Protein 1HYL (pdb70)

Structure (mmCIF, N/CA/C/O backbone):
data_1HYL
#
_entry.id   1HYL
#
_cell.length_a   111.700
_cell.length_b   111.700
_cell.length_c   165.800
_cell.angle_alpha   90.00
_cell.angle_beta   90.00
_cell.angle_gamma   90.00
#
_symmetry.space_group_name_H-M   'I 4 2 2'
#
loop_
_entity.id
_entity.type
_entity.pdbx_description
1 polymer 'HYPODERMA LINEATUM COLLAGENASE'
2 water water
#
loop_
_atom_site.group_PDB
_atom_site.id
_atom_site.type_symbol
_atom_site.label_atom_id
_atom_site.label_alt_id
_atom_site.label_comp_id
_atom_site.label_asym_id
_atom_site.label_entity_id
_atom_site.label_seq_id
_atom_site.pdbx_PDB_ins_code
_atom_site.Cartn_x
_atom_site.Cartn_y
_atom_site.Cartn_z
_atom_site.occupancy
_atom_site.B_iso_or_equiv
_atom_site.auth_seq_id
_atom_site.auth_comp_id
_atom_site.auth_asym_id
_atom_site.auth_atom_id
_atom_site.pdbx_PDB_model_num
ATOM 1 N N . ILE A 1 1 ? 30.619 32.120 11.917 1.00 19.07 16 ILE A N 1
ATOM 2 C CA . ILE A 1 1 ? 31.206 31.126 11.033 1.00 18.97 16 ILE A CA 1
ATOM 3 C C . ILE A 1 1 ? 32.392 31.845 10.377 1.00 21.92 16 ILE A C 1
ATOM 4 O O . ILE A 1 1 ? 32.193 32.968 9.918 1.00 21.07 16 ILE A O 1
ATOM 9 N N . ILE A 1 2 ? 33.621 31.330 10.308 1.00 20.91 17 ILE A N 1
ATOM 10 C CA . ILE A 1 2 ? 34.717 31.946 9.581 1.00 21.71 17 ILE A CA 1
ATOM 11 C C . ILE A 1 2 ? 34.821 31.305 8.209 1.00 21.58 17 ILE A C 1
ATOM 12 O O . ILE A 1 2 ? 34.765 30.080 8.114 1.00 22.25 17 ILE A O 1
ATOM 17 N N . ASN A 1 3 ? 34.952 32.085 7.143 1.00 20.48 18 ASN A N 1
ATOM 18 C CA . ASN A 1 3 ? 35.106 31.589 5.781 1.00 21.29 18 ASN A CA 1
ATOM 19 C C . ASN A 1 3 ? 33.907 30.793 5.350 1.00 20.79 18 ASN A C 1
ATOM 20 O O . ASN A 1 3 ? 34.011 29.785 4.645 1.00 22.74 18 ASN A O 1
ATOM 25 N N . GLY A 1 4 ? 32.750 31.326 5.733 1.00 21.95 19 GLY A N 1
ATOM 26 C CA . GLY A 1 4 ? 31.471 30.709 5.435 1.00 19.28 19 GLY A CA 1
ATOM 27 C C . GLY A 1 4 ? 30.799 31.293 4.232 1.00 17.38 19 GLY A C 1
ATOM 28 O O . GLY A 1 4 ? 31.396 32.139 3.578 1.00 20.19 19 GLY A O 1
ATOM 29 N N . TYR A 1 5 ? 29.587 30.867 3.889 1.00 18.52 20 TYR A N 1
ATOM 30 C CA . TYR A 1 5 ? 28.869 31.445 2.780 1.00 16.51 20 TYR A CA 1
ATOM 31 C C . TYR A 1 5 ? 27.515 31.977 3.256 1.00 17.18 20 TYR A C 1
ATOM 32 O O . TYR A 1 5 ? 27.008 31.562 4.290 1.00 17.22 20 TYR A O 1
ATOM 41 N N . GLU A 1 6 ? 26.901 32.904 2.557 1.00 17.61 21 GLU A N 1
ATOM 42 C CA . GLU A 1 6 ? 25.627 33.424 2.972 1.00 22.01 21 GLU A CA 1
ATOM 43 C C . GLU A 1 6 ? 24.475 32.539 2.582 1.00 23.24 21 GLU A C 1
ATOM 44 O O . GLU A 1 6 ? 24.410 32.068 1.440 1.00 24.77 21 GLU A O 1
ATOM 50 N N . ALA A 1 7 ? 23.574 32.319 3.549 1.00 24.43 22 ALA A N 1
ATOM 51 C CA . ALA A 1 7 ? 22.320 31.627 3.294 1.00 24.34 22 ALA A CA 1
ATOM 52 C C . ALA A 1 7 ? 21.258 32.631 2.807 1.00 26.09 22 ALA A C 1
ATOM 53 O O . ALA A 1 7 ? 21.417 33.861 2.962 1.00 28.02 22 ALA A O 1
ATOM 55 N N . TYR A 1 8 ? 20.185 32.198 2.137 1.00 26.40 23 TYR A N 1
ATOM 56 C CA . TYR A 1 8 ? 19.072 33.105 1.899 1.00 23.65 23 TYR A CA 1
ATOM 57 C C . TYR A 1 8 ? 17.938 32.643 2.828 1.00 23.48 23 TYR A C 1
ATOM 58 O O . TYR A 1 8 ? 18.031 31.566 3.442 1.00 23.33 23 TYR A O 1
ATOM 67 N N . THR A 1 9 ? 16.866 33.406 2.999 1.00 23.20 24 THR A N 1
ATOM 68 C CA . THR A 1 9 ? 15.768 33.015 3.871 1.00 24.98 24 THR A CA 1
ATOM 69 C C . THR A 1 9 ? 15.094 31.810 3.262 1.00 23.58 24 THR A C 1
ATOM 70 O O . THR A 1 9 ? 14.785 31.786 2.068 1.00 24.23 24 THR A O 1
ATOM 74 N N . GLY A 1 10 ? 14.965 30.765 4.059 1.00 24.02 25 GLY A N 1
ATOM 75 C CA . GLY A 1 10 ? 14.375 29.568 3.506 1.00 24.56 25 GLY A CA 1
ATOM 76 C C . GLY A 1 10 ? 15.430 28.506 3.267 1.00 24.33 25 GLY A C 1
ATOM 77 O O . GLY A 1 10 ? 15.057 27.355 3.142 1.00 21.51 25 GLY A O 1
ATOM 78 N N . LEU A 1 11 ? 16.740 28.777 3.258 1.00 24.91 26 LEU A N 1
ATOM 79 C CA . LEU A 1 11 ? 17.749 27.754 3.028 1.00 24.51 26 LEU A CA 1
ATOM 80 C C . LEU A 1 11 ? 17.778 26.822 4.231 1.00 21.53 26 LEU A C 1
ATOM 81 O O . LEU A 1 11 ? 17.856 25.605 4.104 1.00 23.32 26 LEU A O 1
ATOM 86 N N . PHE A 1 12 ? 17.793 27.377 5.433 1.00 22.72 27 PHE A N 1
ATOM 87 C CA . PHE A 1 12 ? 17.863 26.582 6.638 1.00 21.77 27 PHE A CA 1
ATOM 88 C C . PHE A 1 12 ? 16.646 26.927 7.474 1.00 21.38 27 PHE A C 1
ATOM 89 O O . PHE A 1 12 ? 16.720 27.683 8.449 1.00 18.82 27 PHE A O 1
ATOM 97 N N . PRO A 1 13 ? 15.460 26.380 7.173 1.00 23.93 28 PRO A N 1
ATOM 98 C CA . PRO A 1 13 ? 14.210 26.728 7.864 1.00 23.96 28 PRO A CA 1
ATOM 99 C C . PRO A 1 13 ? 14.162 26.289 9.319 1.00 22.89 28 PRO A C 1
ATOM 100 O O . PRO A 1 13 ? 13.313 26.726 10.090 1.00 25.02 28 PRO A O 1
ATOM 104 N N . TYR A 1 14 ? 15.092 25.462 9.750 1.00 20.44 29 TYR A N 1
ATOM 105 C CA . TYR A 1 14 ? 15.138 25.003 11.111 1.00 18.37 29 TYR A CA 1
ATOM 106 C C . TYR A 1 14 ? 16.024 25.873 11.985 1.00 19.92 29 TYR A C 1
ATOM 107 O O . TYR A 1 14 ? 16.077 25.665 13.191 1.00 19.57 29 TYR A O 1
ATOM 116 N N . GLN A 1 15 ? 16.743 26.851 11.423 1.00 19.18 30 GLN A N 1
ATOM 117 C CA . GLN A 1 15 ? 17.674 27.631 12.222 1.00 22.13 30 GLN A CA 1
ATOM 118 C C . GLN A 1 15 ? 16.957 28.576 13.190 1.00 21.00 30 GLN A C 1
ATOM 119 O O . GLN A 1 15 ? 16.018 29.246 12.751 1.00 21.72 30 GLN A O 1
ATOM 125 N N . ALA A 1 16 ? 17.332 28.623 14.471 1.00 18.01 31 ALA A N 1
ATOM 126 C CA . ALA A 1 16 ? 16.754 29.576 15.386 1.00 17.45 31 ALA A CA 1
ATOM 127 C C . ALA A 1 16 ? 17.875 30.518 15.786 1.00 18.32 31 ALA A C 1
ATOM 128 O O . ALA A 1 16 ? 19.050 30.158 15.843 1.00 17.18 31 ALA A O 1
ATOM 130 N N . GLY A 1 17 ? 17.563 31.778 16.036 1.00 21.12 32 GLY A N 1
ATOM 131 C CA . GLY A 1 17 ? 18.528 32.735 16.521 1.00 18.58 32 GLY A CA 1
ATOM 132 C C . GLY A 1 17 ? 18.097 33.077 17.924 1.00 18.70 32 GLY A C 1
ATOM 133 O O . GLY A 1 17 ? 16.895 33.260 18.118 1.00 20.51 32 GLY A O 1
ATOM 134 N N . LEU A 1 18 ? 18.944 33.157 18.925 1.00 17.08 33 LEU A N 1
ATOM 135 C CA . LEU A 1 18 ? 18.503 33.345 20.289 1.00 16.67 33 LEU A CA 1
ATOM 136 C C . LEU A 1 18 ? 19.145 34.580 20.844 1.00 18.12 33 LEU A C 1
ATOM 137 O O . LEU A 1 18 ? 20.373 34.663 20.900 1.00 18.51 33 LEU A O 1
ATOM 142 N N . ASP A 1 19 ? 18.332 35.558 21.211 1.00 18.02 34 ASP A N 1
ATOM 143 C CA . ASP A 1 19 ? 18.823 36.734 21.891 1.00 19.06 34 ASP A CA 1
ATOM 144 C C . ASP A 1 19 ? 18.558 36.477 23.393 1.00 20.06 34 ASP A C 1
ATOM 145 O O . ASP A 1 19 ? 17.409 36.512 23.853 1.00 18.94 34 ASP A O 1
ATOM 150 N N . ILE A 1 20 ? 19.634 36.213 24.123 1.00 18.27 35 ILE A N 1
ATOM 151 C CA . ILE A 1 20 ? 19.562 35.771 25.539 1.00 21.12 35 ILE A CA 1
ATOM 152 C C . ILE A 1 20 ? 19.910 36.858 26.542 1.00 22.27 35 ILE A C 1
ATOM 153 O O . ILE A 1 20 ? 20.925 37.511 26.313 1.00 21.10 35 ILE A O 1
ATOM 158 N N . THR A 1 21 ? 19.140 37.099 27.619 1.00 23.12 36 THR A N 1
ATOM 159 C CA . THR A 1 21 ? 19.486 38.060 28.654 1.00 19.67 36 THR A CA 1
ATOM 160 C C . THR A 1 21 ? 19.870 37.177 29.839 1.00 21.61 36 THR A C 1
ATOM 161 O O . THR A 1 21 ? 19.159 36.217 30.184 1.00 22.20 36 THR A O 1
ATOM 165 N N . LEU A 1 22 ? 21.015 37.431 30.464 1.00 20.41 37 LEU A N 1
ATOM 166 C CA . LEU A 1 22 ? 21.455 36.583 31.529 1.00 22.21 37 LEU A CA 1
ATOM 167 C C . LEU A 1 22 ? 21.056 37.139 32.855 1.00 25.24 37 LEU A C 1
ATOM 168 O O . LEU A 1 22 ? 20.613 38.290 32.923 1.00 29.19 37 LEU A O 1
ATOM 173 N N . GLN A 1 23 A 21.257 36.337 33.898 1.00 26.06 37 GLN A N 1
ATOM 174 C CA . GLN A 1 23 A 21.090 36.748 35.280 1.00 28.47 37 GLN A CA 1
ATOM 175 C C . GLN A 1 23 A 21.923 37.996 35.618 1.00 27.20 37 GLN A C 1
ATOM 176 O O . GLN A 1 23 A 21.470 38.855 36.388 1.00 27.05 37 GLN A O 1
ATOM 182 N N . ASP A 1 24 B 23.100 38.197 35.041 1.00 24.73 37 ASP A N 1
ATOM 183 C CA . ASP A 1 24 B 23.919 39.373 35.331 1.00 24.01 37 ASP A CA 1
ATOM 184 C C . ASP A 1 24 B 23.679 40.578 34.431 1.00 23.35 37 ASP A C 1
ATOM 185 O O . ASP A 1 24 B 24.502 41.503 34.345 1.00 26.77 37 ASP A O 1
ATOM 190 N N . GLN A 1 25 C 22.555 40.540 33.722 1.00 21.36 37 GLN A N 1
ATOM 191 C CA . GLN A 1 25 C 22.073 41.552 32.795 1.00 21.39 37 GLN A CA 1
ATOM 192 C C . GLN A 1 25 C 22.785 41.627 31.452 1.00 20.38 37 GLN A C 1
ATOM 193 O O . GLN A 1 25 C 22.449 42.490 30.647 1.00 20.21 37 GLN A O 1
ATOM 199 N N . ARG A 1 26 ? 23.733 40.775 31.071 1.00 20.14 38 ARG A N 1
ATOM 200 C CA . ARG A 1 26 ? 24.329 40.842 29.727 1.00 21.53 38 ARG A CA 1
ATOM 201 C C . ARG A 1 26 ? 23.476 40.159 28.677 1.00 22.33 38 ARG A C 1
ATOM 202 O O . ARG A 1 26 ? 22.647 39.297 28.998 1.00 21.41 38 ARG A O 1
ATOM 210 N N . ARG A 1 27 ? 23.699 40.594 27.434 1.00 24.40 39 ARG A N 1
ATOM 211 C CA . ARG A 1 27 ? 22.984 40.149 26.237 1.00 23.40 39 ARG A CA 1
ATOM 212 C C . ARG A 1 27 ? 23.947 39.273 25.474 1.00 22.39 39 ARG A C 1
ATOM 213 O O . ARG A 1 27 ? 25.017 39.755 25.069 1.00 20.89 39 ARG A O 1
ATOM 221 N N . VAL A 1 28 ? 23.536 38.014 25.284 1.00 21.69 40 VAL A N 1
ATOM 222 C CA . VAL A 1 28 ? 24.312 36.975 24.633 1.00 21.42 40 VAL A CA 1
ATOM 223 C C . VAL A 1 28 ? 23.571 36.550 23.371 1.00 20.45 40 VAL A C 1
ATOM 224 O O . VAL A 1 28 ? 22.339 36.615 23.347 1.00 20.47 40 VAL A O 1
ATOM 228 N N . TRP A 1 29 ? 24.264 36.222 22.278 1.00 20.92 41 TRP A N 1
ATOM 229 C CA . TRP A 1 29 ? 23.614 35.680 21.103 1.00 1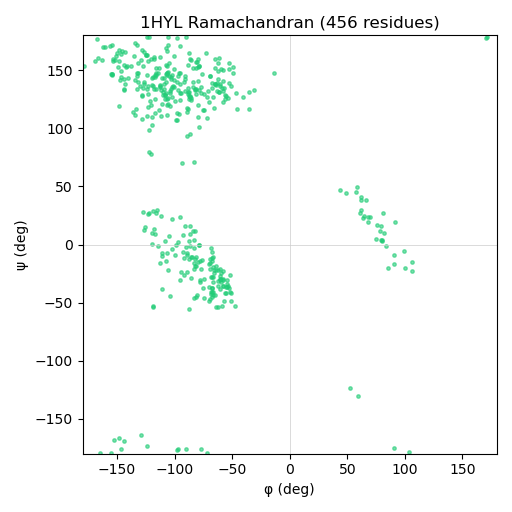9.80 41 TRP A CA 1
ATOM 230 C C . TRP A 1 29 ? 24.018 34.199 21.010 1.00 20.35 41 TRP A C 1
ATOM 231 O O . TRP A 1 29 ? 25.193 33.876 21.238 1.00 20.56 41 TRP A O 1
ATOM 242 N N . CYS A 1 30 ? 23.098 33.274 20.686 1.00 18.67 42 CYS A N 1
ATOM 243 C CA . CYS A 1 30 ? 23.461 31.888 20.354 1.00 17.54 42 CYS A CA 1
ATOM 244 C C . CYS A 1 30 ? 22.540 31.428 19.252 1.00 16.24 42 CYS A C 1
ATOM 245 O O . CYS A 1 30 ? 21.587 32.132 18.907 1.00 19.21 42 CYS A O 1
ATOM 248 N N . GLY A 1 31 ? 22.863 30.323 18.605 1.00 18.29 43 GLY A N 1
ATOM 249 C CA . GLY A 1 31 ? 21.959 29.717 17.636 1.00 19.34 43 GLY A CA 1
ATOM 250 C C . GLY A 1 31 ? 21.200 28.568 18.337 1.00 20.03 43 GLY A C 1
ATOM 251 O O . GLY A 1 31 ? 21.439 28.258 19.519 1.00 2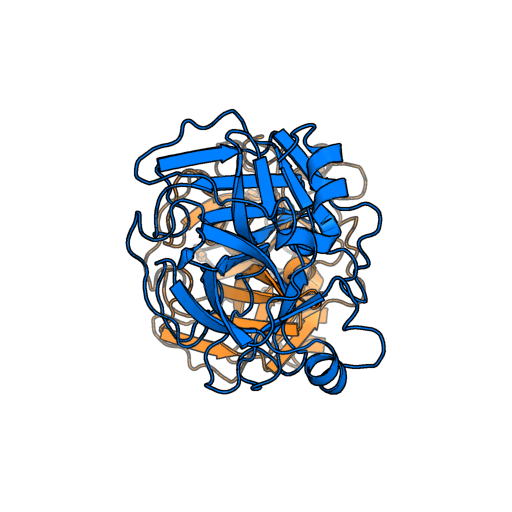1.86 43 GLY A O 1
ATOM 252 N N . GLY A 1 32 ? 20.282 27.907 17.625 1.00 20.32 44 GLY A N 1
ATOM 253 C CA . GLY A 1 32 ? 19.530 26.752 18.109 1.00 19.68 44 GLY A CA 1
ATOM 254 C C . GLY A 1 32 ? 18.816 26.094 16.928 1.00 19.24 44 GLY A C 1
ATOM 255 O O . GLY A 1 32 ? 18.902 26.614 15.801 1.00 17.29 44 GLY A O 1
ATOM 256 N N . SER A 1 33 ? 18.119 24.978 17.159 1.00 20.53 45 SER A N 1
ATOM 257 C CA . SER A 1 33 ? 17.385 24.295 16.108 1.00 19.14 45 SER A CA 1
ATOM 258 C C . SER A 1 33 ? 15.947 24.076 16.555 1.00 19.60 45 SER A C 1
ATOM 259 O O . SER A 1 33 ? 15.675 23.709 17.703 1.00 19.55 45 SER A O 1
ATOM 262 N N . LEU A 1 34 ? 15.030 24.366 15.645 1.00 18.59 46 LEU A N 1
ATOM 263 C CA . LEU A 1 34 ? 13.609 24.088 15.789 1.00 19.74 46 LEU A CA 1
ATOM 264 C C . LEU A 1 34 ? 13.426 22.570 15.654 1.00 21.31 46 LEU A C 1
ATOM 265 O O . LEU A 1 34 ? 13.629 21.991 14.578 1.00 22.11 46 LEU A O 1
ATOM 270 N N . ILE A 1 35 ? 13.106 21.869 16.746 1.00 24.21 47 ILE A N 1
ATOM 271 C CA . ILE A 1 35 ? 12.903 20.426 16.670 1.00 24.32 47 ILE A CA 1
ATOM 272 C C . ILE A 1 35 ? 11.422 20.046 16.787 1.00 28.35 47 ILE A C 1
ATOM 273 O O . ILE A 1 35 ? 11.065 18.870 16.596 1.00 25.76 47 ILE A O 1
ATOM 278 N N . ASP A 1 36 ? 10.560 21.026 17.091 1.00 27.03 48 ASP A N 1
ATOM 279 C CA . ASP A 1 36 ? 9.140 20.803 17.265 1.00 29.67 48 ASP A CA 1
ATOM 280 C C . ASP A 1 36 ? 8.465 22.164 17.267 1.00 30.52 48 ASP A C 1
ATOM 281 O O . ASP A 1 36 ? 9.113 23.185 17.501 1.00 30.99 48 ASP A O 1
ATOM 286 N N . ASN A 1 37 ? 7.159 22.233 17.012 1.00 28.90 49 ASN A N 1
ATOM 287 C CA . ASN A 1 37 ? 6.425 23.488 17.067 1.00 27.74 49 ASN A CA 1
ATOM 288 C C . ASN A 1 37 ? 6.622 24.263 18.358 1.00 27.75 49 ASN A C 1
ATOM 289 O O . ASN A 1 37 ? 6.377 25.470 18.408 1.00 28.51 49 ASN A O 1
ATOM 294 N N . LYS A 1 38 ? 6.933 23.563 19.440 1.00 25.88 50 LYS A N 1
ATOM 295 C CA . LYS A 1 38 ? 7.059 24.206 20.720 1.00 27.34 50 LYS A CA 1
ATOM 296 C C . LYS A 1 38 ? 8.455 24.123 21.310 1.00 27.23 50 LYS A C 1
ATOM 297 O O . LYS A 1 38 ? 8.638 24.495 22.483 1.00 25.86 50 LYS A O 1
ATOM 303 N N . TRP A 1 39 ? 9.458 23.651 20.564 1.00 26.12 51 TRP A N 1
ATOM 304 C CA . TRP A 1 39 ? 10.749 23.371 21.178 1.00 24.36 51 TRP A CA 1
ATOM 305 C C . TRP A 1 39 ? 11.930 23.705 20.286 1.00 23.44 51 TRP A C 1
ATOM 306 O O . TRP A 1 39 ? 11.927 23.394 19.083 1.00 18.96 51 TRP A O 1
ATOM 317 N N . ILE A 1 40 ? 12.936 24.298 20.937 1.00 21.55 52 ILE A N 1
ATOM 318 C CA . ILE A 1 40 ? 14.230 24.630 20.349 1.00 20.86 52 ILE A CA 1
ATOM 319 C C . ILE A 1 40 ? 15.296 23.844 21.125 1.00 20.34 52 ILE A C 1
ATOM 320 O O . ILE A 1 40 ? 15.255 23.747 22.361 1.00 20.48 52 ILE A O 1
ATOM 325 N N . LEU A 1 41 ? 16.261 23.236 20.434 1.00 19.46 53 LEU A N 1
ATOM 326 C CA . LEU A 1 41 ? 17.406 22.584 21.065 1.00 18.35 53 LEU A CA 1
ATOM 327 C C . LEU A 1 41 ? 18.603 23.541 20.885 1.00 16.85 53 LEU A C 1
ATOM 328 O O . LEU A 1 41 ? 18.830 24.092 19.805 1.00 18.79 53 LEU A O 1
ATOM 333 N N . THR A 1 42 ? 19.352 23.758 21.940 1.00 16.49 54 THR A N 1
ATOM 334 C CA . THR A 1 42 ? 20.540 24.640 21.897 1.00 17.57 54 THR A CA 1
ATOM 335 C C . THR A 1 42 ? 21.540 24.069 22.906 1.00 17.69 54 THR A C 1
ATOM 336 O O . THR A 1 42 ? 21.385 22.929 23.380 1.00 15.90 54 THR A O 1
ATOM 340 N N . ALA A 1 43 ? 22.584 24.833 23.251 1.00 17.74 55 ALA A N 1
ATOM 341 C CA . ALA A 1 43 ? 23.646 24.406 24.137 1.00 15.17 55 ALA A CA 1
ATOM 342 C C . ALA A 1 43 ? 23.334 24.925 25.541 1.00 15.70 55 ALA A C 1
ATOM 343 O O . ALA A 1 43 ? 22.817 26.039 25.716 1.00 16.49 55 ALA A O 1
ATOM 345 N N . ALA A 1 44 ? 23.660 24.182 26.601 1.00 17.37 56 ALA A N 1
ATOM 346 C CA . ALA A 1 44 ? 23.428 24.595 27.978 1.00 16.76 56 ALA A CA 1
ATOM 347 C C . ALA A 1 44 ? 24.312 25.787 28.331 1.00 20.24 56 ALA A C 1
ATOM 348 O O . ALA A 1 44 ? 23.857 26.730 29.009 1.00 22.18 56 ALA A O 1
ATOM 350 N N . HIS A 1 45 ? 25.580 25.865 27.847 1.00 21.43 57 HIS A N 1
ATOM 351 C CA . HIS A 1 45 ? 26.458 27.006 28.147 1.00 19.86 57 HIS A CA 1
ATOM 352 C C . HIS A 1 45 ? 25.878 28.331 27.647 1.00 18.77 57 HIS A C 1
ATOM 353 O O . HIS A 1 45 ? 26.246 29.379 28.167 1.00 20.89 57 HIS A O 1
ATOM 360 N N . CYS A 1 46 ? 24.949 28.316 26.688 1.00 16.27 58 CYS A N 1
ATOM 361 C CA . CYS A 1 46 ? 24.301 29.506 26.192 1.00 18.01 58 CYS A CA 1
ATOM 362 C C . CYS A 1 46 ? 23.301 29.982 27.211 1.00 20.35 58 CYS A C 1
ATOM 363 O O . CYS A 1 46 ? 23.266 31.161 27.569 1.00 24.42 58 CYS A O 1
ATOM 366 N N . VAL A 1 47 ? 22.511 29.057 27.745 1.00 22.14 59 VAL A N 1
ATOM 367 C CA . VAL A 1 47 ? 21.355 29.443 28.505 1.00 20.84 59 VAL A CA 1
ATOM 368 C C . VAL A 1 47 ? 21.318 28.995 29.919 1.00 23.96 59 VAL A C 1
ATOM 369 O O . VAL A 1 47 ? 20.283 29.219 30.547 1.00 26.89 59 VAL A O 1
ATOM 373 N N . HIS A 1 48 A 22.377 28.445 30.494 1.00 25.79 59 HIS A N 1
ATOM 374 C CA . HIS A 1 48 A 22.216 27.945 31.842 1.00 27.67 59 HIS A CA 1
ATOM 375 C C . HIS A 1 48 A 21.956 29.010 32.926 1.00 30.55 59 HIS A C 1
ATOM 376 O O . HIS A 1 48 A 21.476 28.663 34.010 1.00 31.96 59 HIS A O 1
ATOM 383 N N . ASP A 1 49 ? 22.257 30.294 32.719 1.00 28.11 60 ASP A N 1
ATOM 384 C CA . ASP A 1 49 ? 22.032 31.362 33.691 1.00 26.46 60 ASP A CA 1
ATOM 385 C C . ASP A 1 49 ? 21.241 32.449 32.989 1.00 25.31 60 ASP A C 1
ATOM 386 O O . ASP A 1 49 ? 21.375 33.636 33.263 1.00 28.35 60 ASP A O 1
ATOM 391 N N . ALA A 1 50 ? 20.452 32.071 31.996 1.00 25.01 61 ALA A N 1
ATOM 392 C CA . ALA A 1 50 ? 19.597 32.993 31.284 1.00 24.62 61 ALA A CA 1
ATOM 393 C C . ALA A 1 50 ? 18.353 33.277 32.094 1.00 27.38 61 ALA A C 1
ATOM 394 O O . ALA A 1 50 ? 17.874 32.459 32.880 1.00 27.33 61 ALA A O 1
ATOM 396 N N . VAL A 1 51 ? 17.790 34.439 31.855 1.00 28.43 62 VAL A N 1
ATOM 397 C CA . VAL A 1 51 ? 16.519 34.829 32.423 1.00 30.11 62 VAL A CA 1
ATOM 398 C C . VAL A 1 51 ? 15.407 34.736 31.364 1.00 31.49 62 VAL A C 1
ATOM 399 O O . VAL A 1 51 ? 14.294 34.256 31.622 1.00 34.02 62 VAL A O 1
ATOM 403 N N . SER A 1 52 ? 15.658 35.217 30.149 1.00 29.58 63 SER A N 1
ATOM 404 C CA . SER A 1 52 ? 14.702 35.121 29.079 1.00 26.16 63 SER A CA 1
ATOM 405 C C . SER A 1 52 ? 15.486 35.076 27.773 1.00 26.94 63 SER A C 1
ATOM 406 O O . SER A 1 52 ? 16.652 35.496 27.713 1.00 25.05 63 SER A O 1
ATOM 409 N N . VAL A 1 53 ? 14.821 34.560 26.785 1.00 24.75 64 VAL A N 1
ATOM 410 C CA . VAL A 1 53 ? 15.362 34.394 25.440 1.00 23.73 64 VAL A CA 1
ATOM 411 C C . VAL A 1 53 ? 14.316 34.912 24.482 1.00 22.19 64 VAL A C 1
ATOM 412 O O . VAL A 1 53 ? 13.136 34.583 24.663 1.00 24.07 64 VAL A O 1
ATOM 416 N N . VAL A 1 54 ? 14.687 35.707 23.501 1.00 20.77 65 VAL A N 1
ATOM 417 C CA . VAL A 1 54 ? 13.767 36.008 22.431 1.00 22.23 65 VAL A CA 1
ATOM 418 C C . VAL A 1 54 ? 14.220 35.064 21.318 1.00 25.16 65 VAL A C 1
ATOM 419 O O . VAL A 1 54 ? 15.412 35.064 20.973 1.00 25.87 65 VAL A O 1
ATOM 423 N N . VAL A 1 55 ? 13.334 34.210 20.794 1.00 26.23 66 VAL A N 1
ATOM 424 C CA . VAL A 1 55 ? 13.617 33.293 19.684 1.00 23.97 66 VAL A CA 1
ATOM 425 C C . VAL A 1 55 ? 13.186 33.875 18.316 1.00 23.85 66 VAL A C 1
ATOM 426 O O . VAL A 1 55 ? 12.030 34.256 18.117 1.00 26.18 66 VAL A O 1
ATOM 430 N N . TYR A 1 56 ? 14.090 33.969 17.347 1.00 22.84 67 TYR A N 1
ATOM 431 C CA . TYR A 1 56 ? 13.831 34.451 16.002 1.00 21.75 67 TYR A CA 1
ATOM 432 C C . TYR A 1 56 ? 13.788 33.256 15.061 1.00 23.62 67 TYR A C 1
ATOM 433 O O . TYR A 1 56 ? 14.704 32.426 15.105 1.00 26.76 67 TYR A O 1
ATOM 442 N N . LEU A 1 57 ? 12.772 33.119 14.214 1.00 20.95 68 LEU A N 1
ATOM 443 C CA . LEU A 1 57 ? 12.603 31.983 13.343 1.00 21.36 68 LEU A CA 1
ATOM 444 C C . LEU A 1 57 ? 12.254 32.483 11.958 1.00 23.63 68 LEU A C 1
ATOM 445 O O . LEU A 1 57 ? 11.510 33.467 11.847 1.00 26.73 68 LEU A O 1
ATOM 450 N N . GLY A 1 58 ? 12.735 31.911 10.861 1.00 22.77 69 GLY A N 1
ATOM 451 C CA . GLY A 1 58 ? 12.204 32.197 9.537 1.00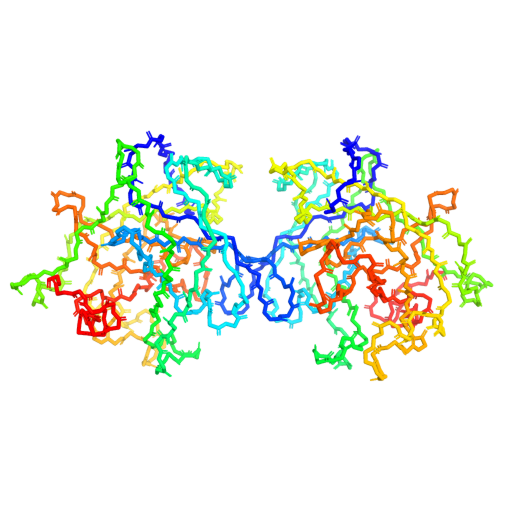 22.70 69 GLY A CA 1
ATOM 452 C C . GLY A 1 58 ? 12.852 33.319 8.765 1.00 26.10 69 GLY A C 1
ATOM 453 O O . GLY A 1 58 ? 12.250 33.804 7.811 1.00 27.68 69 GLY A O 1
ATOM 454 N N . SER A 1 59 ? 14.067 33.744 9.087 1.00 24.89 70 SER A N 1
ATOM 455 C CA . SER A 1 59 ? 14.766 34.743 8.314 1.00 26.59 70 SER A CA 1
ATOM 456 C C . SER A 1 59 ? 16.272 34.475 8.337 1.00 26.05 70 SER A C 1
ATOM 457 O O . SER A 1 59 ? 16.818 34.063 9.359 1.00 26.86 70 SER A O 1
ATOM 460 N N . ALA A 1 60 ? 16.988 34.722 7.249 1.00 24.05 71 ALA A N 1
ATOM 461 C CA . ALA A 1 60 ? 18.443 34.690 7.325 1.00 23.31 71 ALA A CA 1
ATOM 462 C C . ALA A 1 60 ? 18.998 35.949 8.010 1.00 24.03 71 ALA A C 1
ATOM 463 O O . ALA A 1 60 ? 20.168 35.966 8.415 1.00 22.66 71 ALA A O 1
ATOM 465 N N . VAL A 1 61 ? 18.200 37.016 8.210 1.00 24.67 72 VAL A N 1
ATOM 466 C CA . VAL A 1 61 ? 18.700 38.280 8.741 1.00 24.62 72 VAL A CA 1
ATOM 467 C C . VAL A 1 61 ? 18.662 38.195 10.242 1.00 24.37 72 VAL A C 1
ATOM 468 O O . VAL A 1 61 ? 17.619 37.866 10.800 1.00 24.88 72 VAL A O 1
ATOM 472 N N . GLN A 1 62 ? 19.795 38.493 10.866 1.00 22.65 73 GLN A N 1
ATOM 473 C CA . GLN A 1 62 ? 19.881 38.474 12.306 1.00 24.30 73 GLN A CA 1
ATOM 474 C C . GLN A 1 62 ? 18.875 39.423 12.955 1.00 25.84 73 GLN A C 1
ATOM 475 O O . GLN A 1 62 ? 18.655 40.538 12.488 1.00 27.44 73 GLN A O 1
ATOM 481 N N . TYR A 1 63 ? 18.263 39.009 14.064 1.00 28.99 74 TYR A N 1
ATOM 482 C CA . TYR A 1 63 ? 17.303 39.809 14.807 1.00 28.77 74 TYR A CA 1
ATOM 483 C C . TYR A 1 63 ? 16.053 40.109 13.983 1.00 31.97 74 TYR A C 1
ATOM 484 O O . TYR A 1 63 ? 15.338 41.071 14.266 1.00 32.37 74 TYR A O 1
ATOM 493 N N . GLU A 1 64 ? 15.753 39.309 12.968 1.00 31.82 75 GLU A N 1
ATOM 494 C CA . GLU A 1 64 ? 14.530 39.430 12.226 1.00 32.60 75 GLU A CA 1
ATOM 495 C C . GLU A 1 64 ? 14.011 38.024 12.177 1.00 32.33 75 GLU A C 1
ATOM 496 O O . GLU A 1 64 ? 14.746 37.057 12.382 1.00 32.66 75 GLU A O 1
ATOM 502 N N . GLY A 1 65 ? 12.718 37.864 11.994 1.00 33.67 76 GLY A N 1
ATOM 503 C CA . GLY A 1 65 ? 12.160 36.546 11.848 1.00 33.83 76 GLY A CA 1
ATOM 504 C C . GLY A 1 65 ? 10.737 36.697 11.394 1.00 35.09 76 GLY A C 1
ATOM 505 O O . GLY A 1 65 ? 10.154 37.779 11.541 1.00 33.29 76 GLY A O 1
ATOM 506 N N . GLU A 1 66 ? 10.177 35.664 10.767 1.00 34.62 80 GLU A N 1
ATOM 507 C CA . GLU A 1 66 ? 8.767 35.790 10.557 1.00 36.45 80 GLU A CA 1
ATOM 508 C C . GLU A 1 66 ? 7.940 35.274 11.727 1.00 34.32 80 GLU A C 1
ATOM 509 O O . GLU A 1 66 ? 6.696 35.272 11.684 1.00 37.99 80 GLU A O 1
ATOM 515 N N . ALA A 1 67 ? 8.667 34.874 12.712 1.00 29.62 81 ALA A N 1
ATOM 516 C CA . ALA A 1 67 ? 8.145 34.442 13.992 1.00 28.14 81 ALA A CA 1
ATOM 517 C C . ALA A 1 67 ? 9.202 34.837 15.001 1.00 28.39 81 ALA A C 1
ATOM 518 O O . ALA A 1 67 ? 10.356 34.420 14.903 1.00 28.64 81 ALA A O 1
ATOM 520 N N . VAL A 1 68 ? 8.810 35.679 15.905 1.00 25.28 82 VAL A N 1
ATOM 521 C CA . VAL A 1 68 ? 9.677 36.123 16.996 1.00 25.26 82 VAL A CA 1
ATOM 522 C C . VAL A 1 68 ? 8.899 35.778 18.250 1.00 25.65 82 VAL A C 1
ATOM 523 O O . VAL A 1 68 ? 7.841 36.344 18.470 1.00 27.46 82 VAL A O 1
ATOM 527 N N . VAL A 1 69 ? 9.281 34.822 19.077 1.00 27.47 83 VAL A N 1
ATOM 528 C CA . VAL A 1 69 ? 8.517 34.450 20.254 1.00 28.01 83 VAL A CA 1
ATOM 529 C C . VAL A 1 69 ? 9.430 34.502 21.463 1.00 30.06 83 VAL A C 1
ATOM 530 O O . VAL A 1 69 ? 10.653 34.591 21.378 1.00 31.49 83 VAL A O 1
ATOM 534 N N . ASN A 1 70 ? 8.866 34.487 22.640 1.00 30.97 84 ASN A N 1
ATOM 535 C CA . ASN A 1 70 ? 9.647 34.524 23.839 1.00 31.17 84 ASN A CA 1
ATOM 536 C C . ASN A 1 70 ? 9.584 33.139 24.431 1.00 32.34 84 ASN A C 1
ATOM 537 O O . ASN A 1 70 ? 8.618 32.390 24.266 1.00 30.90 84 ASN A O 1
ATOM 542 N N . SER A 1 71 ? 10.680 32.740 25.045 1.00 29.93 85 SER A N 1
ATOM 543 C CA . SER A 1 71 ? 10.728 31.445 25.676 1.00 31.32 85 SER A CA 1
ATOM 544 C C . SER A 1 71 ? 9.713 31.320 26.826 1.00 32.91 85 SER A C 1
ATOM 545 O O . SER A 1 71 ? 9.526 32.313 27.543 1.00 32.44 85 SER A O 1
ATOM 548 N N . GLU A 1 72 ? 9.071 30.171 27.020 1.00 31.68 86 GLU A N 1
ATOM 549 C CA . GLU A 1 72 ? 8.260 29.897 28.192 1.00 33.25 86 GLU A CA 1
ATOM 550 C C . GLU A 1 72 ? 9.016 29.167 29.269 1.00 30.94 86 GLU A C 1
ATOM 551 O O . GLU A 1 72 ? 8.723 29.288 30.451 1.00 32.96 86 GLU A O 1
ATOM 557 N N . ARG A 1 73 ? 9.979 28.349 28.908 1.00 30.41 87 ARG A N 1
ATOM 558 C CA . ARG A 1 73 ? 10.698 27.570 29.884 1.00 31.26 87 ARG A CA 1
ATOM 559 C C . ARG A 1 73 ? 12.072 27.244 29.313 1.00 28.56 87 ARG A C 1
ATOM 560 O O . ARG A 1 73 ? 12.181 27.098 28.096 1.00 30.37 87 ARG A O 1
ATOM 568 N N . ILE A 1 74 ? 13.124 27.144 30.119 1.00 30.18 88 ILE A N 1
ATOM 569 C CA . ILE A 1 74 ? 14.456 26.789 29.651 1.00 29.09 88 ILE A CA 1
ATOM 570 C C . ILE A 1 74 ? 14.790 25.568 30.479 1.00 29.86 88 ILE A C 1
ATOM 571 O O . ILE A 1 74 ? 14.571 25.545 31.691 1.00 31.40 88 ILE A O 1
ATOM 576 N N . ILE A 1 75 ? 15.229 24.498 29.839 1.00 30.10 89 ILE A N 1
ATOM 577 C CA . ILE A 1 75 ? 15.637 23.276 30.526 1.00 28.56 89 ILE A CA 1
ATOM 578 C C . ILE A 1 75 ? 17.083 22.952 30.151 1.00 28.33 89 ILE A C 1
ATOM 579 O O . ILE A 1 75 ? 17.295 22.444 29.045 1.00 25.97 89 ILE A O 1
ATOM 584 N N . SER A 1 76 ? 18.083 23.294 30.982 1.00 29.24 90 SER A N 1
ATOM 585 C CA . SER A 1 76 ? 19.498 22.963 30.722 1.00 31.02 90 SER A CA 1
ATOM 586 C C . SER A 1 76 ? 19.750 21.611 31.375 1.00 31.51 90 SER A C 1
ATOM 587 O O . SER A 1 76 ? 19.223 21.316 32.455 1.00 31.72 90 SER A O 1
ATOM 590 N N . HIS A 1 77 ? 20.534 20.805 30.722 1.00 30.21 91 HIS A N 1
ATOM 591 C CA . HIS A 1 77 ? 20.866 19.478 31.236 1.00 28.95 91 HIS A CA 1
ATOM 592 C C . HIS A 1 77 ? 21.404 19.594 32.639 1.00 32.44 91 HIS A C 1
ATOM 593 O O . HIS A 1 77 ? 22.379 20.314 32.837 1.00 35.69 91 HIS A O 1
ATOM 600 N N . SER A 1 78 ? 20.855 18.892 33.626 1.00 33.89 92 SER A N 1
ATOM 601 C CA .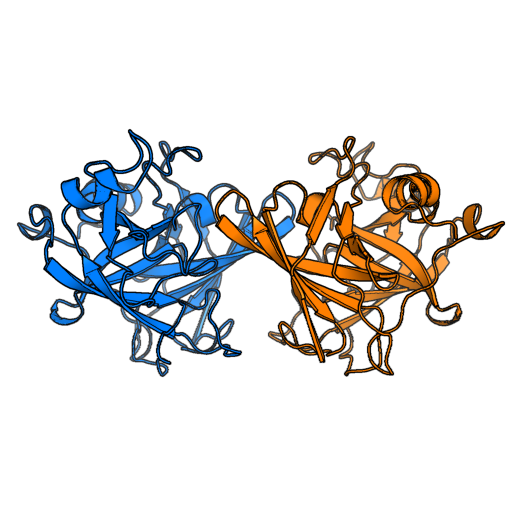 SER A 1 78 ? 21.241 19.029 35.039 1.00 33.74 92 SER A CA 1
ATOM 602 C C . SER A 1 78 ? 22.694 18.698 35.317 1.00 34.15 92 SER A C 1
ATOM 603 O O . SER A 1 78 ? 23.308 19.224 36.244 1.00 34.46 92 SER A O 1
ATOM 606 N N . MET A 1 79 ? 23.222 17.773 34.498 1.00 33.37 93 MET A N 1
ATOM 607 C CA . MET A 1 79 ? 24.629 17.373 34.603 1.00 35.50 93 MET A CA 1
ATOM 608 C C . MET A 1 79 ? 25.595 18.106 33.668 1.00 33.54 93 MET A C 1
ATOM 609 O O . MET A 1 79 ? 26.641 17.549 33.316 1.00 31.55 93 MET A O 1
ATOM 614 N N . PHE A 1 80 ? 25.275 19.310 33.193 1.00 30.87 94 PHE A N 1
ATOM 615 C CA . PHE A 1 80 ? 26.141 20.034 32.285 1.00 27.40 94 PHE A CA 1
ATOM 616 C C . PHE A 1 80 ? 27.341 20.362 33.139 1.00 27.53 94 PHE A C 1
ATOM 617 O O . PHE A 1 80 ? 27.167 20.761 34.282 1.00 27.19 94 PHE A O 1
ATOM 625 N N . ASN A 1 81 ? 28.551 20.169 32.648 1.00 28.77 95 ASN A N 1
ATOM 626 C CA . ASN A 1 81 ? 29.727 20.556 33.400 1.00 31.40 95 ASN A CA 1
ATOM 627 C C . ASN A 1 81 ? 30.404 21.715 32.689 1.00 32.76 95 ASN A C 1
ATOM 628 O O . ASN A 1 81 ? 30.990 21.486 31.621 1.00 31.90 95 ASN A O 1
ATOM 633 N N . PRO A 1 82 ? 30.389 22.946 33.250 1.00 36.16 96 PRO A N 1
ATOM 634 C CA . PRO A 1 82 ? 31.000 24.151 32.687 1.00 38.92 96 PRO A CA 1
ATOM 635 C C . PRO A 1 82 ? 32.453 23.951 32.336 1.00 40.68 96 PRO A C 1
ATOM 636 O O . PRO A 1 82 ? 32.876 24.430 31.280 1.00 43.55 96 PRO A O 1
ATOM 640 N N . ASP A 1 83 ? 33.177 23.189 33.148 1.00 39.98 97 ASP A N 1
ATOM 641 C CA . ASP A 1 83 ? 34.592 23.049 32.906 1.00 40.83 97 ASP A CA 1
ATOM 642 C C . ASP A 1 83 ? 34.967 22.112 31.789 1.00 37.85 97 ASP A C 1
ATOM 643 O O . ASP A 1 83 ? 36.007 22.298 31.154 1.00 39.53 97 ASP A O 1
ATOM 648 N N . THR A 1 84 ? 34.210 21.064 31.503 1.00 33.06 98 THR A N 1
ATOM 649 C CA . THR A 1 84 ? 34.616 20.187 30.424 1.00 29.78 98 THR A CA 1
ATOM 650 C C . THR A 1 84 ? 33.724 20.254 29.208 1.00 29.44 98 THR A C 1
ATOM 651 O O . THR A 1 84 ? 34.027 19.658 28.161 1.00 25.75 98 THR A O 1
ATOM 655 N N . TYR A 1 85 ? 32.619 20.994 29.399 1.00 26.10 99 TYR A N 1
ATOM 656 C CA . TYR A 1 85 ? 31.544 21.089 28.440 1.00 27.99 99 TYR A CA 1
ATOM 657 C C . TYR A 1 85 ? 30.813 19.759 28.328 1.00 25.83 99 TYR A C 1
ATOM 658 O O . TYR A 1 85 ? 30.107 19.494 27.349 1.00 24.32 99 TYR A O 1
ATOM 667 N N . LEU A 1 86 ? 30.947 18.883 29.315 1.00 22.48 100 LEU A N 1
ATOM 668 C CA . LEU A 1 86 ? 30.208 17.634 29.298 1.00 23.74 100 LEU A CA 1
ATOM 669 C C . LEU A 1 86 ? 28.724 17.956 29.369 1.00 23.08 100 LEU A C 1
ATOM 670 O O . LEU A 1 86 ? 28.326 18.844 30.137 1.00 23.91 100 LEU A O 1
ATOM 675 N N . ASN A 1 87 ? 27.899 17.253 28.598 1.00 22.79 101 ASN A N 1
ATOM 676 C CA . ASN A 1 87 ? 26.420 17.403 28.591 1.00 23.23 101 ASN A CA 1
ATOM 677 C C . ASN A 1 87 ? 25.893 18.798 28.246 1.00 22.18 101 ASN A C 1
ATOM 678 O O . ASN A 1 87 ? 24.990 19.366 28.885 1.00 19.40 101 ASN A O 1
ATOM 683 N N . ASP A 1 88 ? 26.421 19.332 27.149 1.00 19.32 102 ASP A N 1
ATOM 684 C CA . ASP A 1 88 ? 26.140 20.710 26.827 1.00 17.87 102 ASP A CA 1
ATOM 685 C C . ASP A 1 88 ? 24.950 20.785 25.893 1.00 19.55 102 ASP A C 1
ATOM 686 O O . ASP A 1 88 ? 25.052 21.059 24.696 1.00 24.00 102 ASP A O 1
ATOM 691 N N . VAL A 1 89 ? 23.765 20.477 26.445 1.00 22.40 103 VAL A N 1
ATOM 692 C CA . VAL A 1 89 ? 22.482 20.547 25.728 1.00 21.72 103 VAL A CA 1
ATOM 693 C C . VAL A 1 89 ? 21.420 21.265 26.562 1.00 19.89 103 VAL A C 1
ATOM 694 O O . VAL A 1 89 ? 21.459 21.207 27.806 1.00 21.57 103 VAL A O 1
ATOM 698 N N . ALA A 1 90 ? 20.492 21.984 25.928 1.00 19.62 104 ALA A N 1
ATOM 699 C CA . ALA A 1 90 ? 19.397 22.619 26.640 1.00 19.00 104 ALA A CA 1
ATOM 700 C C . ALA A 1 90 ? 18.183 22.694 25.749 1.00 18.89 104 ALA A C 1
ATOM 701 O O . ALA A 1 90 ? 18.343 22.688 24.540 1.00 20.16 104 ALA A O 1
ATOM 703 N N . LEU A 1 91 ? 16.971 22.717 26.300 1.00 21.64 105 LEU A N 1
ATOM 704 C CA . LEU A 1 91 ? 15.728 22.799 25.555 1.00 21.27 105 LEU A CA 1
ATOM 705 C C . LEU A 1 91 ? 15.041 24.129 25.914 1.00 22.55 105 LEU A C 1
ATOM 706 O O . LEU A 1 91 ? 14.969 24.511 27.087 1.00 22.45 105 LEU A O 1
ATOM 711 N N . ILE A 1 92 ? 14.570 24.845 24.903 1.00 24.69 106 ILE A N 1
ATOM 712 C CA . ILE A 1 92 ? 13.767 26.073 25.127 1.00 25.19 106 ILE A CA 1
ATOM 713 C C . ILE A 1 92 ? 12.325 25.756 24.680 1.00 23.30 106 ILE A C 1
ATOM 714 O O . ILE A 1 92 ? 12.077 25.364 23.521 1.00 21.43 106 ILE A O 1
ATOM 719 N N . LYS A 1 93 ? 11.366 25.881 25.594 1.00 24.37 107 LYS A N 1
ATOM 720 C CA . LYS A 1 93 ? 9.971 25.709 25.255 1.00 23.35 107 LYS A CA 1
ATOM 721 C C . LYS A 1 93 ? 9.440 27.051 24.786 1.00 24.00 107 LYS A C 1
ATOM 722 O O . LYS A 1 93 ? 9.616 28.097 25.427 1.00 24.08 107 LYS A O 1
ATOM 728 N N . ILE A 1 94 ? 8.827 27.052 23.623 1.00 25.21 108 ILE A N 1
ATOM 729 C CA . ILE A 1 94 ? 8.281 28.258 23.049 1.00 25.71 108 ILE A CA 1
ATOM 730 C C . ILE A 1 94 ? 6.764 28.071 22.841 1.00 28.17 108 ILE A C 1
ATOM 731 O O . ILE A 1 94 ? 6.264 26.928 22.791 1.00 27.75 108 ILE A O 1
ATOM 736 N N . PRO A 1 95 ? 5.995 29.168 22.721 1.00 29.05 109 PRO A N 1
ATOM 737 C CA . PRO A 1 95 ? 4.614 29.166 22.276 1.00 28.95 109 PRO A CA 1
ATOM 738 C C . PRO A 1 95 ? 4.490 28.425 20.944 1.00 32.44 109 PRO A C 1
ATOM 739 O O . PRO A 1 95 ? 5.355 28.711 20.116 1.00 36.12 109 PRO A O 1
ATOM 743 N N . HIS A 1 96 ? 3.478 27.576 20.642 1.00 29.94 111 HIS A N 1
ATOM 744 C CA . HIS A 1 96 ? 3.326 26.853 19.376 1.00 28.96 111 HIS A CA 1
ATOM 745 C C . HIS A 1 96 ? 3.550 27.712 18.145 1.00 31.07 111 HIS A C 1
ATOM 746 O O . HIS A 1 96 ? 2.767 28.645 17.945 1.00 34.28 111 HIS A O 1
ATOM 753 N N . VAL A 1 97 ? 4.552 27.465 17.297 1.00 31.12 112 VAL A N 1
ATOM 754 C CA . VAL A 1 97 ? 4.758 28.247 16.078 1.00 31.09 112 VAL A CA 1
ATOM 755 C C . VAL A 1 97 ? 4.332 27.262 15.002 1.00 34.32 112 VAL A C 1
ATOM 756 O O . VAL A 1 97 ? 4.527 26.051 15.157 1.00 36.95 112 VAL A O 1
ATOM 760 N N . GLU A 1 98 ? 3.638 27.761 13.987 1.00 34.87 113 GLU A N 1
ATOM 761 C CA . GLU A 1 98 ? 3.091 26.978 12.896 1.00 36.42 113 GLU A CA 1
ATOM 762 C C . GLU A 1 98 ? 4.158 26.876 11.837 1.00 34.20 113 GLU A C 1
ATOM 763 O O . GLU A 1 98 ? 4.746 27.897 11.468 1.00 33.05 113 GLU A O 1
ATOM 769 N N . TYR A 1 99 ? 4.441 25.697 11.318 1.00 32.60 114 TYR A N 1
ATOM 770 C CA . TYR A 1 99 ? 5.465 25.578 10.310 1.00 33.61 114 TYR A CA 1
ATOM 771 C C . TYR A 1 99 ? 5.067 26.307 9.053 1.00 36.28 114 TYR A C 1
ATOM 772 O O . TYR A 1 99 ? 3.886 26.538 8.783 1.00 38.96 114 TYR A O 1
ATOM 781 N N . THR A 1 100 ? 6.039 26.629 8.218 1.00 37.50 115 THR A N 1
ATOM 782 C CA . THR A 1 100 ? 5.882 27.545 7.104 1.00 36.38 115 THR A CA 1
ATOM 783 C C . THR A 1 100 ? 6.930 27.174 6.070 1.00 33.95 115 THR A C 1
ATOM 784 O O . THR A 1 100 ? 7.816 26.376 6.342 1.00 32.54 115 THR A O 1
ATOM 788 N N . ASP A 1 101 ? 6.898 27.746 4.895 1.00 32.49 116 ASP A N 1
ATOM 789 C CA . ASP A 1 101 ? 7.978 27.595 3.952 1.00 37.19 116 ASP A CA 1
ATOM 790 C C . ASP A 1 101 ? 9.340 27.908 4.542 1.00 35.22 116 ASP A C 1
ATOM 791 O O . ASP A 1 101 ? 10.303 27.181 4.363 1.00 37.97 116 ASP A O 1
ATOM 796 N N . ASN A 1 102 ? 9.376 28.962 5.336 1.00 32.53 117 ASN A N 1
ATOM 797 C CA . ASN A 1 102 ? 10.565 29.420 6.028 1.00 30.86 117 ASN A CA 1
ATOM 798 C C . ASN A 1 102 ? 10.848 28.856 7.398 1.00 28.16 117 ASN A C 1
ATOM 799 O O . ASN A 1 102 ? 11.917 29.140 7.935 1.00 25.85 117 ASN A O 1
ATOM 804 N N . ILE A 1 103 ? 9.951 28.082 7.997 1.00 28.35 118 ILE A N 1
ATOM 805 C CA . ILE A 1 103 ? 10.114 27.635 9.364 1.00 26.13 118 ILE A CA 1
ATOM 806 C C . ILE A 1 103 ? 9.729 26.177 9.306 1.00 26.62 118 ILE A C 1
ATOM 807 O O . ILE A 1 103 ? 8.575 25.858 9.056 1.00 25.99 118 ILE A O 1
ATOM 812 N N . GLN A 1 104 ? 10.637 25.260 9.530 1.00 24.69 119 GLN A N 1
ATOM 813 C CA . GLN A 1 104 ? 10.353 23.850 9.402 1.00 25.80 119 GLN A CA 1
ATOM 814 C C . GLN A 1 104 ? 11.196 23.165 10.445 1.00 24.69 119 GLN A C 1
ATOM 815 O O . GLN A 1 104 ? 12.245 23.730 10.757 1.00 26.19 119 GLN A O 1
ATOM 821 N N . PRO A 1 105 ? 10.873 22.032 11.075 1.00 25.37 120 PRO A N 1
ATOM 822 C CA . PRO A 1 105 ? 11.721 21.411 12.085 1.00 24.05 120 PRO A CA 1
ATOM 823 C C . PRO A 1 105 ? 12.883 20.619 11.477 1.00 25.30 120 PRO A C 1
ATOM 824 O O . PRO A 1 105 ? 12.836 20.270 10.295 1.00 28.15 120 PRO A O 1
ATOM 828 N N . ILE A 1 106 ? 13.960 20.336 12.190 1.00 23.69 121 ILE A N 1
ATOM 829 C CA . ILE A 1 106 ? 14.994 19.449 11.673 1.00 21.86 121 ILE A CA 1
ATOM 830 C C . ILE A 1 106 ? 14.659 18.071 12.228 1.00 25.01 121 ILE A C 1
ATOM 831 O O . ILE A 1 106 ? 14.119 18.023 13.345 1.00 23.71 121 ILE A O 1
ATOM 836 N N . ARG A 1 107 ? 14.952 16.975 11.498 1.00 25.66 122 ARG A N 1
ATOM 837 C CA . ARG A 1 107 ? 14.708 15.639 12.009 1.00 26.82 122 ARG A CA 1
ATOM 838 C C . ARG A 1 107 ? 15.775 15.283 13.012 1.00 27.49 122 ARG A C 1
ATOM 839 O O . ARG A 1 107 ? 16.940 15.638 12.815 1.00 25.21 122 ARG A O 1
ATOM 847 N N . LEU A 1 108 ? 15.388 14.490 14.025 1.00 27.23 123 LEU A N 1
ATOM 848 C CA . LEU A 1 108 ? 16.287 13.947 15.039 1.00 27.64 123 LEU A CA 1
ATOM 849 C C . LEU A 1 108 ? 16.504 12.462 14.764 1.00 29.28 123 LEU A C 1
ATOM 850 O O . LEU A 1 108 ? 15.644 11.798 14.153 1.00 29.64 123 LEU A O 1
ATOM 855 N N . PRO A 1 109 ? 17.685 11.925 15.095 1.00 31.24 124 PRO A N 1
ATOM 856 C CA . PRO A 1 109 ? 18.031 10.550 14.816 1.00 33.32 124 PRO A CA 1
ATOM 857 C C . PRO A 1 109 ? 17.116 9.540 15.502 1.00 36.73 124 PRO A C 1
ATOM 858 O O . PRO A 1 109 ? 16.820 9.599 16.712 1.00 37.62 124 PRO A O 1
ATOM 862 N N . SER A 1 110 ? 16.647 8.599 14.711 1.00 39.30 125 SER A N 1
ATOM 863 C CA . SER A 1 110 ? 15.818 7.561 15.264 1.00 43.17 125 SER A CA 1
ATOM 864 C C . SER A 1 110 ? 16.341 6.246 14.733 1.00 43.95 125 SER A C 1
ATOM 865 O O . SER A 1 110 ? 17.264 6.164 13.910 1.00 43.79 125 SER A O 1
ATOM 868 N N . GLY A 1 111 A 15.796 5.177 15.293 1.00 45.89 125 GLY A N 1
ATOM 869 C CA . GLY A 1 111 A 16.107 3.831 14.840 1.00 47.64 125 GLY A CA 1
ATOM 870 C C . GLY A 1 111 A 17.584 3.516 14.957 1.00 47.48 125 GLY A C 1
ATOM 871 O O . GLY A 1 111 A 18.236 3.803 15.964 1.00 48.49 125 GLY A O 1
ATOM 872 N N . GLU A 1 112 B 18.128 3.008 13.873 1.00 47.68 125 GLU A N 1
ATOM 873 C CA . GLU A 1 112 B 19.529 2.684 13.946 1.00 52.19 125 GLU A CA 1
ATOM 874 C C . GLU A 1 112 B 20.439 3.871 13.611 1.00 48.73 125 GLU A C 1
ATOM 875 O O . GLU A 1 112 B 21.672 3.759 13.638 1.00 49.63 125 GLU A O 1
ATOM 881 N N . GLU A 1 113 ? 19.859 5.013 13.287 1.00 42.20 126 GLU A N 1
ATOM 882 C CA . GLU A 1 113 ? 20.682 6.226 13.157 1.00 36.52 126 GLU A CA 1
ATOM 883 C C . GLU A 1 113 ? 21.208 6.450 14.564 1.00 35.08 126 GLU A C 1
ATOM 884 O O . GLU A 1 113 ? 22.294 7.010 14.732 1.00 35.49 126 GLU A O 1
ATOM 890 N N . LEU A 1 114 ? 20.569 5.912 15.616 1.00 31.20 127 LEU A N 1
ATOM 891 C CA . LEU A 1 114 ? 21.076 6.096 16.957 1.00 31.12 127 LEU A CA 1
ATOM 892 C C . LEU A 1 114 ? 22.389 5.408 17.226 1.00 30.20 127 LEU A C 1
ATOM 893 O O . LEU A 1 114 ? 23.093 5.710 18.189 1.00 28.78 127 LEU A O 1
ATOM 898 N N . ASN A 1 115 ? 22.781 4.504 16.341 1.00 32.54 128 ASN A N 1
ATOM 899 C CA . ASN A 1 115 ? 24.026 3.779 16.493 1.00 33.21 128 ASN A CA 1
ATOM 900 C C . ASN A 1 115 ? 25.099 4.193 15.511 1.00 32.78 128 ASN A C 1
ATOM 901 O O . ASN A 1 115 ? 26.197 3.629 15.490 1.00 35.22 128 ASN A O 1
ATOM 906 N N . ASN A 1 116 ? 24.795 5.165 14.714 1.00 34.26 129 ASN A N 1
ATOM 907 C CA . ASN A 1 116 ? 25.758 5.645 13.734 1.00 33.80 129 ASN A CA 1
ATOM 908 C C . ASN A 1 116 ? 26.629 6.723 14.366 1.00 34.37 129 ASN A C 1
ATOM 909 O O . ASN A 1 116 ? 26.125 7.663 14.989 1.00 35.82 129 ASN A O 1
ATOM 914 N N . LYS A 1 117 ? 27.929 6.576 14.198 1.00 33.12 130 LYS A N 1
ATOM 915 C CA . LYS A 1 117 ? 28.888 7.547 14.744 1.00 32.01 130 LYS A CA 1
ATOM 916 C C . LYS A 1 117 ? 29.107 8.680 13.729 1.00 30.87 130 LYS A C 1
ATOM 917 O O . LYS A 1 117 ? 29.613 9.744 14.098 1.00 30.49 130 LYS A O 1
ATOM 923 N N . PHE A 1 118 ? 28.657 8.526 12.481 1.00 27.39 131 PHE A N 1
ATOM 924 C CA . PHE A 1 118 ? 28.721 9.492 11.373 1.00 27.54 131 PHE A CA 1
ATOM 925 C C . PHE A 1 118 ? 30.136 9.862 10.973 1.00 28.22 131 PHE A C 1
ATOM 926 O O . PHE A 1 118 ? 30.355 10.961 10.489 1.00 27.80 131 PHE A O 1
ATOM 934 N N . GLU A 1 119 ? 31.149 9.016 11.105 1.00 24.87 132 GLU A N 1
ATOM 935 C CA . GLU A 1 119 ? 32.511 9.424 10.798 1.00 27.65 132 GLU A CA 1
ATOM 936 C C . GLU A 1 119 ? 32.640 9.621 9.320 1.00 27.00 132 GLU A C 1
ATOM 937 O O . GLU A 1 119 ? 31.974 8.904 8.594 1.00 26.95 132 GLU A O 1
ATOM 943 N N . ASN A 1 120 ? 33.444 10.582 8.878 1.00 28.30 133 ASN A N 1
ATOM 944 C CA . ASN A 1 120 ? 33.754 10.878 7.476 1.00 31.33 133 ASN A CA 1
ATOM 945 C C . ASN A 1 120 ? 32.699 11.357 6.537 1.00 30.07 133 ASN A C 1
ATOM 946 O O . ASN A 1 120 ? 32.790 11.302 5.316 1.00 30.56 133 ASN A O 1
ATOM 951 N N . ILE A 1 121 ? 31.723 11.945 7.170 1.00 29.10 134 ILE A N 1
ATOM 952 C CA . ILE A 1 121 ? 30.561 12.477 6.511 1.00 28.72 134 ILE A CA 1
ATOM 953 C C . ILE A 1 121 ? 30.754 13.985 6.459 1.00 28.95 134 ILE A C 1
ATOM 954 O O . ILE A 1 121 ? 31.321 14.530 7.414 1.00 27.07 134 ILE A O 1
ATOM 959 N N . TRP A 1 122 ? 30.332 14.693 5.400 1.00 28.07 135 TRP A N 1
ATOM 960 C CA . TRP A 1 122 ? 30.368 16.160 5.411 1.00 27.62 135 TRP A CA 1
ATOM 961 C C . TRP A 1 122 ? 29.049 16.650 6.010 1.00 26.92 135 TRP A C 1
ATOM 962 O O . TRP A 1 122 ? 27.974 16.165 5.622 1.00 26.86 135 TRP A O 1
ATOM 973 N N . ALA A 1 123 ? 29.097 17.544 6.992 1.00 23.70 136 ALA A N 1
ATOM 974 C CA . ALA A 1 123 ? 27.873 18.076 7.577 1.00 24.47 136 ALA A CA 1
ATOM 975 C C . ALA A 1 123 ? 27.882 19.617 7.507 1.00 24.03 136 ALA A C 1
ATOM 976 O O . ALA A 1 123 ? 28.938 20.218 7.246 1.00 22.28 136 ALA A O 1
ATOM 978 N N . THR A 1 124 ? 26.732 20.273 7.665 1.00 24.58 137 THR A N 1
ATOM 979 C CA . THR A 1 124 ? 26.586 21.728 7.521 1.00 23.51 137 THR A CA 1
ATOM 980 C C . THR A 1 124 ? 26.362 22.378 8.864 1.00 22.46 137 THR A C 1
ATOM 981 O O . THR A 1 124 ? 25.509 21.918 9.634 1.00 22.81 137 THR A O 1
ATOM 985 N N . VAL A 1 125 ? 27.137 23.404 9.197 1.00 22.60 138 VAL A N 1
ATOM 986 C CA . VAL A 1 125 ? 26.915 24.108 10.449 1.00 19.97 138 VAL A CA 1
ATOM 987 C C . VAL A 1 125 ? 26.591 25.539 10.029 1.00 20.59 138 VAL A C 1
ATOM 988 O O . VAL A 1 125 ? 27.082 25.998 8.980 1.00 19.19 138 VAL A O 1
ATOM 992 N N . SER A 1 126 ? 25.680 26.197 10.766 1.00 18.92 139 SER A N 1
ATOM 993 C CA . SER A 1 126 ? 25.232 27.530 10.439 1.00 18.17 139 SER A CA 1
ATOM 994 C C . SER A 1 126 ? 24.997 28.401 11.663 1.00 17.61 139 SER A C 1
ATOM 995 O O . SER A 1 126 ? 24.834 27.902 12.793 1.00 18.97 139 SER A O 1
ATOM 998 N N . GLY A 1 127 ? 25.143 29.713 11.442 1.00 15.88 140 GLY A N 1
ATOM 999 C CA . GLY A 1 127 ? 24.981 30.647 12.521 1.00 16.28 140 GLY A CA 1
ATOM 1000 C C . GLY A 1 127 ? 25.387 32.064 12.150 1.00 16.96 140 GLY A C 1
ATOM 1001 O O . GLY A 1 127 ? 25.804 32.366 11.016 1.00 20.90 140 GLY A O 1
ATOM 1002 N N . TRP A 1 128 ? 25.207 32.949 13.138 1.00 17.92 141 TRP A N 1
ATOM 1003 C CA . TRP A 1 128 ? 25.497 34.372 12.991 1.00 17.34 141 TRP A CA 1
ATOM 1004 C C . TRP A 1 128 ? 26.650 34.733 13.932 1.00 18.31 141 TRP A C 1
ATOM 1005 O O . TRP A 1 128 ? 26.726 35.849 14.447 1.00 22.20 141 TRP A O 1
ATOM 1016 N N . GLY A 1 129 ? 27.565 33.820 14.237 1.00 17.23 142 GLY A N 1
ATOM 1017 C CA . GLY A 1 129 ? 28.726 34.104 15.061 1.00 17.82 142 GLY A CA 1
ATOM 1018 C C . GLY A 1 129 ? 29.812 34.851 14.317 1.00 20.76 142 GLY A C 1
ATOM 1019 O O . GLY A 1 129 ? 29.664 35.192 13.141 1.00 22.15 142 GLY A O 1
ATOM 1020 N N . GLN A 1 130 ? 30.955 35.086 14.964 1.00 21.38 143 GLN A N 1
ATOM 1021 C CA . GLN A 1 130 ? 32.030 35.864 14.375 1.00 20.79 143 GLN A CA 1
ATOM 1022 C C . GLN A 1 130 ? 32.483 35.279 13.075 1.00 21.88 143 GLN A C 1
ATOM 1023 O O . GLN A 1 130 ? 32.582 34.053 12.915 1.00 23.00 143 GLN A O 1
ATOM 1029 N N . SER A 1 131 ? 32.642 36.182 12.120 1.00 22.74 144 SER A N 1
ATOM 1030 C CA . SER A 1 131 ? 33.041 35.825 10.786 1.00 27.49 144 SER A CA 1
ATOM 1031 C C . SER A 1 131 ? 34.097 36.798 10.407 1.00 31.70 144 SER A C 1
ATOM 1032 O O . SER A 1 131 ? 34.400 37.761 11.103 1.00 34.23 144 SER A O 1
ATOM 1035 N N . ASN A 1 132 ? 34.701 36.583 9.281 1.00 40.03 145 ASN A N 1
ATOM 1036 C CA . ASN A 1 132 ? 35.714 37.522 8.838 1.00 50.28 145 ASN A CA 1
ATOM 1037 C C . ASN A 1 132 ? 35.026 38.738 8.218 1.00 54.67 145 ASN A C 1
ATOM 1038 O O . ASN A 1 132 ? 35.645 39.796 8.031 1.00 57.87 145 ASN A O 1
ATOM 1043 N N . THR A 1 133 ? 33.749 38.538 7.935 1.00 57.98 146 THR A N 1
ATOM 1044 C CA . THR A 1 133 ? 32.917 39.538 7.252 1.00 59.62 146 THR A CA 1
ATOM 1045 C C . THR A 1 133 ? 32.206 40.493 8.210 1.00 61.91 146 THR A C 1
ATOM 1046 O O . THR A 1 133 ? 32.404 40.439 9.431 1.00 59.88 146 THR A O 1
ATOM 1050 N N . ASP A 1 134 ? 31.410 41.302 7.545 1.00 67.19 147 ASP A N 1
ATOM 1051 C CA . ASP A 1 134 ? 30.597 42.386 8.109 1.00 70.19 147 ASP A CA 1
ATOM 1052 C C . ASP A 1 134 ? 29.225 41.856 8.567 1.00 66.83 147 ASP A C 1
ATOM 1053 O O . ASP A 1 134 ? 28.837 42.038 9.738 1.00 70.63 147 ASP A O 1
ATOM 1058 N N . THR A 1 135 ? 28.645 41.258 7.554 1.00 58.99 152 THR A N 1
ATOM 1059 C CA . THR A 1 135 ? 27.304 40.645 7.453 1.00 49.08 152 THR A CA 1
ATOM 1060 C C . THR A 1 135 ? 26.535 40.384 8.759 1.00 46.51 152 THR A C 1
ATOM 1061 O O . THR A 1 135 ? 27.124 40.073 9.809 1.00 49.06 152 THR A O 1
ATOM 1065 N N . VAL A 1 136 ? 25.231 40.525 8.521 1.00 40.66 153 VAL A N 1
ATOM 1066 C CA . VAL A 1 136 ? 24.127 40.310 9.464 1.00 36.17 153 VAL A CA 1
ATOM 1067 C C . VAL A 1 136 ? 23.336 39.105 8.918 1.00 29.73 153 VAL A C 1
ATOM 1068 O O . VAL A 1 136 ? 22.327 38.677 9.475 1.00 28.51 153 VAL A O 1
ATOM 1072 N N . ILE A 1 137 ? 23.782 38.573 7.785 1.00 26.50 154 ILE A N 1
ATOM 1073 C CA . ILE A 1 137 ? 23.127 37.462 7.134 1.00 26.95 154 ILE A CA 1
ATOM 1074 C C . ILE A 1 137 ? 23.678 36.150 7.678 1.00 25.33 154 ILE A C 1
ATOM 1075 O O . ILE A 1 137 ? 24.892 35.995 7.860 1.00 21.04 154 ILE A O 1
ATOM 1080 N N . LEU A 1 138 ? 22.770 35.225 7.968 1.00 20.93 155 LEU A N 1
ATOM 1081 C CA . LEU A 1 138 ? 23.115 33.878 8.377 1.00 20.69 155 LEU A CA 1
ATOM 1082 C C . LEU A 1 138 ? 24.192 33.304 7.465 1.00 21.34 155 LEU A C 1
ATOM 1083 O O . LEU A 1 138 ? 24.070 33.434 6.231 1.00 20.54 155 LEU A O 1
ATOM 1088 N N . GLN A 1 139 ? 25.247 32.745 8.073 1.00 20.66 156 GLN A N 1
ATOM 1089 C CA . GLN A 1 139 ? 26.321 32.099 7.327 1.00 22.01 156 GLN A CA 1
ATOM 1090 C C . GLN A 1 139 ? 26.300 30.613 7.598 1.00 19.65 156 GLN A C 1
ATOM 1091 O O . GLN A 1 139 ? 25.769 30.153 8.608 1.00 19.09 156 GLN A O 1
ATOM 1097 N N . TYR A 1 140 ? 26.944 29.865 6.737 1.00 18.66 157 TYR A N 1
ATOM 1098 C CA . TYR A 1 140 ? 27.125 28.440 6.962 1.00 17.18 157 TYR A CA 1
ATOM 1099 C C . TYR A 1 140 ? 28.433 27.961 6.350 1.00 14.97 157 TYR A C 1
ATOM 1100 O O . TYR A 1 140 ? 29.034 28.657 5.533 1.00 16.69 157 TYR A O 1
ATOM 1109 N N . THR A 1 141 ? 28.888 26.760 6.673 1.00 17.43 158 THR A N 1
ATOM 1110 C CA . THR A 1 141 ? 30.019 26.125 6.038 1.00 16.78 158 THR A CA 1
ATOM 1111 C C . THR A 1 141 ? 29.822 24.618 6.229 1.00 19.97 158 THR A C 1
ATOM 1112 O O . THR A 1 141 ? 28.812 24.139 6.768 1.00 19.86 158 THR A O 1
ATOM 1116 N N . TYR A 1 142 ? 30.776 23.832 5.721 1.00 21.81 159 TYR A N 1
ATOM 1117 C CA . TYR A 1 142 ? 30.749 22.37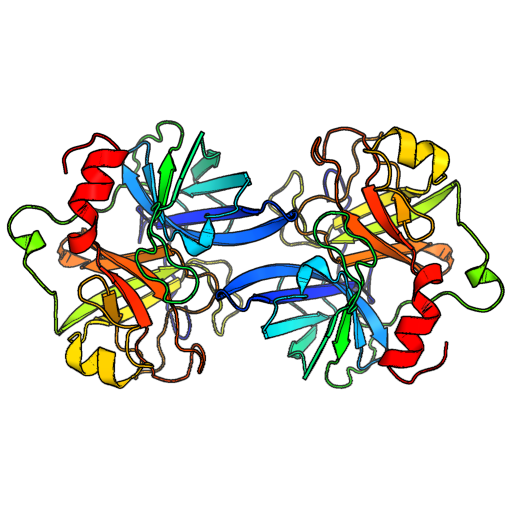8 5.802 1.00 22.02 159 TYR A CA 1
ATOM 1118 C C . TYR A 1 142 ? 31.983 21.954 6.577 1.00 19.43 159 TYR A C 1
ATOM 1119 O O . TYR A 1 142 ? 33.056 22.527 6.382 1.00 20.59 159 TYR A O 1
ATOM 1128 N N . ASN A 1 143 ? 31.876 21.001 7.490 1.00 21.90 160 ASN A N 1
ATOM 1129 C CA . ASN A 1 143 ? 33.026 20.450 8.187 1.00 21.02 160 ASN A CA 1
ATOM 1130 C C . ASN A 1 143 ? 32.856 18.932 8.094 1.00 22.54 160 ASN A C 1
ATOM 1131 O O . ASN A 1 143 ? 31.747 18.400 8.199 1.00 21.98 160 ASN A O 1
ATOM 1136 N N . LEU A 1 144 ? 33.930 18.239 7.875 1.00 22.13 161 LEU A N 1
ATOM 1137 C CA . LEU A 1 144 ? 33.895 16.775 7.767 1.00 21.00 161 LEU A CA 1
ATOM 1138 C C . LEU A 1 144 ? 33.910 16.235 9.207 1.00 22.83 161 LEU A C 1
ATOM 1139 O O . LEU A 1 144 ? 34.675 16.695 10.053 1.00 23.96 161 LEU A O 1
ATOM 1144 N N . VAL A 1 145 ? 33.062 15.274 9.572 1.00 23.09 162 VAL A N 1
ATOM 1145 C CA . VAL A 1 145 ? 33.175 14.753 10.956 1.00 24.85 162 VAL A CA 1
ATOM 1146 C C . VAL A 1 145 ? 34.267 13.682 10.954 1.00 26.20 162 VAL A C 1
ATOM 1147 O O . VAL A 1 145 ? 34.465 12.897 10.008 1.00 25.43 162 VAL A O 1
ATOM 1151 N N . ILE A 1 146 ? 35.102 13.779 11.992 1.00 28.02 163 ILE A N 1
ATOM 1152 C CA . ILE A 1 146 ? 36.267 12.907 12.174 1.00 27.67 163 ILE A CA 1
ATOM 1153 C C . ILE A 1 146 ? 35.949 11.930 13.289 1.00 26.99 163 ILE A C 1
ATOM 1154 O O . ILE A 1 146 ? 34.940 12.084 13.987 1.00 28.44 163 ILE A O 1
ATOM 1159 N N . ASP A 1 147 ? 36.709 10.875 13.477 1.00 26.00 164 ASP A N 1
ATOM 1160 C CA . ASP A 1 147 ? 36.371 9.985 14.548 1.00 27.54 164 ASP A CA 1
ATOM 1161 C C . ASP A 1 147 ? 36.871 10.531 15.862 1.00 25.11 164 ASP A C 1
ATOM 1162 O O . ASP A 1 147 ? 37.814 11.336 15.952 1.00 25.57 164 ASP A O 1
ATOM 1167 N N . ASN A 1 148 ? 36.221 10.071 16.918 1.00 24.08 165 ASN A N 1
ATOM 1168 C CA . ASN A 1 148 ? 36.525 10.574 18.225 1.00 25.44 165 ASN A CA 1
ATOM 1169 C C . ASN A 1 148 ? 37.944 10.356 18.665 1.00 28.71 165 ASN A C 1
ATOM 1170 O O . ASN A 1 148 ? 38.449 11.201 19.409 1.00 27.39 165 ASN A O 1
ATOM 1175 N N . ASP A 1 149 ? 38.632 9.327 18.162 1.00 31.47 166 ASP A N 1
ATOM 1176 C CA . ASP A 1 149 ? 39.980 9.045 18.629 1.00 34.36 166 ASP A CA 1
ATOM 1177 C C . ASP A 1 149 ? 40.974 10.008 18.061 1.00 32.02 166 ASP A C 1
ATOM 1178 O O . ASP A 1 149 ? 41.889 10.461 18.758 1.00 31.67 166 ASP A O 1
ATOM 1183 N N . ARG A 1 150 ? 40.748 10.361 16.804 1.00 30.67 167 ARG A N 1
ATOM 1184 C CA . ARG A 1 150 ? 41.535 11.367 16.158 1.00 32.43 167 ARG A CA 1
ATOM 1185 C C . ARG A 1 150 ? 41.241 12.684 16.852 1.00 31.49 167 ARG A C 1
ATOM 1186 O O . ARG A 1 150 ? 42.153 13.444 17.180 1.00 30.73 167 ARG A O 1
ATOM 1194 N N . CYS A 1 151 ? 39.974 12.917 17.180 1.00 29.84 168 CYS A N 1
ATOM 1195 C CA . CYS A 1 151 ? 39.592 14.163 17.812 1.00 28.19 168 CYS A CA 1
ATOM 1196 C C . CYS A 1 151 ? 40.151 14.289 19.203 1.00 28.81 168 CYS A C 1
ATOM 1197 O O . CYS A 1 151 ? 40.587 15.389 19.585 1.00 27.35 168 CYS A O 1
ATOM 1200 N N . ALA A 1 152 ? 40.209 13.192 19.964 1.00 27.36 169 ALA A N 1
ATOM 1201 C CA . ALA A 1 152 ? 40.680 13.261 21.344 1.00 27.39 169 ALA A CA 1
ATOM 1202 C C . ALA A 1 152 ? 42.164 13.647 21.490 1.00 28.82 169 ALA A C 1
ATOM 1203 O O . ALA A 1 152 ? 42.554 14.243 22.511 1.00 30.41 169 ALA A O 1
ATOM 1205 N N . GLN A 1 153 ? 42.988 13.391 20.459 1.00 28.85 170 GLN A N 1
ATOM 1206 C CA . GLN A 1 153 ? 44.411 13.758 20.415 1.00 31.11 170 GLN A CA 1
ATOM 1207 C C . GLN A 1 153 ? 44.602 15.271 20.387 1.00 30.06 170 GLN A C 1
ATOM 1208 O O . GLN A 1 153 ? 45.659 15.770 20.776 1.00 28.57 170 GLN A O 1
ATOM 1214 N N . GLU A 1 154 A 43.579 16.008 19.960 1.00 26.94 170 GLU A N 1
ATOM 1215 C CA . GLU A 1 154 A 43.699 17.422 19.776 1.00 25.63 170 GLU A CA 1
ATOM 1216 C C . GLU A 1 154 A 43.362 18.275 20.968 1.00 25.59 170 GLU A C 1
ATOM 1217 O O . GLU A 1 154 A 43.523 19.502 20.882 1.00 27.37 170 GLU A O 1
ATOM 1223 N N . TYR A 1 155 ? 42.949 17.691 22.084 1.00 23.77 171 TYR A N 1
ATOM 1224 C CA . TYR A 1 155 ? 42.429 18.450 23.211 1.00 22.71 171 TYR A CA 1
ATOM 1225 C C . TYR A 1 155 ? 43.070 17.878 24.452 1.00 24.09 171 TYR A C 1
ATOM 1226 O O . TYR A 1 155 ? 43.572 16.757 24.375 1.00 23.49 171 TYR A O 1
ATOM 1235 N N . PRO A 1 156 ? 43.101 18.536 25.628 1.00 26.61 172 PRO A N 1
ATOM 1236 C CA . PRO A 1 156 ? 43.477 17.942 26.905 1.00 26.48 172 PRO A CA 1
ATOM 1237 C C . PRO A 1 156 ? 42.749 16.642 27.162 1.00 28.49 172 PRO A C 1
ATOM 1238 O O . PRO A 1 156 ? 41.637 16.435 26.658 1.00 27.67 172 PRO A O 1
ATOM 1242 N N . PRO A 1 157 ? 43.339 15.749 27.932 1.00 30.18 173 PRO A N 1
ATOM 1243 C CA . PRO A 1 157 ? 42.693 14.523 28.363 1.00 32.87 173 PRO A CA 1
ATOM 1244 C C . PRO A 1 157 ? 41.357 14.741 29.083 1.00 33.54 173 PRO A C 1
ATOM 1245 O O . PRO A 1 157 ? 41.225 15.577 29.982 1.00 34.75 173 PRO A O 1
ATOM 1249 N N . GLY A 1 158 ? 40.316 14.042 28.611 1.00 34.16 174 GLY A N 1
ATOM 1250 C CA . GLY A 1 158 ? 39.019 14.118 29.254 1.00 32.33 174 GLY A CA 1
ATOM 1251 C C . GLY A 1 158 ? 38.001 15.038 28.621 1.00 30.75 174 GLY A C 1
ATOM 1252 O O . GLY A 1 158 ? 36.855 15.048 29.070 1.00 31.87 174 GLY A O 1
ATOM 1253 N N . ILE A 1 159 ? 38.359 15.806 27.604 1.00 30.06 175 ILE A N 1
ATOM 1254 C CA . ILE A 1 159 ? 37.407 16.715 26.974 1.00 29.24 175 ILE A CA 1
ATOM 1255 C C . ILE A 1 159 ? 36.567 15.977 25.946 1.00 26.75 175 ILE A C 1
ATOM 1256 O O . ILE A 1 159 ? 35.367 16.181 25.861 1.00 25.89 175 ILE A O 1
ATOM 1261 N N . ILE A 1 160 ? 37.179 15.164 25.103 1.00 25.04 176 ILE A N 1
ATOM 1262 C CA . ILE A 1 160 ? 36.449 14.498 24.053 1.00 26.12 176 ILE A CA 1
ATOM 1263 C C . ILE A 1 160 ? 35.939 13.186 24.641 1.00 28.75 176 ILE A C 1
ATOM 1264 O O . ILE A 1 160 ? 36.763 12.351 25.026 1.00 28.41 176 ILE A O 1
ATOM 1269 N N . VAL A 1 161 ? 34.618 13.005 24.741 1.00 26.03 177 VAL A N 1
ATOM 1270 C CA . VAL A 1 161 ? 34.017 11.806 25.257 1.00 24.33 177 VAL A CA 1
ATOM 1271 C C . VAL A 1 161 ? 33.056 11.239 24.220 1.00 25.28 177 VAL A C 1
ATOM 1272 O O . VAL A 1 161 ? 32.891 11.756 23.108 1.00 24.14 177 VAL A O 1
ATOM 1276 N N . GLU A 1 162 ? 32.432 10.105 24.544 1.00 26.65 178 GLU A N 1
ATOM 1277 C CA . GLU A 1 162 ? 31.508 9.383 23.661 1.00 27.93 178 GLU A CA 1
ATOM 1278 C C . GLU A 1 162 ? 30.380 10.283 23.159 1.00 24.77 178 GLU A C 1
ATOM 1279 O O . GLU A 1 162 ? 29.947 10.198 21.992 1.00 22.25 178 GLU A O 1
ATOM 1285 N N . SER A 1 163 ? 29.935 11.177 24.058 1.00 20.82 179 SER A N 1
ATOM 1286 C CA . SER A 1 163 ? 28.880 12.098 23.691 1.00 21.91 179 SER A CA 1
ATOM 1287 C C . SER A 1 163 ? 29.399 13.342 22.956 1.00 22.03 179 SER A C 1
ATOM 1288 O O . SER A 1 163 ? 28.615 14.270 22.735 1.00 20.55 179 SER A O 1
ATOM 1291 N N . THR A 1 164 ? 30.660 13.409 22.499 1.00 22.35 180 THR A N 1
ATOM 1292 C CA . THR A 1 164 ? 31.141 14.545 21.725 1.00 21.33 180 THR A CA 1
ATOM 1293 C C . THR A 1 164 ? 31.224 14.074 20.262 1.00 21.39 180 THR A C 1
ATOM 1294 O O . THR A 1 164 ? 31.520 12.903 19.982 1.00 23.50 180 THR A O 1
ATOM 1298 N N . ILE A 1 165 ? 30.933 14.964 19.351 1.00 20.15 181 ILE A N 1
ATOM 1299 C CA . ILE A 1 165 ? 31.135 14.708 17.913 1.00 19.74 181 ILE A CA 1
ATOM 1300 C C . ILE A 1 165 ? 31.941 15.898 17.416 1.00 19.91 181 ILE A C 1
ATOM 1301 O O . ILE A 1 165 ? 31.583 17.055 17.664 1.00 23.93 181 ILE A O 1
ATOM 1306 N N . CYS A 1 166 ? 33.037 15.611 16.748 1.00 20.16 182 CYS A N 1
ATOM 1307 C CA . CYS A 1 166 ? 33.959 16.670 16.306 1.00 18.47 182 CYS A CA 1
ATOM 1308 C C . CYS A 1 166 ? 33.902 16.914 14.843 1.00 18.93 182 CYS A C 1
ATOM 1309 O O . CYS A 1 166 ? 33.701 15.971 14.081 1.00 20.24 182 CYS A O 1
ATOM 1312 N N . GLY A 1 167 ? 34.115 18.136 14.395 1.00 17.11 183 GLY A N 1
ATOM 1313 C CA . GLY A 1 167 ? 34.173 18.428 12.981 1.00 18.83 183 GLY A CA 1
ATOM 1314 C C . GLY A 1 167 ? 35.562 19.000 12.712 1.00 21.83 183 GLY A C 1
ATOM 1315 O O . GLY A 1 167 ? 36.090 19.781 13.519 1.00 23.45 183 GLY A O 1
ATOM 1316 N N . ASP A 1 168 ? 36.130 18.669 11.569 1.00 23.35 184 ASP A N 1
ATOM 1317 C CA . ASP A 1 168 ? 37.459 19.071 11.192 1.00 23.77 184 ASP A CA 1
ATOM 1318 C C . ASP A 1 168 ? 37.439 20.474 10.627 1.00 24.56 184 ASP A C 1
ATOM 1319 O O . ASP A 1 168 ? 36.548 20.777 9.810 1.00 25.69 184 ASP A O 1
ATOM 1324 N N . THR A 1 169 ? 38.352 21.357 11.070 1.00 24.02 185 THR A N 1
ATOM 1325 C CA . THR A 1 169 ? 38.360 22.718 10.525 1.00 26.02 185 THR A CA 1
ATOM 1326 C C . THR A 1 169 ? 39.678 23.043 9.828 1.00 27.20 185 THR A C 1
ATOM 1327 O O . THR A 1 169 ? 40.067 24.216 9.669 1.00 27.27 185 THR A O 1
ATOM 1331 N N . SER A 1 170 ? 40.367 22.041 9.272 1.00 29.80 186 SER A N 1
ATOM 1332 C CA . SER A 1 170 ? 41.682 22.341 8.765 1.00 32.59 186 SER A CA 1
ATOM 1333 C C . SER A 1 170 ? 41.711 23.029 7.414 1.00 33.91 186 SER A C 1
ATOM 1334 O O . SER A 1 170 ? 42.808 23.396 6.989 1.00 37.07 186 SER A O 1
ATOM 1337 N N . ASP A 1 171 A 40.590 23.317 6.757 1.00 33.07 186 ASP A N 1
ATOM 1338 C CA . ASP A 1 171 A 40.592 24.161 5.558 1.00 34.90 186 ASP A CA 1
ATOM 1339 C C . ASP A 1 171 A 40.352 25.619 5.934 1.00 31.77 186 ASP A C 1
ATOM 1340 O O . ASP A 1 171 A 40.083 26.499 5.103 1.00 32.99 186 ASP A O 1
ATOM 1345 N N . GLY A 1 172 ? 40.361 25.915 7.225 1.00 29.08 187 GLY A N 1
ATOM 1346 C CA . GLY A 1 172 ? 40.146 27.258 7.689 1.00 25.64 187 GLY A CA 1
ATOM 1347 C C . GLY A 1 172 ? 38.684 27.605 7.757 1.00 25.46 187 GLY A C 1
ATOM 1348 O O . GLY A 1 172 ? 38.399 28.780 7.982 1.00 26.36 187 GLY A O 1
ATOM 1349 N N . LYS A 1 173 ? 37.730 26.675 7.604 1.00 24.32 188 LYS A N 1
ATOM 1350 C CA . LYS A 1 173 ? 36.315 27.029 7.637 1.00 24.52 188 LYS A CA 1
ATOM 1351 C C . LYS A 1 173 ? 35.843 26.529 8.982 1.00 24.15 188 LYS A C 1
ATOM 1352 O O . LYS A 1 173 ? 36.081 25.362 9.318 1.00 25.12 188 LYS A O 1
ATOM 1358 N N . SER A 1 174 ? 35.226 27.377 9.813 1.00 22.11 189 SER A N 1
ATOM 1359 C CA . SER A 1 174 ? 34.917 26.979 11.185 1.00 21.99 189 SER A CA 1
ATOM 1360 C C . SER A 1 174 ? 33.740 27.725 11.798 1.00 23.05 189 SER A C 1
ATOM 1361 O O . SER A 1 174 ? 33.554 28.905 11.479 1.00 24.35 189 SER A O 1
ATOM 1364 N N . PRO A 1 175 ? 32.896 27.141 12.675 1.00 23.24 190 PRO A N 1
ATOM 1365 C CA . PRO A 1 175 ? 32.087 27.885 13.641 1.00 20.64 190 PRO A CA 1
ATOM 1366 C C . PRO A 1 175 ? 33.007 28.797 14.436 1.00 22.25 190 PRO A C 1
ATOM 1367 O O . PRO A 1 175 ? 34.193 28.508 14.584 1.00 22.43 190 PRO A O 1
ATOM 1371 N N . CYS A 1 176 ? 32.513 29.866 14.999 1.00 21.59 191 CYS A N 1
ATOM 1372 C CA . CYS A 1 176 ? 33.327 30.716 15.829 1.00 22.70 191 CYS A CA 1
ATOM 1373 C C . CYS A 1 176 ? 32.381 31.260 16.905 1.00 22.10 191 CYS A C 1
ATOM 1374 O O . CYS A 1 176 ? 31.227 30.822 16.959 1.00 25.03 191 CYS A O 1
ATOM 1377 N N . PHE A 1 177 ? 32.760 32.151 17.821 1.00 21.15 192 PHE A N 1
ATOM 1378 C CA . PHE A 1 177 ? 31.928 32.628 18.935 1.00 19.49 192 PHE A CA 1
ATOM 1379 C C . PHE A 1 177 ? 30.636 33.279 18.451 1.00 17.68 192 PHE A C 1
ATOM 1380 O O . PHE A 1 177 ? 30.630 34.056 17.488 1.00 18.87 192 PHE A O 1
ATOM 1388 N N . GLY A 1 178 ? 29.526 32.924 19.088 1.00 16.73 193 GLY A N 1
ATOM 1389 C CA . GLY A 1 178 ? 28.197 33.329 18.662 1.00 17.35 193 GLY A CA 1
ATOM 1390 C C . GLY A 1 178 ? 27.479 32.206 17.876 1.00 17.63 193 GLY A C 1
ATOM 1391 O O . GLY A 1 178 ? 26.254 32.234 17.682 1.00 18.50 193 GLY A O 1
ATOM 1392 N N . ASP A 1 179 ? 28.232 31.243 17.345 1.00 15.07 194 ASP A N 1
ATOM 1393 C CA . ASP A 1 179 ? 27.664 30.124 16.640 1.00 16.22 194 ASP A CA 1
ATOM 1394 C C . ASP A 1 179 ? 27.188 29.053 17.597 1.00 17.79 194 ASP A C 1
ATOM 1395 O O . ASP A 1 179 ? 26.402 28.217 17.179 1.00 21.69 194 ASP A O 1
ATOM 1400 N N . SER A 1 180 ? 27.644 29.036 18.854 1.00 17.51 195 SER A N 1
ATOM 1401 C CA . SER A 1 180 ? 27.209 28.163 19.921 1.00 18.19 195 SER A CA 1
ATOM 1402 C C . SER A 1 180 ? 25.733 27.818 19.910 1.00 18.26 195 SER A C 1
ATOM 1403 O O . SER A 1 180 ? 24.885 28.697 19.777 1.00 18.43 195 SER A O 1
ATOM 1406 N N . GLY A 1 181 ? 25.442 26.530 20.042 1.00 19.16 196 GLY A N 1
ATOM 1407 C CA . GLY A 1 181 ? 24.070 26.078 20.136 1.00 20.40 196 GLY A CA 1
ATOM 1408 C C . GLY A 1 181 ? 23.450 25.755 18.795 1.00 18.65 196 GLY A C 1
ATOM 1409 O O . GLY A 1 181 ? 22.375 25.156 18.701 1.00 18.28 196 GLY A O 1
ATOM 1410 N N . GLY A 1 182 ? 24.181 26.120 17.749 1.00 18.25 197 GLY A N 1
ATOM 1411 C CA . GLY A 1 182 ? 23.736 26.004 16.384 1.00 17.06 197 GLY A CA 1
ATOM 1412 C C . GLY A 1 182 ? 23.714 24.585 15.865 1.00 17.12 197 GLY A C 1
ATOM 1413 O O . GLY A 1 182 ? 24.283 23.688 16.474 1.00 18.58 197 GLY A O 1
ATOM 1414 N N . PRO A 1 183 ? 23.045 24.364 14.758 1.00 16.29 198 PRO A N 1
ATOM 1415 C CA . PRO A 1 183 ? 22.888 23.051 14.180 1.00 16.46 198 PRO A CA 1
ATOM 1416 C C . PRO A 1 183 ? 24.041 22.596 13.307 1.00 15.54 198 PRO A C 1
ATOM 1417 O O . PRO A 1 183 ? 24.602 23.425 12.534 1.00 17.85 198 PRO A O 1
ATOM 1421 N N . PHE A 1 184 ? 24.326 21.309 13.482 1.00 17.42 199 PHE A N 1
ATOM 1422 C CA . PHE A 1 184 ? 25.296 20.516 12.687 1.00 20.26 199 PHE A CA 1
ATOM 1423 C C . PHE A 1 184 ? 24.428 19.407 12.075 1.00 19.19 199 PHE A C 1
ATOM 1424 O O . PHE A 1 184 ? 23.957 18.515 12.782 1.00 21.38 199 PHE A O 1
ATOM 1432 N N . VAL A 1 185 ? 24.214 19.473 10.770 1.00 19.53 200 VAL A N 1
ATOM 1433 C CA . VAL A 1 185 ? 23.177 18.755 10.035 1.00 21.81 200 VAL A CA 1
ATOM 1434 C C . VAL A 1 185 ? 23.728 17.959 8.864 1.00 24.26 200 VAL A C 1
ATOM 1435 O O . VAL A 1 185 ? 24.594 18.427 8.103 1.00 24.70 200 VAL A O 1
ATOM 1439 N N . LEU A 1 186 ? 23.192 16.748 8.719 1.00 26.31 201 LEU A N 1
ATOM 1440 C CA . LEU A 1 186 ? 23.409 15.895 7.554 1.00 27.86 201 LEU A CA 1
ATOM 1441 C C . LEU A 1 186 ? 22.336 16.351 6.575 1.00 28.80 201 LEU A C 1
ATOM 1442 O O . LEU A 1 186 ? 21.170 15.926 6.675 1.00 25.06 201 LEU A O 1
ATOM 1447 N N . SER A 1 187 ? 22.664 17.256 5.658 1.00 30.49 202 SER A N 1
ATOM 1448 C CA . SER A 1 187 ? 21.639 17.864 4.822 1.00 37.11 202 SER A CA 1
ATOM 1449 C C . SER A 1 187 ? 20.751 16.928 4.011 1.00 40.18 202 SER A C 1
ATOM 1450 O O . SER A 1 187 ? 19.516 17.076 3.964 1.00 43.90 202 SER A O 1
ATOM 1453 N N . ASP A 1 188 ? 21.408 15.927 3.460 1.00 42.71 203 ASP A N 1
ATOM 1454 C CA . ASP A 1 188 ? 20.775 14.941 2.619 1.00 46.38 203 ASP A CA 1
ATOM 1455 C C . ASP A 1 188 ? 19.704 14.225 3.434 1.00 44.75 203 ASP A C 1
ATOM 1456 O O . ASP A 1 188 ? 18.605 14.010 2.943 1.00 46.92 203 ASP A O 1
ATOM 1461 N N . LYS A 1 189 ? 19.948 13.943 4.712 1.00 39.94 206 LYS A N 1
ATOM 1462 C CA . LYS A 1 189 ? 18.980 13.238 5.508 1.00 35.36 206 LYS A CA 1
ATOM 1463 C C . LYS A 1 189 ? 18.144 14.207 6.327 1.00 32.84 206 LYS A C 1
ATOM 1464 O O . LYS A 1 189 ? 17.294 13.743 7.093 1.00 32.87 206 LYS A O 1
ATOM 1470 N N . ASN A 1 190 ? 18.344 15.526 6.195 1.00 29.90 207 ASN A N 1
ATOM 1471 C CA . ASN A 1 190 ? 17.738 16.536 7.057 1.00 29.43 207 ASN A CA 1
ATOM 1472 C C . ASN A 1 190 ? 17.789 16.127 8.541 1.00 28.67 207 ASN A C 1
ATOM 1473 O O . ASN A 1 190 ? 16.873 16.254 9.369 1.00 30.16 207 ASN A O 1
ATOM 1478 N N . LEU A 1 191 ? 18.981 15.682 8.926 1.00 25.74 208 LEU A N 1
ATOM 1479 C CA . LEU A 1 191 ? 19.179 15.067 10.225 1.00 25.74 208 LEU A CA 1
ATOM 1480 C C . LEU A 1 191 ? 20.039 15.927 11.148 1.00 23.86 208 LEU A C 1
ATOM 1481 O O . LEU A 1 191 ? 21.118 16.342 10.722 1.00 23.52 208 LEU A O 1
ATOM 1486 N N . LEU A 1 192 ? 19.680 16.164 12.395 1.00 20.54 209 LEU A N 1
ATOM 1487 C CA . LEU A 1 192 ? 20.519 16.909 13.299 1.00 21.88 209 LEU A CA 1
ATOM 1488 C C . LEU A 1 192 ? 21.416 15.882 13.962 1.00 22.26 209 LEU A C 1
ATOM 1489 O O . LEU A 1 192 ? 20.926 15.004 14.692 1.00 22.65 209 LEU A O 1
ATOM 1494 N N . ILE A 1 193 ? 22.734 16.023 13.726 1.00 22.47 210 ILE A N 1
ATOM 1495 C CA . ILE A 1 193 ? 23.720 15.164 14.367 1.00 20.73 210 ILE A CA 1
ATOM 1496 C C . ILE A 1 193 ? 24.496 15.881 15.470 1.00 20.54 210 ILE A C 1
ATOM 1497 O O . ILE A 1 193 ? 24.980 15.177 16.371 1.00 20.04 210 ILE A O 1
ATOM 1502 N N . GLY A 1 194 ? 24.592 17.227 15.506 1.00 17.22 211 GLY A N 1
ATOM 1503 C CA . GLY A 1 194 ? 25.370 17.858 16.557 1.00 18.09 211 GLY A CA 1
ATOM 1504 C C . GLY A 1 194 ? 24.864 19.249 16.812 1.00 18.22 211 GLY A C 1
ATOM 1505 O O . GLY A 1 194 ? 24.175 19.828 15.975 1.00 18.63 211 GLY A O 1
ATOM 1506 N N . VAL A 1 195 ? 25.184 19.715 18.017 1.00 19.83 212 VAL A N 1
ATOM 1507 C CA . VAL A 1 195 ? 24.851 21.054 18.534 1.00 19.51 212 VAL A CA 1
ATOM 1508 C C . VAL A 1 195 ? 26.208 21.714 18.764 1.00 19.12 212 VAL A C 1
ATOM 1509 O O . VAL A 1 195 ? 27.034 21.117 19.458 1.00 18.24 212 VAL A O 1
ATOM 1513 N N . VAL A 1 196 ? 26.522 22.895 18.221 1.00 20.18 213 VAL A N 1
ATOM 1514 C CA . VAL A 1 196 ? 27.830 23.558 18.391 1.00 17.14 213 VAL A CA 1
ATOM 1515 C C . VAL A 1 196 ? 28.112 23.772 19.870 1.00 16.52 213 VAL A C 1
ATOM 1516 O O . VAL A 1 196 ? 27.335 24.415 20.590 1.00 17.43 213 VAL A O 1
ATOM 1520 N N . SER A 1 197 ? 29.231 23.238 20.340 1.00 15.94 214 SER A N 1
ATOM 1521 C CA . SER A 1 197 ? 29.525 23.314 21.746 1.00 18.20 214 SER A CA 1
ATOM 1522 C C . SER A 1 197 ? 30.798 24.072 22.027 1.00 19.11 214 SER A C 1
ATOM 1523 O O . SER A 1 197 ? 30.774 25.021 22.817 1.00 21.62 214 SER A O 1
ATOM 1526 N N . PHE A 1 198 ? 31.926 23.725 21.420 1.00 19.02 215 PHE A N 1
ATOM 1527 C CA . PHE A 1 198 ? 33.151 24.402 21.784 1.00 19.96 215 PHE A CA 1
ATOM 1528 C C . PHE A 1 198 ? 34.168 24.391 20.698 1.00 19.18 215 PHE A C 1
ATOM 1529 O O . PHE A 1 198 ? 34.272 23.509 19.862 1.00 22.16 215 PHE A O 1
ATOM 1537 N N . VAL A 1 199 ? 34.869 25.486 20.737 1.00 20.10 216 VAL A N 1
ATOM 1538 C CA . VAL A 1 199 ? 35.957 25.774 19.831 1.00 21.06 216 VAL A CA 1
ATOM 1539 C C . VAL A 1 199 ? 37.234 25.566 20.651 1.00 21.26 216 VAL A C 1
ATOM 1540 O O . VAL A 1 199 ? 37.243 25.648 21.888 1.00 21.59 216 VAL A O 1
ATOM 1544 N N . SER A 1 200 ? 38.349 25.294 20.012 1.00 22.09 217 SER A N 1
ATOM 1545 C CA . SER A 1 200 ? 39.613 25.158 20.687 1.00 26.20 217 SER A CA 1
ATOM 1546 C C . SER A 1 200 ? 40.002 26.427 21.436 1.00 28.07 217 SER A C 1
ATOM 1547 O O . SER A 1 200 ? 39.700 27.561 21.039 1.00 28.40 217 SER A O 1
ATOM 1550 N N . GLY A 1 201 A 40.763 26.246 22.506 1.00 30.05 217 GLY A N 1
ATOM 1551 C CA . GLY A 1 201 A 41.330 27.366 23.227 1.00 32.48 217 GLY A CA 1
ATOM 1552 C C . GLY A 1 201 A 42.234 28.183 22.306 1.00 33.66 217 GLY A C 1
ATOM 1553 O O . GLY A 1 201 A 42.342 29.409 22.444 1.00 37.18 217 GLY A O 1
ATOM 1554 N N . ALA A 1 202 ? 42.861 27.533 21.314 1.00 33.91 218 ALA A N 1
ATOM 1555 C CA . ALA A 1 202 ? 43.665 28.220 20.313 1.00 32.30 218 ALA A CA 1
ATOM 1556 C C . ALA A 1 202 ? 42.806 29.127 19.408 1.00 33.19 218 ALA A C 1
ATOM 1557 O O . ALA A 1 202 ? 43.348 29.905 18.612 1.00 37.18 218 ALA A O 1
ATOM 1559 N N . GLY A 1 203 ? 41.463 29.071 19.418 1.00 32.05 219 GLY A N 1
ATOM 1560 C CA . GLY A 1 203 ? 40.637 30.005 18.675 1.00 27.58 219 GLY A CA 1
ATOM 1561 C C . GLY A 1 203 ? 40.066 29.411 17.406 1.00 26.75 219 GLY A C 1
ATOM 1562 O O . GLY A 1 203 ? 40.340 28.274 17.009 1.00 25.85 219 GLY A O 1
ATOM 1563 N N . CYS A 1 204 ? 39.328 30.249 16.700 1.00 25.81 220 CYS A N 1
ATOM 1564 C CA . CYS A 1 204 ? 38.592 29.809 15.552 1.00 24.98 220 CYS A CA 1
ATOM 1565 C C . CYS A 1 204 ? 39.390 29.607 14.301 1.00 25.74 220 CYS A C 1
ATOM 1566 O O . CYS A 1 204 ? 38.868 29.017 13.355 1.00 27.74 220 CYS A O 1
ATOM 1569 N N . GLU A 1 205 ? 40.623 30.093 14.203 1.00 26.86 221 GLU A N 1
ATOM 1570 C CA . GLU A 1 205 ? 41.366 29.904 12.966 1.00 30.09 221 GLU A CA 1
ATOM 1571 C C . GLU A 1 205 ? 42.600 29.038 13.211 1.00 30.20 221 GLU A C 1
ATOM 1572 O O . GLU A 1 205 ? 43.577 29.063 12.459 1.00 31.62 221 GLU A O 1
ATOM 1578 N N . SER A 1 206 ? 42.510 28.181 14.234 1.00 30.73 222 SER A N 1
ATOM 1579 C CA . SER A 1 206 ? 43.595 27.332 14.680 1.00 29.90 222 SER A CA 1
ATOM 1580 C C . SER A 1 206 ? 43.741 26.052 13.870 1.00 28.81 222 SER A C 1
ATOM 1581 O O . SER A 1 206 ? 44.759 25.395 13.975 1.00 27.90 222 SER A O 1
ATOM 1584 N N . GLY A 1 207 ? 42.727 25.618 13.132 1.00 25.77 223 GLY A N 1
ATOM 1585 C CA . GLY A 1 207 ? 42.780 24.340 12.454 1.00 23.77 223 GLY A CA 1
ATOM 1586 C C . GLY A 1 207 ? 42.474 23.216 13.424 1.00 21.42 223 GLY A C 1
ATOM 1587 O O . GLY A 1 207 ? 42.553 22.052 13.037 1.00 21.88 223 GLY A O 1
ATOM 1588 N N . LYS A 1 208 ? 42.145 23.466 14.691 1.00 22.21 224 LYS A N 1
ATOM 1589 C CA . LYS A 1 208 ? 41.808 22.406 15.625 1.00 21.93 224 LYS A CA 1
ATOM 1590 C C . LYS A 1 208 ? 40.359 21.975 15.392 1.00 21.68 224 LYS A C 1
ATOM 1591 O O . LYS A 1 208 ? 39.562 22.820 14.941 1.00 22.21 224 LYS A O 1
ATOM 1597 N N . PRO A 1 209 ? 39.950 20.729 15.692 1.00 20.52 225 PRO A N 1
ATOM 1598 C CA . PRO A 1 209 ? 38.577 20.232 15.578 1.00 19.72 225 PRO A CA 1
ATOM 1599 C C . PRO A 1 209 ? 37.582 21.029 16.404 1.00 19.79 225 PRO A C 1
ATOM 1600 O O . PRO A 1 209 ? 37.992 21.607 17.420 1.00 20.27 225 PRO A O 1
ATOM 1604 N N . VAL A 1 210 ? 36.310 21.135 16.007 1.00 17.38 226 VAL A N 1
ATOM 1605 C CA . VAL A 1 210 ? 35.314 21.832 16.825 1.00 19.50 226 VAL A CA 1
ATOM 1606 C C . VAL A 1 210 ? 34.505 20.764 17.526 1.00 19.98 226 VAL A C 1
ATOM 1607 O O . VAL A 1 210 ? 34.241 19.743 16.898 1.00 18.83 226 VAL A O 1
ATOM 1611 N N . GLY A 1 211 ? 34.215 20.931 18.810 1.00 18.62 227 GLY A N 1
ATOM 1612 C CA . GLY A 1 211 ? 33.421 19.967 19.518 1.00 18.85 227 GLY A CA 1
ATOM 1613 C C . GLY A 1 211 ? 31.958 20.384 19.437 1.00 22.67 227 GLY A C 1
ATOM 1614 O O . GLY A 1 211 ? 31.560 21.568 19.530 1.00 19.33 227 GLY A O 1
ATOM 1615 N N . PHE A 1 212 ? 31.156 19.338 19.243 1.00 20.89 228 PHE A N 1
ATOM 1616 C CA . PHE A 1 212 ? 29.724 19.462 19.213 1.00 20.78 228 PHE A CA 1
ATOM 1617 C C . PHE A 1 212 ? 29.100 18.468 20.203 1.00 19.46 228 PHE A C 1
ATOM 1618 O O . PHE A 1 212 ? 29.733 17.453 20.483 1.00 19.69 228 PHE A O 1
ATOM 1626 N N . SER A 1 213 ? 27.899 18.694 20.776 1.00 22.34 229 SER A N 1
ATOM 1627 C CA . SER A 1 213 ? 27.153 17.666 21.519 1.00 20.48 229 SER A CA 1
ATOM 1628 C C . SER A 1 213 ? 26.652 16.630 20.514 1.00 19.58 229 SER A C 1
ATOM 1629 O O . SER A 1 213 ? 25.952 16.974 19.560 1.00 19.96 229 SER A O 1
ATOM 1632 N N . ARG A 1 214 ? 26.970 15.359 20.646 1.00 19.44 230 ARG A N 1
ATOM 1633 C CA . ARG A 1 214 ? 26.477 14.347 19.725 1.00 20.43 230 ARG A CA 1
ATOM 1634 C C . ARG A 1 214 ? 25.032 14.109 20.069 1.00 19.93 230 ARG A C 1
ATOM 1635 O O . ARG A 1 214 ? 24.717 13.601 21.164 1.00 19.91 230 ARG A O 1
ATOM 1643 N N . VAL A 1 215 ? 24.142 14.442 19.128 1.00 21.85 231 VAL A N 1
ATOM 1644 C CA . VAL A 1 215 ? 22.701 14.322 19.382 1.00 23.67 231 VAL A CA 1
ATOM 1645 C C . VAL A 1 215 ? 22.204 12.893 19.668 1.00 25.28 231 VAL A C 1
ATOM 1646 O O . VAL A 1 215 ? 21.294 12.767 20.495 1.00 28.21 231 VAL A O 1
ATOM 1650 N N . THR A 1 216 ? 22.769 11.796 19.134 1.00 25.18 232 THR A N 1
ATOM 1651 C CA . THR A 1 216 ? 22.312 10.433 19.442 1.00 24.56 232 THR A CA 1
ATOM 1652 C C . THR A 1 216 ? 22.499 10.134 20.919 1.00 25.29 232 THR A C 1
ATOM 1653 O O . THR A 1 216 ? 21.627 9.499 21.517 1.00 29.60 232 THR A O 1
ATOM 1657 N N . SER A 1 217 ? 23.560 10.633 21.571 1.00 22.95 233 SER A N 1
ATOM 1658 C CA . SER A 1 217 ? 23.728 10.474 22.994 1.00 22.03 233 SER A CA 1
ATOM 1659 C C . SER A 1 217 ? 22.710 11.216 23.889 1.00 21.94 233 SER A C 1
ATOM 1660 O O . SER A 1 217 ? 22.688 11.035 25.116 1.00 26.79 233 SER A O 1
ATOM 1663 N N . TYR A 1 218 ? 21.845 12.043 23.333 1.00 23.25 234 TYR A N 1
ATOM 1664 C CA . TYR A 1 218 ? 20.913 12.818 24.192 1.00 22.72 234 TYR A CA 1
ATOM 1665 C C . TYR A 1 218 ? 19.457 12.652 23.795 1.00 22.10 234 TYR A C 1
ATOM 1666 O O . TYR A 1 218 ? 18.582 13.379 24.275 1.00 24.36 234 TYR A O 1
ATOM 1675 N N . MET A 1 219 ? 19.200 11.693 22.952 1.00 23.46 235 MET A N 1
ATOM 1676 C CA . MET A 1 219 ? 17.840 11.458 22.457 1.00 26.12 235 MET A CA 1
ATOM 1677 C C . MET A 1 219 ? 16.905 10.979 23.563 1.00 28.14 235 MET A C 1
ATOM 1678 O O . MET A 1 219 ? 15.718 11.282 23.528 1.00 26.45 235 MET A O 1
ATOM 1683 N N . ASP A 1 220 ? 17.385 10.227 24.561 1.00 31.67 236 ASP A N 1
ATOM 1684 C CA . ASP A 1 220 ? 16.600 9.862 25.727 1.00 33.85 236 ASP A CA 1
ATOM 1685 C C . ASP A 1 220 ? 16.236 11.092 26.506 1.00 31.63 236 ASP A C 1
ATOM 1686 O O . ASP A 1 220 ? 15.064 11.312 26.776 1.00 32.46 236 ASP A O 1
ATOM 1691 N N . TRP A 1 221 ? 17.216 11.920 26.887 1.00 30.45 237 TRP A N 1
ATOM 1692 C CA . TRP A 1 221 ? 17.011 13.193 27.585 1.00 30.37 237 TRP A CA 1
ATOM 1693 C C . TRP A 1 221 ? 15.986 14.067 26.852 1.00 28.74 237 TRP A C 1
ATOM 1694 O O . TRP A 1 221 ? 15.035 14.554 27.448 1.00 31.06 237 TRP A O 1
ATOM 1705 N N . ILE A 1 222 ? 16.107 14.247 25.542 1.00 28.56 238 ILE A N 1
ATOM 1706 C CA . ILE A 1 222 ? 15.197 15.059 24.754 1.00 30.24 238 ILE A CA 1
ATOM 1707 C C . ILE A 1 222 ? 13.787 14.485 24.814 1.00 32.98 238 ILE A C 1
ATOM 1708 O O . ILE A 1 222 ? 12.866 15.204 25.197 1.00 32.99 238 ILE A O 1
ATOM 1713 N N . GLN A 1 223 ? 13.639 13.208 24.479 1.00 34.77 239 GLN A N 1
ATOM 1714 C CA . GLN A 1 223 ? 12.397 12.443 24.515 1.00 38.41 239 GLN A CA 1
ATOM 1715 C C . GLN A 1 223 ? 11.731 12.696 25.867 1.00 37.67 239 GLN A C 1
ATOM 1716 O O . GLN A 1 223 ? 10.604 13.175 26.008 1.00 39.12 239 GLN A O 1
ATOM 1722 N N . GLN A 1 224 ? 12.519 12.474 26.905 1.00 35.84 240 GLN A N 1
ATOM 1723 C CA . GLN A 1 224 ? 12.043 12.545 28.245 1.00 38.07 240 GLN A CA 1
ATOM 1724 C C . GLN A 1 224 ? 11.676 13.948 28.656 1.00 37.54 240 GLN A C 1
ATOM 1725 O O . GLN A 1 224 ? 10.636 14.145 29.269 1.00 39.08 240 GLN A O 1
ATOM 1731 N N . ASN A 1 225 ? 12.441 14.967 28.342 1.00 35.28 241 ASN A N 1
ATOM 1732 C CA . ASN A 1 225 ? 12.109 16.297 28.807 1.00 34.32 241 ASN A CA 1
ATOM 1733 C C . ASN A 1 225 ? 11.104 17.013 27.950 1.00 34.38 241 ASN A C 1
ATOM 1734 O O . ASN A 1 225 ? 10.508 17.982 28.419 1.00 36.58 241 ASN A O 1
ATOM 1739 N N . THR A 1 226 ? 10.933 16.609 26.699 1.00 34.89 242 THR A N 1
ATOM 1740 C CA . THR A 1 226 ? 9.947 17.253 25.874 1.00 37.38 242 THR A CA 1
ATOM 1741 C C . THR A 1 226 ? 8.644 16.461 25.957 1.00 42.70 242 THR A C 1
ATOM 1742 O O . THR A 1 226 ? 7.561 16.985 25.676 1.00 44.22 242 THR A O 1
ATOM 1746 N N . GLY A 1 227 ? 8.759 15.171 26.300 1.00 45.71 243 GLY A N 1
ATOM 1747 C CA . GLY A 1 227 ? 7.652 14.252 26.338 1.00 47.70 243 GLY A CA 1
ATOM 1748 C C . GLY A 1 227 ? 7.269 13.842 24.931 1.00 50.04 243 GLY A C 1
ATOM 1749 O O . GLY A 1 227 ? 6.166 13.335 24.714 1.00 53.43 243 GLY A O 1
ATOM 1750 N N . ILE A 1 228 ? 8.129 14.055 23.944 1.00 51.01 244 ILE A N 1
ATOM 1751 C CA . ILE A 1 228 ? 7.824 13.715 22.570 1.00 52.14 244 ILE A CA 1
ATOM 1752 C C . ILE A 1 228 ? 8.694 12.548 22.215 1.00 53.89 244 ILE A C 1
ATOM 1753 O O . ILE A 1 228 ? 9.901 12.541 22.489 1.00 55.49 244 ILE A O 1
ATOM 1758 N N . LYS A 1 229 ? 8.106 11.548 21.647 1.00 57.56 245 LYS A N 1
ATOM 1759 C CA . LYS A 1 229 ? 8.918 10.460 21.175 1.00 60.91 245 LYS A CA 1
ATOM 1760 C C . LYS A 1 229 ? 9.168 10.707 19.705 1.00 60.01 245 LYS A C 1
ATOM 1761 O O . LYS A 1 229 ? 8.232 10.708 18.891 1.00 58.24 245 LYS A O 1
ATOM 1767 N N . PHE A 1 230 ? 10.413 10.971 19.450 1.00 61.12 246 PHE A N 1
ATOM 1768 C CA . PHE A 1 230 ? 10.934 11.075 18.104 1.00 61.40 246 PHE A CA 1
ATOM 1769 C C . PHE A 1 230 ? 11.472 9.651 17.840 1.00 65.53 246 PHE A C 1
ATOM 1770 O O . PHE A 1 230 ? 12.171 9.063 18.697 1.00 68.68 246 PHE A O 1
ATOM 1779 N N . ILE B 1 1 ? 18.677 51.155 24.426 1.00 21.81 16 ILE B N 1
ATOM 1780 C CA . ILE B 1 1 ? 17.959 52.320 24.900 1.00 24.37 16 ILE B CA 1
ATOM 1781 C C . ILE B 1 1 ? 16.489 52.205 24.469 1.00 23.64 16 ILE B C 1
ATOM 1782 O O . ILE B 1 1 ? 16.154 52.065 23.294 1.00 26.00 16 ILE B O 1
ATOM 1787 N N . ILE B 1 2 ? 15.562 52.233 25.403 1.00 25.54 17 ILE B N 1
ATOM 1788 C CA . ILE B 1 2 ? 14.137 52.174 25.110 1.00 26.79 17 ILE B CA 1
ATOM 1789 C C . ILE B 1 2 ? 13.699 53.628 24.876 1.00 26.54 17 ILE B C 1
ATOM 1790 O O . ILE B 1 2 ? 13.952 54.488 25.737 1.00 26.50 17 ILE B O 1
ATOM 1795 N N . ASN B 1 3 ? 13.088 53.927 23.734 1.00 25.27 18 ASN B N 1
ATOM 1796 C CA . ASN B 1 3 ? 12.492 55.241 23.458 1.00 27.62 18 ASN B CA 1
ATOM 1797 C C . ASN B 1 3 ? 13.485 56.384 23.350 1.00 28.27 18 ASN B C 1
ATOM 1798 O O . ASN B 1 3 ? 13.268 57.531 23.784 1.00 29.44 18 ASN B O 1
ATOM 1803 N N . GLY B 1 4 ? 14.610 56.070 22.746 1.00 28.23 19 GLY B N 1
ATOM 1804 C CA . GLY B 1 4 ? 15.669 57.021 22.530 1.00 28.61 19 GLY B CA 1
ATOM 1805 C C . GLY B 1 4 ? 15.582 57.595 21.127 1.00 29.42 19 GLY B C 1
ATOM 1806 O O . GLY B 1 4 ? 14.656 57.339 20.357 1.00 28.62 19 GLY B O 1
ATOM 1807 N N . TYR B 1 5 ? 16.573 58.418 20.815 1.00 29.92 20 TYR B N 1
ATOM 1808 C CA . TYR B 1 5 ? 16.685 59.081 19.526 1.00 27.77 20 TYR B CA 1
ATOM 1809 C C . TYR B 1 5 ? 17.831 58.384 18.816 1.00 27.45 20 TYR B C 1
ATOM 1810 O O . TYR B 1 5 ? 18.727 57.813 19.457 1.00 28.04 20 TYR B O 1
ATOM 1819 N N . GLU B 1 6 ? 17.780 58.447 17.535 1.00 26.38 21 GLU B N 1
ATOM 1820 C CA . GLU B 1 6 ? 18.773 57.826 16.680 1.00 30.09 21 GLU B CA 1
ATOM 1821 C C . GLU B 1 6 ? 19.956 58.774 16.484 1.00 29.42 21 GLU B C 1
ATOM 1822 O O . GLU B 1 6 ? 19.781 59.930 16.087 1.00 28.05 21 GLU B O 1
ATOM 1828 N N . ALA B 1 7 ? 21.150 58.276 16.769 1.00 28.24 22 ALA B N 1
ATOM 1829 C CA . ALA B 1 7 ? 22.393 59.054 16.569 1.00 26.90 22 ALA B CA 1
ATOM 1830 C C . ALA B 1 7 ? 22.895 58.781 15.150 1.00 27.58 22 ALA B C 1
ATOM 1831 O O . ALA B 1 7 ? 22.313 58.007 14.383 1.00 28.61 22 ALA B O 1
ATOM 1833 N N . TYR B 1 8 ? 23.996 59.411 14.769 1.00 25.56 23 TYR B N 1
ATOM 1834 C CA . TYR B 1 8 ? 24.618 59.239 13.468 1.00 25.97 23 TYR B CA 1
ATOM 1835 C C . TYR B 1 8 ? 26.105 59.382 13.724 1.00 26.27 23 TYR B C 1
ATOM 1836 O O . TYR B 1 8 ? 26.495 59.857 14.800 1.00 26.60 23 TYR B O 1
ATOM 1845 N N . THR B 1 9 ? 26.962 58.972 12.805 1.00 26.99 24 THR B N 1
ATOM 1846 C CA . THR B 1 9 ? 28.398 59.035 13.024 1.00 29.70 24 THR B CA 1
ATOM 1847 C C . THR B 1 9 ? 28.866 60.449 13.251 1.00 28.50 24 THR B C 1
ATOM 1848 O O . THR B 1 9 ? 28.347 61.391 12.668 1.00 31.70 24 THR B O 1
ATOM 1852 N N . GLY B 1 10 ? 29.762 60.580 14.209 1.00 28.26 25 GLY B N 1
ATOM 1853 C CA . GLY B 1 10 ? 30.316 61.857 14.590 1.00 26.63 25 GLY B CA 1
ATOM 1854 C C . GLY B 1 10 ? 29.522 62.535 15.693 1.00 25.71 25 GLY B C 1
ATOM 1855 O O . GLY B 1 10 ? 30.032 63.462 16.337 1.00 26.92 25 GLY B O 1
ATOM 1856 N N . LEU B 1 11 ? 28.284 62.126 15.962 1.00 23.04 26 LEU B N 1
ATOM 1857 C CA . LEU B 1 11 ? 27.501 62.779 17.006 1.00 24.65 26 LEU B CA 1
ATOM 1858 C C . LEU B 1 11 ? 28.160 62.456 18.357 1.00 24.14 26 LEU B C 1
ATOM 1859 O O . LEU B 1 11 ? 28.353 63.332 19.209 1.00 24.64 26 LEU B O 1
ATOM 1864 N N . PHE B 1 12 ? 28.530 61.177 18.587 1.00 24.21 27 PHE B N 1
ATOM 1865 C CA . PHE B 1 12 ? 29.133 60.737 19.827 1.00 23.10 27 PHE B CA 1
ATOM 1866 C C . PHE B 1 12 ? 30.500 60.138 19.564 1.00 22.03 27 PHE B C 1
ATOM 1867 O O . PHE B 1 12 ? 30.672 58.913 19.625 1.00 22.67 27 PHE B O 1
ATOM 1875 N N . PRO B 1 13 ? 31.538 60.941 19.338 1.00 21.37 28 PRO B N 1
ATOM 1876 C CA . PRO B 1 13 ? 32.843 60.459 18.912 1.00 21.18 28 PRO B CA 1
ATOM 1877 C C . PRO B 1 13 ? 33.624 59.668 19.959 1.00 24.14 28 PRO B C 1
ATOM 1878 O O . PRO B 1 13 ? 34.579 58.980 19.599 1.00 22.08 28 PRO B O 1
ATOM 1882 N N . TYR B 1 14 ? 33.211 59.757 21.241 1.00 21.02 29 TYR B N 1
ATOM 1883 C CA . TYR B 1 14 ? 33.782 59.034 22.363 1.00 20.52 29 TYR B CA 1
ATOM 1884 C C . TYR B 1 14 ? 33.147 57.651 22.629 1.00 21.92 29 TYR B C 1
ATOM 1885 O O . TYR B 1 14 ? 33.598 56.900 23.496 1.00 22.65 29 TYR B O 1
ATOM 1894 N N . GLN B 1 15 ? 32.045 57.316 21.961 1.00 21.38 30 GLN B N 1
ATOM 1895 C CA . GLN B 1 15 ? 31.379 56.048 22.189 1.00 22.61 30 GLN B CA 1
ATOM 1896 C C . GLN B 1 15 ? 32.190 54.863 21.607 1.00 23.43 30 GLN B C 1
ATOM 1897 O O . GLN B 1 15 ? 32.571 54.896 20.417 1.00 23.19 30 GLN B O 1
ATOM 1903 N N . ALA B 1 16 ? 32.475 53.832 22.417 1.00 21.32 31 ALA B N 1
ATOM 1904 C CA . ALA B 1 16 ? 33.047 52.591 21.915 1.00 18.51 31 ALA B CA 1
ATOM 1905 C C . ALA B 1 16 ? 31.981 51.514 21.954 1.00 18.42 31 ALA B C 1
ATOM 1906 O O . ALA B 1 16 ? 31.069 51.513 22.804 1.00 16.28 31 ALA B O 1
ATOM 1908 N N . GLY B 1 17 ? 32.064 50.623 20.975 1.00 19.76 32 GLY B N 1
ATOM 1909 C CA . GLY B 1 17 ? 31.225 49.450 20.853 1.00 17.75 32 GLY B CA 1
ATOM 1910 C C . GLY B 1 17 ? 32.091 48.249 21.177 1.00 20.65 32 GLY B C 1
ATOM 1911 O O . GLY B 1 17 ? 33.172 48.133 20.582 1.00 19.59 32 GLY B O 1
ATOM 1912 N N . LEU B 1 18 ? 31.694 47.354 22.084 1.00 18.91 33 LEU B N 1
ATOM 1913 C CA . LEU B 1 18 ? 32.594 46.279 22.485 1.00 19.06 33 LEU B CA 1
ATOM 1914 C C . LEU B 1 18 ? 32.007 44.928 22.195 1.00 18.64 33 LEU B C 1
ATOM 1915 O O . LEU B 1 18 ? 30.969 44.573 22.749 1.00 21.34 33 LEU B O 1
ATOM 1920 N N . ASP B 1 19 ? 32.668 44.143 21.375 1.00 19.39 34 ASP B N 1
ATOM 1921 C CA . ASP B 1 19 ? 32.257 42.784 21.077 1.00 19.01 34 ASP B CA 1
ATOM 1922 C C . ASP B 1 19 ? 33.137 41.907 21.975 1.00 20.15 34 ASP B C 1
ATOM 1923 O O . ASP B 1 19 ? 34.344 41.768 21.693 1.00 19.87 34 ASP B O 1
ATOM 1928 N N . ILE B 1 20 ? 32.607 41.303 23.050 1.00 17.46 35 ILE B N 1
ATOM 1929 C CA . ILE B 1 20 ? 33.395 40.620 24.061 1.00 14.92 35 ILE B CA 1
ATOM 1930 C C . ILE B 1 20 ? 33.341 39.110 23.882 1.00 17.14 35 ILE B C 1
ATOM 1931 O O . ILE B 1 20 ? 32.261 38.572 23.643 1.00 16.63 35 ILE B O 1
ATOM 1936 N N . THR B 1 21 ? 34.451 38.387 23.971 1.00 19.06 36 THR B N 1
ATOM 1937 C CA . THR B 1 21 ? 34.411 36.923 23.977 1.00 18.80 36 THR B CA 1
ATOM 1938 C C . THR B 1 21 ? 34.694 36.493 25.421 1.00 19.26 36 THR B C 1
ATOM 1939 O O . THR B 1 21 ? 35.757 36.837 25.978 1.00 18.87 36 THR B O 1
ATOM 1943 N N . LEU B 1 22 ? 33.788 35.757 26.069 1.00 18.08 37 LEU B N 1
ATOM 1944 C CA . LEU B 1 22 ? 34.000 35.346 27.440 1.00 19.65 37 LEU B CA 1
ATOM 1945 C C . LEU B 1 22 ? 34.768 34.052 27.495 1.00 20.84 37 LEU B C 1
ATOM 1946 O O . LEU B 1 22 ? 34.937 33.366 26.488 1.00 21.37 37 LEU B O 1
ATOM 1951 N N . GLN B 1 23 A 35.284 33.776 28.690 1.00 22.69 37 GLN B N 1
ATOM 1952 C CA . GLN B 1 23 A 36.013 32.561 28.998 1.00 25.73 37 GLN B CA 1
ATOM 1953 C C . GLN B 1 23 A 35.174 31.341 28.723 1.00 23.60 37 GLN B C 1
ATOM 1954 O O . GLN B 1 23 A 35.725 30.303 28.380 1.00 24.96 37 GLN B O 1
ATOM 1960 N N . ASP B 1 24 B 33.856 31.423 28.857 1.00 21.41 37 ASP B N 1
ATOM 1961 C CA . ASP B 1 24 B 32.985 30.311 28.537 1.00 20.11 37 ASP B CA 1
ATOM 1962 C C . ASP B 1 24 B 32.565 30.245 27.077 1.00 21.65 37 ASP B C 1
ATOM 1963 O O . ASP B 1 24 B 31.634 29.515 26.701 1.00 23.99 37 ASP B O 1
ATOM 1968 N N . GLN B 1 25 C 33.195 31.089 26.263 1.00 22.12 37 GLN B N 1
ATOM 1969 C CA . GLN B 1 25 C 33.063 31.202 24.815 1.00 22.54 37 GLN B CA 1
ATOM 1970 C C . GLN B 1 25 C 31.848 31.953 24.351 1.00 20.60 37 GLN B C 1
ATOM 1971 O O . GLN B 1 25 C 31.618 32.026 23.138 1.00 23.21 37 GLN B O 1
ATOM 1977 N N . ARG B 1 26 ? 31.031 32.530 25.227 1.00 22.37 38 ARG B N 1
ATOM 1978 C CA . ARG B 1 26 ? 29.888 33.281 24.699 1.00 22.84 38 ARG B CA 1
ATOM 1979 C C . ARG B 1 26 ? 30.267 34.673 24.192 1.00 23.50 38 ARG B C 1
ATOM 1980 O O . ARG B 1 26 ? 31.311 35.204 24.611 1.00 22.05 38 ARG B O 1
ATOM 1988 N N . ARG B 1 27 ? 29.484 35.202 23.239 1.00 20.15 39 ARG B N 1
ATOM 1989 C CA . ARG B 1 27 ? 29.698 36.502 22.657 1.00 18.83 39 ARG B CA 1
ATOM 1990 C C . ARG B 1 27 ? 28.680 37.518 23.227 1.00 19.15 39 ARG B C 1
ATOM 1991 O O . ARG B 1 27 ? 27.455 37.381 23.134 1.00 20.08 39 ARG B O 1
ATOM 1999 N N . VAL B 1 28 ? 29.228 38.551 23.878 1.00 17.98 40 VAL B N 1
ATOM 2000 C CA . VAL B 1 28 ? 28.517 39.572 24.646 1.00 20.13 40 VAL B CA 1
ATOM 2001 C C . VAL B 1 28 ? 28.709 40.956 24.001 1.00 18.78 40 VAL B C 1
ATOM 2002 O O . VAL B 1 28 ? 29.762 41.186 23.399 1.00 20.51 40 VAL B O 1
ATOM 2006 N N . TRP B 1 29 ? 27.720 41.869 24.033 1.00 20.72 41 TRP B N 1
ATOM 2007 C CA . TRP B 1 29 ? 27.901 43.261 23.583 1.00 18.45 41 TRP B CA 1
ATOM 2008 C C . TRP B 1 29 ? 27.807 44.224 24.780 1.00 19.53 41 TRP B C 1
ATOM 2009 O O . TRP B 1 29 ? 26.963 44.074 25.673 1.00 17.87 41 TRP B O 1
ATOM 2020 N N . CYS B 1 30 ? 28.698 45.209 24.824 1.00 19.16 42 CYS B N 1
ATOM 2021 C CA . CYS B 1 30 ? 28.641 46.258 25.816 1.00 17.67 42 CYS B CA 1
ATOM 2022 C C . CYS B 1 30 ? 29.143 47.513 25.120 1.00 16.76 42 CYS B C 1
ATOM 2023 O O . CYS B 1 30 ? 29.692 47.453 23.996 1.00 16.44 42 CYS B O 1
ATOM 2026 N N . GLY B 1 31 ? 28.917 48.657 25.761 1.00 13.23 43 GLY B N 1
ATOM 2027 C CA . GLY B 1 31 ? 29.461 49.889 25.243 1.00 13.26 43 GLY B CA 1
ATOM 2028 C C . GLY B 1 31 ? 30.632 50.288 26.116 1.00 15.41 43 GLY B C 1
ATOM 2029 O O . GLY B 1 31 ? 30.928 49.585 27.080 1.00 14.76 43 GLY B O 1
ATOM 2030 N N . GLY B 1 32 ? 31.331 51.391 25.831 1.00 17.41 44 GLY B N 1
ATOM 2031 C CA . GLY B 1 32 ? 32.411 51.916 26.645 1.00 14.56 44 GLY B CA 1
ATOM 2032 C C . GLY B 1 32 ? 32.676 53.345 26.203 1.00 18.48 44 GLY B C 1
ATOM 2033 O O . GLY B 1 32 ? 32.019 53.810 25.267 1.00 18.14 44 GLY B O 1
ATOM 2034 N N . SER B 1 33 ? 33.635 54.035 26.808 1.00 19.81 45 SER B N 1
ATOM 2035 C CA . SER B 1 33 ? 33.994 55.407 26.448 1.00 20.05 45 SER B CA 1
ATOM 2036 C C . SER B 1 33 ? 35.476 55.465 26.115 1.00 20.30 45 SER B C 1
ATOM 2037 O O . SER B 1 33 ? 36.284 54.913 26.863 1.00 17.81 45 SER B O 1
ATOM 2040 N N . LEU B 1 34 ? 35.891 56.111 25.031 1.00 22.58 46 LEU B N 1
ATOM 2041 C CA . LEU B 1 34 ? 37.304 56.326 24.711 1.00 21.84 46 LEU B CA 1
ATOM 2042 C C . LEU B 1 34 ? 37.813 57.408 25.660 1.00 23.24 46 LEU B C 1
ATOM 2043 O O . LEU B 1 34 ? 37.296 58.528 25.600 1.00 26.24 46 LEU B O 1
ATOM 2048 N N . ILE B 1 35 ? 38.756 57.176 26.579 1.00 25.55 47 ILE B N 1
ATOM 2049 C CA . ILE B 1 35 ? 39.195 58.191 27.546 1.00 25.67 47 ILE B CA 1
ATOM 2050 C C . ILE B 1 35 ? 40.620 58.686 27.307 1.00 27.79 47 ILE B C 1
ATOM 2051 O O . ILE B 1 35 ? 41.082 59.630 27.960 1.00 25.38 47 ILE B O 1
ATOM 2056 N N . ASP B 1 36 ? 41.306 57.991 26.403 1.00 29.55 48 ASP B N 1
ATOM 2057 C CA . ASP B 1 36 ? 42.683 58.243 26.033 1.00 29.00 48 ASP B CA 1
ATOM 2058 C C . ASP B 1 36 ? 42.872 57.532 24.704 1.00 30.23 48 ASP B C 1
ATOM 2059 O O . ASP B 1 36 ? 41.988 56.763 24.310 1.00 31.60 48 ASP B O 1
ATOM 2064 N N . ASN B 1 37 ? 43.979 57.711 23.966 1.00 30.60 49 ASN B N 1
ATOM 2065 C CA . ASN B 1 37 ? 44.223 57.048 22.679 1.00 26.96 49 ASN B CA 1
ATOM 2066 C C . ASN B 1 37 ? 44.445 55.556 22.873 1.00 23.88 49 ASN B C 1
ATOM 2067 O O . ASN B 1 37 ? 44.400 54.790 21.922 1.00 23.88 49 ASN B O 1
ATOM 2072 N N . LYS B 1 38 ? 44.812 55.102 24.065 1.00 24.68 50 LYS B N 1
ATOM 2073 C CA . LYS B 1 38 ? 45.064 53.691 24.323 1.00 27.95 50 LYS B CA 1
ATOM 2074 C C . LYS B 1 38 ? 44.125 53.091 25.364 1.00 28.30 50 LYS B C 1
ATOM 2075 O O . LYS B 1 38 ? 44.421 51.992 25.837 1.00 27.48 50 LYS B O 1
ATOM 2081 N N . TRP B 1 39 ? 43.015 53.722 25.770 1.00 24.80 51 TRP B N 1
ATOM 2082 C CA . TRP B 1 39 ? 42.202 53.200 26.836 1.00 22.97 51 TRP B CA 1
ATOM 2083 C C . TRP B 1 39 ? 40.717 53.404 26.675 1.00 25.19 51 TRP B C 1
ATOM 2084 O O . TRP B 1 39 ? 40.278 54.528 26.383 1.00 22.74 51 TRP B O 1
ATOM 2095 N N . ILE B 1 40 ? 39.954 52.328 26.920 1.00 23.15 52 ILE B N 1
ATOM 2096 C CA . ILE B 1 40 ? 38.487 52.350 26.980 1.00 22.18 52 ILE B CA 1
ATOM 2097 C C . ILE B 1 40 ? 38.083 52.146 28.433 1.00 22.14 52 ILE B C 1
ATOM 2098 O O . ILE B 1 40 ? 38.634 51.252 29.087 1.00 20.55 52 ILE B O 1
ATOM 2103 N N . LEU B 1 41 ? 37.152 52.941 28.965 1.00 21.10 53 LEU B N 1
ATOM 2104 C CA . LEU B 1 41 ? 36.555 52.690 30.278 1.00 22.01 53 LEU B CA 1
ATOM 2105 C C . LEU B 1 41 ? 35.155 52.033 30.053 1.00 23.19 53 LEU B C 1
ATOM 2106 O O . LEU B 1 41 ? 34.396 52.436 29.142 1.00 23.64 53 LEU B O 1
ATOM 2111 N N . THR B 1 42 ? 34.807 50.983 30.811 1.00 21.29 54 THR B N 1
ATOM 2112 C CA . THR B 1 42 ? 33.562 50.266 30.641 1.00 19.33 54 THR B CA 1
ATOM 2113 C C . THR B 1 42 ? 33.207 49.666 31.982 1.00 18.42 54 THR B C 1
ATOM 2114 O O . THR B 1 42 ? 33.770 50.091 32.991 1.00 19.46 54 THR B O 1
ATOM 2118 N N . ALA B 1 43 ? 32.237 48.766 32.075 1.00 17.46 55 ALA B N 1
ATOM 2119 C CA . ALA B 1 43 ? 31.785 48.158 33.319 1.00 17.38 55 ALA B CA 1
ATOM 2120 C C . ALA B 1 43 ? 32.555 46.871 33.626 1.00 17.91 55 ALA B C 1
ATOM 2121 O O . ALA B 1 43 ? 32.867 46.129 32.684 1.00 17.33 55 ALA B O 1
ATOM 2123 N N . ALA B 1 44 ? 32.872 46.497 34.876 1.00 20.33 56 ALA B N 1
ATOM 2124 C CA . ALA B 1 44 ? 33.573 45.252 35.193 1.00 19.66 56 ALA B CA 1
ATOM 2125 C C . ALA B 1 44 ? 32.671 44.033 34.905 1.00 21.94 56 ALA B C 1
ATOM 2126 O O . ALA B 1 44 ? 33.156 42.935 34.600 1.00 20.05 56 ALA B O 1
ATOM 2128 N N . HIS B 1 45 ? 31.357 44.243 34.994 1.00 21.79 57 HIS B N 1
ATOM 2129 C CA . HIS B 1 45 ? 30.374 43.146 34.807 1.00 23.82 57 HIS B CA 1
ATOM 2130 C C . HIS B 1 45 ? 30.324 42.686 33.333 1.00 24.23 57 HIS B C 1
ATOM 2131 O O . HIS B 1 45 ? 29.837 41.591 33.021 1.00 26.35 57 HIS B O 1
ATOM 2138 N N . CYS B 1 46 ? 30.847 43.516 32.443 1.00 21.35 58 CYS B N 1
ATOM 2139 C CA . CYS B 1 46 ? 30.894 43.197 30.993 1.00 16.88 58 CYS B CA 1
ATOM 2140 C C . CYS B 1 46 ? 32.058 42.316 30.708 1.00 19.31 58 CYS B C 1
ATOM 2141 O O . CYS B 1 46 ? 31.911 41.301 30.046 1.00 20.67 58 CYS B O 1
ATOM 2144 N N . VAL B 1 47 ? 33.208 42.669 31.285 1.00 21.71 59 VAL B N 1
ATOM 2145 C CA . VAL B 1 47 ? 34.467 42.043 30.907 1.00 22.69 59 VAL B CA 1
ATOM 2146 C C . VAL B 1 47 ? 35.225 41.313 31.988 1.00 22.90 59 VAL B C 1
ATOM 2147 O O . VAL B 1 47 ? 36.303 40.792 31.713 1.00 25.14 59 VAL B O 1
ATOM 2151 N N . HIS B 1 48 A 34.741 41.245 33.213 1.00 25.62 59 HIS B N 1
ATOM 2152 C CA . HIS B 1 48 A 35.493 40.616 34.276 1.00 26.83 59 HIS B CA 1
ATOM 2153 C C . HIS B 1 48 A 35.836 39.167 33.971 1.00 26.28 59 HIS B C 1
ATOM 2154 O O . HIS B 1 48 A 36.784 38.693 34.539 1.00 27.73 59 HIS B O 1
ATOM 2161 N N . ASP B 1 49 ? 35.161 38.428 33.107 1.00 23.99 60 ASP B N 1
ATOM 2162 C CA . ASP B 1 49 ? 35.453 37.037 32.788 1.00 23.00 60 ASP B CA 1
ATOM 2163 C C . ASP B 1 49 ? 35.698 36.959 31.285 1.00 21.28 60 ASP B C 1
ATOM 2164 O O . ASP B 1 49 ? 35.500 35.930 30.654 1.00 22.10 60 ASP B O 1
ATOM 2169 N N . ALA B 1 50 ? 36.155 38.047 30.680 1.00 20.15 61 ALA B N 1
ATOM 2170 C CA . ALA B 1 50 ? 36.388 38.132 29.265 1.00 19.84 61 ALA B CA 1
ATOM 2171 C C . ALA B 1 50 ? 37.786 37.671 28.925 1.00 23.42 61 ALA B C 1
ATOM 2172 O O . ALA B 1 50 ? 38.717 37.769 29.732 1.00 23.94 61 ALA B O 1
ATOM 2174 N N . VAL B 1 51 ? 37.971 37.197 27.695 1.00 23.40 62 VAL B N 1
ATOM 2175 C CA . VAL B 1 51 ? 39.279 36.819 27.242 1.00 24.70 62 VAL B CA 1
ATOM 2176 C C . VAL B 1 51 ? 39.769 37.780 26.168 1.00 25.27 62 VAL B C 1
ATOM 2177 O O . VAL B 1 51 ? 40.959 38.074 26.176 1.00 26.94 62 VAL B O 1
ATOM 2181 N N . SER B 1 52 ? 38.968 38.293 25.243 1.00 22.28 63 SER B N 1
ATOM 2182 C CA . SER B 1 52 ? 39.432 39.266 24.268 1.00 21.85 63 SER B CA 1
ATOM 2183 C C . SER B 1 52 ? 38.262 40.130 23.889 1.00 20.79 63 SER B C 1
ATOM 2184 O O . SER B 1 52 ? 37.119 39.785 24.187 1.00 22.32 63 SER B O 1
ATOM 2187 N N . VAL B 1 53 ? 38.472 41.285 23.298 1.00 23.12 64 VAL B N 1
ATOM 2188 C CA . VAL B 1 53 ? 37.408 42.224 22.970 1.00 21.91 64 VAL B CA 1
ATOM 2189 C C . VAL B 1 53 ? 37.789 42.858 21.646 1.00 21.93 64 VAL B C 1
ATOM 2190 O O . VAL B 1 53 ? 38.945 43.241 21.476 1.00 21.86 64 VAL B O 1
ATOM 2194 N N . VAL B 1 54 ? 36.869 42.944 20.692 1.00 21.70 65 VAL B N 1
ATOM 2195 C CA . VAL B 1 54 ? 37.092 43.753 19.516 1.00 21.77 65 VAL B CA 1
ATOM 2196 C C . VAL B 1 54 ? 36.443 45.121 19.854 1.00 24.12 65 VAL B C 1
ATOM 2197 O O . VAL B 1 54 ? 35.294 45.159 20.315 1.00 23.74 65 VAL B O 1
ATOM 2201 N N . VAL B 1 55 ? 37.137 46.254 19.663 1.00 24.86 66 VAL B N 1
ATOM 2202 C CA . VAL B 1 55 ? 36.677 47.601 20.011 1.00 22.61 66 VAL B CA 1
ATOM 2203 C C . VAL B 1 55 ? 36.322 48.341 18.712 1.00 21.78 66 VAL B C 1
ATOM 2204 O O . VAL B 1 55 ? 37.065 48.343 17.739 1.00 21.31 66 VAL B O 1
ATOM 2208 N N . TYR B 1 56 ? 35.112 48.857 18.608 1.00 21.41 67 TYR B N 1
ATOM 2209 C CA . TYR B 1 56 ? 34.654 49.570 17.434 1.00 23.98 67 TYR B CA 1
ATOM 2210 C C . TYR B 1 56 ? 34.573 51.029 17.834 1.00 23.55 67 TYR B C 1
ATOM 2211 O O . TYR B 1 56 ? 33.946 51.367 18.850 1.00 25.21 67 TYR B O 1
ATOM 2220 N N . LEU B 1 57 ? 35.257 51.875 17.069 1.00 24.58 68 LEU B N 1
ATOM 2221 C CA . LEU B 1 57 ? 35.355 53.295 17.335 1.00 25.04 68 LEU B CA 1
ATOM 2222 C C . LEU B 1 57 ? 34.948 54.046 16.098 1.00 25.25 68 LEU B C 1
ATOM 2223 O O . LEU B 1 57 ? 35.277 53.601 14.991 1.00 27.16 68 LEU B O 1
ATOM 2228 N N . GLY B 1 58 ? 34.195 55.149 16.223 1.00 26.43 69 GLY B N 1
ATOM 2229 C CA . GLY B 1 58 ? 33.905 56.051 15.116 1.00 21.39 69 GLY B CA 1
ATOM 2230 C C . GLY B 1 58 ? 32.812 55.710 14.138 1.00 22.47 69 GLY B C 1
ATOM 2231 O O . GLY B 1 58 ? 32.886 56.174 13.005 1.00 24.89 69 GLY B O 1
ATOM 2232 N N . SER B 1 59 ? 31.769 54.959 14.446 1.00 23.91 70 SER B N 1
ATOM 2233 C CA . SER B 1 59 ? 30.666 54.753 13.510 1.00 23.03 70 SER B CA 1
ATOM 2234 C C . SER B 1 59 ? 29.454 54.606 14.399 1.00 24.90 70 SER B C 1
ATOM 2235 O O . SER B 1 59 ? 29.557 54.048 15.491 1.00 27.29 70 SER B O 1
ATOM 2238 N N . ALA B 1 60 ? 28.283 55.126 14.058 1.00 25.48 71 ALA B N 1
ATOM 2239 C CA . ALA B 1 60 ? 27.077 54.810 14.835 1.00 26.11 71 ALA B CA 1
ATOM 2240 C C . ALA B 1 60 ? 26.479 53.425 14.498 1.00 24.96 71 ALA B C 1
ATOM 2241 O O . ALA B 1 60 ? 25.428 53.046 15.041 1.00 26.49 71 ALA B O 1
ATOM 2243 N N . VAL B 1 61 ? 27.056 52.654 13.576 1.00 27.06 72 VAL B N 1
ATOM 2244 C CA . VAL B 1 61 ? 26.469 51.386 13.186 1.00 26.25 72 VAL B CA 1
ATOM 2245 C C . VAL B 1 61 ? 27.164 50.331 14.020 1.00 26.07 72 VAL B C 1
ATOM 2246 O O . VAL B 1 61 ? 28.401 50.292 14.133 1.00 28.36 72 VAL B O 1
ATOM 2250 N N . GLN B 1 62 ? 26.337 49.488 14.629 1.00 24.60 73 GLN B N 1
ATOM 2251 C CA . GLN B 1 62 ? 26.820 48.429 15.486 1.00 24.20 73 GLN B CA 1
ATOM 2252 C C . GLN B 1 62 ? 27.770 47.510 14.735 1.00 25.25 73 GLN B C 1
ATOM 2253 O O . GLN B 1 62 ? 27.428 47.154 13.613 1.00 26.88 73 GLN B O 1
ATOM 2259 N N . TYR B 1 63 ? 28.952 47.148 15.244 1.00 25.07 74 TYR B N 1
ATOM 2260 C CA . TYR B 1 63 ? 29.940 46.264 14.592 1.00 28.97 74 TYR B CA 1
ATOM 2261 C C . TYR B 1 63 ? 30.589 46.874 13.340 1.00 31.35 74 TYR B C 1
ATOM 2262 O O . TYR B 1 63 ? 31.085 46.149 12.464 1.00 32.00 74 TYR B O 1
ATOM 2271 N N . GLU B 1 64 ? 30.569 48.181 13.301 1.00 34.20 75 GLU B N 1
ATOM 2272 C CA . GLU B 1 64 ? 31.215 48.984 12.250 1.00 33.10 75 GLU B CA 1
ATOM 2273 C C . GLU B 1 64 ? 32.062 50.020 12.949 1.00 33.82 75 GLU B C 1
ATOM 2274 O O . GLU B 1 64 ? 31.820 50.348 14.113 1.00 33.23 75 GLU B O 1
ATOM 2280 N N . GLY B 1 65 ? 33.033 50.553 12.268 1.00 31.07 76 GLY B N 1
ATOM 2281 C CA . GLY B 1 65 ? 33.863 51.578 12.889 1.00 32.71 76 GLY B CA 1
ATOM 2282 C C . GLY B 1 65 ? 34.904 52.088 11.929 1.00 34.94 76 GLY B C 1
ATOM 2283 O O . GLY B 1 65 ? 35.325 51.373 11.011 1.00 37.05 76 GLY B O 1
ATOM 2284 N N . GLU B 1 66 ? 35.382 53.307 12.076 1.00 33.49 80 GLU B N 1
ATOM 2285 C CA . GLU B 1 66 ? 36.453 53.657 11.186 1.00 35.39 80 GLU B CA 1
ATOM 2286 C C . GLU B 1 66 ? 37.726 53.120 11.809 1.00 35.55 80 GLU B C 1
ATOM 2287 O O . GLU B 1 66 ? 38.742 53.016 11.118 1.00 39.28 80 GLU B O 1
ATOM 2293 N N . ALA B 1 67 ? 37.735 52.761 13.096 1.00 33.49 81 ALA B N 1
ATOM 2294 C CA . ALA B 1 67 ? 38.871 52.078 13.688 1.00 31.91 81 ALA B CA 1
ATOM 2295 C C . ALA B 1 67 ? 38.312 50.850 14.377 1.00 32.64 81 ALA B C 1
ATOM 2296 O O . ALA B 1 67 ? 37.322 50.953 15.105 1.00 33.54 81 ALA B O 1
ATOM 2298 N N . VAL B 1 68 ? 38.868 49.675 14.103 1.00 32.03 82 VAL B N 1
ATOM 2299 C CA . VAL B 1 68 ? 38.456 48.418 14.710 1.00 30.18 82 VAL B CA 1
ATOM 2300 C C . VAL B 1 68 ? 39.756 47.824 15.242 1.00 30.04 82 VAL B C 1
ATOM 2301 O O . VAL B 1 68 ? 40.627 47.450 14.468 1.00 33.93 82 VAL B O 1
ATOM 2305 N N . VAL B 1 69 ? 39.985 47.792 16.546 1.00 28.93 83 VAL B N 1
ATOM 2306 C CA . VAL B 1 69 ? 41.213 47.299 17.123 1.00 28.70 83 VAL B CA 1
ATOM 2307 C C . VAL B 1 69 ? 40.938 46.175 18.122 1.00 29.69 83 VAL B C 1
ATOM 2308 O O . VAL B 1 69 ? 39.811 46.008 18.575 1.00 28.90 83 VAL B O 1
ATOM 2312 N N . ASN B 1 70 ? 41.909 45.366 18.512 1.00 29.90 84 ASN B N 1
ATOM 2313 C CA . ASN B 1 70 ? 41.672 44.299 19.461 1.00 31.12 84 ASN B CA 1
ATOM 2314 C C . ASN B 1 70 ? 42.284 44.703 20.761 1.00 31.67 84 ASN B C 1
ATOM 2315 O O . ASN B 1 70 ? 43.300 45.404 20.784 1.00 31.05 84 ASN B O 1
ATOM 2320 N N . SER B 1 71 ? 41.669 44.274 21.858 1.00 30.48 85 SER B N 1
ATOM 2321 C CA . SER B 1 71 ? 42.158 44.600 23.176 1.00 29.47 85 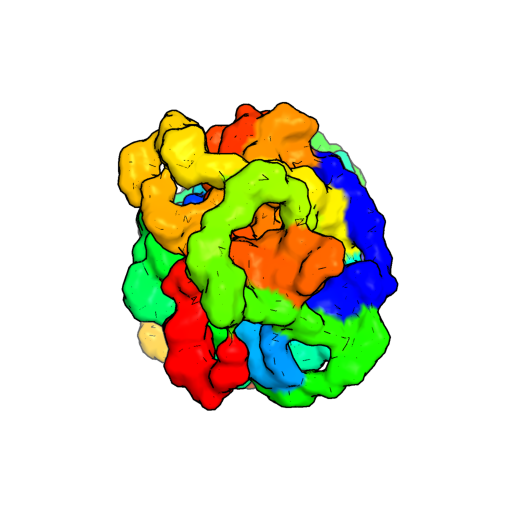SER B CA 1
ATOM 2322 C C . SER B 1 71 ? 43.558 44.055 23.371 1.00 30.36 85 SER B C 1
ATOM 2323 O O . SER B 1 71 ? 43.831 42.926 22.966 1.00 28.97 85 SER B O 1
ATOM 2326 N N . GLU B 1 72 ? 44.462 44.816 23.948 1.00 30.56 86 GLU B N 1
ATOM 2327 C CA . GLU B 1 72 ? 45.763 44.295 24.328 1.00 30.30 86 GLU B CA 1
ATOM 2328 C C . GLU B 1 72 ? 45.716 43.803 25.768 1.00 29.56 86 GLU B C 1
ATOM 2329 O O . GLU B 1 72 ? 46.468 42.890 26.129 1.00 33.41 86 GLU B O 1
ATOM 2335 N N . ARG B 1 73 ? 44.851 44.318 26.637 1.00 28.50 87 ARG B N 1
ATOM 2336 C CA . ARG B 1 73 ? 44.801 43.878 28.015 1.00 26.73 87 ARG B CA 1
ATOM 2337 C C . ARG B 1 73 ? 43.474 44.345 28.576 1.00 26.71 87 ARG B C 1
ATOM 2338 O O . ARG B 1 73 ? 42.913 45.309 28.055 1.00 26.66 87 ARG B O 1
ATOM 2346 N N . ILE B 1 74 ? 42.959 43.748 29.645 1.00 26.01 88 ILE B N 1
ATOM 2347 C CA . ILE B 1 74 ? 41.701 44.150 30.264 1.00 25.27 88 ILE B CA 1
ATOM 2348 C C . ILE B 1 74 ? 41.966 44.207 31.780 1.00 25.14 88 ILE B C 1
ATOM 2349 O O . ILE B 1 74 ? 42.314 43.200 32.409 1.00 27.36 88 ILE B O 1
ATOM 2354 N N . ILE B 1 75 ? 41.852 45.377 32.380 1.00 23.60 89 ILE B N 1
ATOM 2355 C CA . ILE B 1 75 ? 42.002 45.481 33.846 1.00 25.90 89 ILE B CA 1
ATOM 2356 C C . ILE B 1 75 ? 40.630 45.701 34.450 1.00 27.22 89 ILE B C 1
ATOM 2357 O O . ILE B 1 75 ? 40.010 46.753 34.259 1.00 29.94 89 ILE B O 1
ATOM 2362 N N . SER B 1 76 ? 40.171 44.699 35.151 1.00 28.00 90 SER B N 1
ATOM 2363 C CA . SER B 1 76 ? 38.867 44.756 35.802 1.00 29.17 90 SER B CA 1
ATOM 2364 C C . SER B 1 76 ? 39.054 45.165 37.256 1.00 30.56 90 SER B C 1
ATOM 2365 O O . SER B 1 76 ? 40.100 44.838 37.834 1.00 32.86 90 SER B O 1
ATOM 2368 N N . HIS B 1 77 ? 38.148 45.892 37.910 1.00 29.29 91 HIS B N 1
ATOM 2369 C CA . HIS B 1 77 ? 38.392 46.293 39.281 1.00 33.08 91 HIS B CA 1
ATOM 2370 C C . HIS B 1 77 ? 38.442 45.083 40.232 1.00 37.69 91 HIS B C 1
ATOM 2371 O O . HIS B 1 77 ? 37.421 44.411 40.437 1.00 40.62 91 HIS B O 1
ATOM 2378 N N . SER B 1 78 ? 39.557 44.775 40.909 1.00 39.15 92 SER B N 1
ATOM 2379 C CA . SER B 1 78 ? 39.655 43.590 41.788 1.00 39.82 92 SER B CA 1
ATOM 2380 C C . SER B 1 78 ? 38.607 43.444 42.894 1.00 38.89 92 SER B C 1
ATOM 2381 O O . SER B 1 78 ? 38.274 42.328 43.258 1.00 39.24 92 SER B O 1
ATOM 2384 N N . MET B 1 79 ? 38.088 44.561 43.435 1.00 37.87 93 MET B N 1
ATOM 2385 C CA . MET B 1 79 ? 36.982 44.562 44.399 1.00 37.16 93 MET B CA 1
ATOM 2386 C C . MET B 1 79 ? 35.573 44.567 43.786 1.00 35.24 93 MET B C 1
ATOM 2387 O O . MET B 1 79 ? 34.615 44.938 44.483 1.00 32.84 93 MET B O 1
ATOM 2392 N N . PHE B 1 80 ? 35.383 44.256 42.504 1.00 31.55 94 PHE B N 1
ATOM 2393 C CA . PHE B 1 80 ? 34.045 44.275 41.936 1.00 31.83 94 PHE B CA 1
ATOM 2394 C C . PHE B 1 80 ? 33.207 43.188 42.611 1.00 33.37 94 PHE B C 1
ATOM 2395 O O . PHE B 1 80 ? 33.708 42.085 42.848 1.00 35.27 94 PHE B O 1
ATOM 2403 N N . ASN B 1 81 ? 31.951 43.454 42.945 1.00 30.34 95 ASN B N 1
ATOM 2404 C CA . ASN B 1 81 ? 31.111 42.444 43.540 1.00 31.46 95 ASN B CA 1
ATOM 2405 C C . ASN B 1 81 ? 29.991 42.220 42.554 1.00 30.65 95 ASN B C 1
ATOM 2406 O O . ASN B 1 81 ? 29.196 43.133 42.342 1.00 31.10 95 ASN B O 1
ATOM 2411 N N . PRO B 1 82 ? 29.887 41.054 41.911 1.00 32.40 96 PRO B N 1
ATOM 2412 C CA . PRO B 1 82 ? 28.805 40.674 41.004 1.00 33.54 96 PRO B CA 1
ATOM 2413 C C . PRO B 1 82 ? 27.410 40.793 41.553 1.00 33.31 96 PRO B C 1
ATOM 2414 O O . PRO B 1 82 ? 26.501 41.188 40.820 1.00 36.59 96 PRO B O 1
ATOM 2418 N N . ASP B 1 83 ? 27.273 40.504 42.839 1.00 33.90 97 ASP B N 1
ATOM 2419 C CA . ASP B 1 83 ? 25.966 40.461 43.452 1.00 34.67 97 ASP B CA 1
ATOM 2420 C C . ASP B 1 83 ? 25.396 41.803 43.773 1.00 33.77 97 ASP B C 1
ATOM 2421 O O . ASP B 1 83 ? 24.179 42.026 43.684 1.00 34.83 97 ASP B O 1
ATOM 2426 N N . THR B 1 84 ? 26.267 42.742 44.103 1.00 31.17 98 THR B N 1
ATOM 2427 C CA . THR B 1 84 ? 25.773 44.074 44.384 1.00 28.96 98 THR B CA 1
ATOM 2428 C C . THR B 1 84 ? 26.085 45.108 43.301 1.00 31.27 98 THR B C 1
ATOM 2429 O O . THR B 1 84 ? 25.478 46.198 43.299 1.00 32.87 98 THR B O 1
ATOM 2433 N N . TYR B 1 85 ? 27.018 44.738 42.396 1.00 28.40 99 TYR B N 1
ATOM 2434 C CA . TYR B 1 85 ? 27.583 45.575 41.334 1.00 32.60 99 TYR B CA 1
ATOM 2435 C C . TYR B 1 85 ? 28.489 46.672 41.877 1.00 31.54 99 TYR B C 1
ATOM 2436 O O . TYR B 1 85 ? 28.676 47.727 41.272 1.00 35.43 99 TYR B O 1
ATOM 2445 N N . LEU B 1 86 ? 29.042 46.467 43.069 1.00 29.42 100 LEU B N 1
ATOM 2446 C CA . LEU B 1 86 ? 29.924 47.404 43.726 1.00 26.16 100 LEU B CA 1
ATOM 2447 C C . LEU B 1 86 ? 31.165 47.437 42.902 1.00 25.21 100 LEU B C 1
ATOM 2448 O O . LEU B 1 86 ? 31.589 46.390 42.439 1.00 25.34 100 LEU B O 1
ATOM 2453 N N . ASN B 1 87 ? 31.728 48.618 42.712 1.00 25.13 101 ASN B N 1
ATOM 2454 C CA . ASN B 1 87 ? 32.977 48.793 42.015 1.00 25.10 101 ASN B CA 1
ATOM 2455 C C . ASN B 1 87 ? 32.942 48.239 40.615 1.00 26.51 101 ASN B C 1
ATOM 2456 O O . ASN B 1 87 ? 33.886 47.585 40.142 1.00 28.55 101 ASN B O 1
ATOM 2461 N N . ASP B 1 88 ? 31.858 48.554 39.921 1.00 25.27 102 ASP B N 1
ATOM 2462 C CA . ASP B 1 88 ? 31.660 48.058 38.578 1.00 25.11 102 ASP B CA 1
ATOM 2463 C C . ASP B 1 88 ? 32.384 48.902 37.505 1.00 25.99 102 ASP B C 1
ATOM 2464 O O . ASP B 1 88 ? 31.797 49.618 36.680 1.00 29.23 102 ASP B O 1
ATOM 2469 N N . VAL B 1 89 ? 33.712 48.834 37.449 1.00 26.25 103 VAL B N 1
ATOM 2470 C CA . VAL B 1 89 ? 34.477 49.615 36.494 1.00 24.99 103 VAL B CA 1
ATOM 2471 C C . VAL B 1 89 ? 35.634 48.767 35.943 1.00 24.59 103 VAL B C 1
ATOM 2472 O O . VAL B 1 89 ? 36.178 47.895 36.652 1.00 26.30 103 VAL B O 1
ATOM 2476 N N . ALA B 1 90 ? 35.970 48.909 34.666 1.00 20.38 104 ALA B N 1
ATOM 2477 C CA . ALA B 1 90 ? 37.020 48.145 34.072 1.00 19.81 104 ALA B CA 1
ATOM 2478 C C . ALA B 1 90 ? 37.691 48.964 33.001 1.00 22.72 104 ALA B C 1
ATOM 2479 O O . ALA B 1 90 ? 37.043 49.851 32.451 1.00 21.90 104 ALA B O 1
ATOM 2481 N N . LEU B 1 91 ? 38.934 48.663 32.612 1.00 25.77 105 LEU B N 1
ATOM 2482 C CA . LEU B 1 91 ? 39.714 49.380 31.593 1.00 24.50 105 LEU B CA 1
ATOM 2483 C C . LEU B 1 91 ? 40.143 48.416 30.520 1.00 24.14 105 LEU B C 1
ATOM 2484 O O . LEU B 1 91 ? 40.588 47.329 30.874 1.00 25.75 105 LEU B O 1
ATOM 2489 N N . ILE B 1 92 ? 40.063 48.751 29.239 1.00 22.85 106 ILE B N 1
ATOM 2490 C CA . ILE B 1 92 ? 40.493 47.887 28.161 1.00 22.90 106 ILE B CA 1
ATOM 2491 C C . ILE B 1 92 ? 41.689 48.650 27.592 1.00 27.68 106 ILE B C 1
ATOM 2492 O O . ILE B 1 92 ? 41.468 49.776 27.103 1.00 25.01 106 ILE B O 1
ATOM 2497 N N . LYS B 1 93 ? 42.937 48.128 27.640 1.00 27.70 107 LYS B N 1
ATOM 2498 C CA . LYS B 1 93 ? 44.071 48.773 26.960 1.00 27.80 107 LYS B CA 1
ATOM 2499 C C . LYS B 1 93 ? 43.962 48.450 25.485 1.00 26.27 107 LYS B C 1
ATOM 2500 O O . LYS B 1 93 ? 43.788 47.286 25.122 1.00 29.27 107 LYS B O 1
ATOM 2506 N N . ILE B 1 94 ? 44.056 49.419 24.593 1.00 25.37 108 ILE B N 1
ATOM 2507 C CA . ILE B 1 94 ? 44.001 49.143 23.168 1.00 25.32 108 ILE B CA 1
ATOM 2508 C C . ILE B 1 94 ? 45.251 49.736 22.503 1.00 27.45 108 ILE B C 1
ATOM 2509 O O . ILE B 1 94 ? 45.949 50.559 23.127 1.00 28.34 108 ILE B O 1
ATOM 2514 N N . PRO B 1 95 ? 45.644 49.354 21.276 1.00 28.98 109 PRO B N 1
ATOM 2515 C CA . PRO B 1 95 ? 46.654 50.053 20.511 1.00 31.96 109 PRO B CA 1
ATOM 2516 C C . PRO B 1 95 ? 46.255 51.504 20.210 1.00 33.78 109 PRO B C 1
ATOM 2517 O O . PRO B 1 95 ? 45.149 51.747 19.713 1.00 31.16 109 PRO B O 1
ATOM 2521 N N . HIS B 1 96 ? 47.187 52.436 20.474 1.00 34.37 111 HIS B N 1
ATOM 2522 C CA . HIS B 1 96 ? 47.000 53.853 20.211 1.00 33.98 111 HIS B CA 1
ATOM 2523 C C . HIS B 1 96 ? 46.188 54.143 18.958 1.00 36.53 111 HIS B C 1
ATOM 2524 O O . HIS B 1 96 ? 46.568 53.769 17.835 1.00 37.04 111 HIS B O 1
ATOM 2531 N N . VAL B 1 97 ? 45.028 54.763 19.166 1.00 38.73 112 VAL B N 1
ATOM 2532 C CA . VAL B 1 97 ? 44.187 55.217 18.074 1.00 40.03 112 VAL B CA 1
ATOM 2533 C C . VAL B 1 97 ? 44.415 56.727 17.993 1.00 41.18 112 VAL B C 1
ATOM 2534 O O . VAL B 1 97 ? 44.628 57.402 19.015 1.00 38.85 112 VAL B O 1
ATOM 2538 N N . GLU B 1 98 ? 44.435 57.234 16.762 1.00 43.16 113 GLU B N 1
ATOM 2539 C CA . GLU B 1 98 ? 44.508 58.663 16.553 1.00 45.88 113 GLU B CA 1
ATOM 2540 C C . GLU B 1 98 ? 43.120 59.231 16.472 1.00 40.51 113 GLU B C 1
ATOM 2541 O O . GLU B 1 98 ? 42.286 58.730 15.716 1.00 39.09 113 GLU B O 1
ATOM 2547 N N . TYR B 1 99 ? 42.913 60.306 17.216 1.00 37.52 114 TYR B N 1
ATOM 2548 C CA . TYR B 1 99 ? 41.637 60.996 17.238 1.00 33.46 114 TYR B CA 1
ATOM 2549 C C . TYR B 1 99 ? 41.322 61.574 15.898 1.00 33.69 114 TYR B C 1
ATOM 2550 O O . TYR B 1 99 ? 42.217 62.083 15.230 1.00 35.28 114 TYR B O 1
ATOM 2559 N N . THR B 1 100 ? 40.107 61.467 15.427 1.00 35.19 115 THR B N 1
ATOM 2560 C CA . THR B 1 100 ? 39.747 62.026 14.142 1.00 35.55 115 THR B CA 1
ATOM 2561 C C . THR B 1 100 ? 38.492 62.841 14.423 1.00 35.67 115 THR B C 1
ATOM 2562 O O . THR B 1 100 ? 38.151 63.079 15.578 1.00 34.50 115 THR B O 1
ATOM 2566 N N . ASP B 1 101 ? 37.722 63.221 13.410 1.00 37.92 116 ASP B N 1
ATOM 2567 C CA . ASP B 1 101 ? 36.428 63.854 13.610 1.00 40.12 116 ASP B CA 1
ATOM 2568 C C . ASP B 1 101 ? 35.411 62.899 14.229 1.00 39.70 116 ASP B C 1
ATOM 2569 O O . ASP B 1 101 ? 34.467 63.289 14.936 1.00 41.66 116 ASP B O 1
ATOM 2574 N N . ASN B 1 102 ? 35.589 61.603 13.983 1.00 35.52 117 ASN B N 1
ATOM 2575 C CA . ASN B 1 102 ? 34.647 60.643 14.503 1.00 31.26 117 ASN B CA 1
ATOM 2576 C C . ASN B 1 102 ? 35.157 59.926 15.708 1.00 29.02 117 ASN B C 1
ATOM 2577 O O . ASN B 1 102 ? 34.404 59.151 16.292 1.00 31.35 117 ASN B O 1
ATOM 2582 N N . ILE B 1 103 ? 36.383 60.145 16.151 1.00 25.57 118 ILE B N 1
ATOM 2583 C CA . ILE B 1 103 ? 36.896 59.392 17.262 1.00 25.32 118 ILE B CA 1
ATOM 2584 C C . ILE B 1 103 ? 37.546 60.447 18.124 1.00 26.10 118 ILE B C 1
ATOM 2585 O O . ILE B 1 103 ? 38.585 60.997 17.741 1.00 27.36 118 ILE B O 1
ATOM 2590 N N . GLN B 1 104 ? 37.036 60.768 19.300 1.00 25.19 119 GLN B N 1
ATOM 2591 C CA . GLN B 1 104 ? 37.588 61.842 20.123 1.00 24.26 119 GLN B CA 1
ATOM 2592 C C . GLN B 1 104 ? 37.437 61.359 21.536 1.00 23.02 119 GLN B C 1
ATOM 2593 O O . GLN B 1 104 ? 36.531 60.558 21.719 1.00 27.95 119 GLN B O 1
ATOM 2599 N N . PRO B 1 105 ? 38.186 61.733 22.559 1.00 22.40 120 PRO B N 1
ATOM 2600 C CA . PRO B 1 105 ? 37.973 61.344 23.939 1.00 21.81 120 PRO B CA 1
ATOM 2601 C C . PRO B 1 105 ? 37.004 62.237 24.641 1.00 24.39 120 PRO B C 1
ATOM 2602 O O . PRO B 1 105 ? 36.780 63.396 24.184 1.00 28.05 120 PRO B O 1
ATOM 2606 N N . ILE B 1 106 ? 36.460 61.677 25.702 1.00 23.26 121 ILE B N 1
ATOM 2607 C CA . ILE B 1 106 ? 35.550 62.389 26.595 1.00 23.19 121 ILE B CA 1
ATOM 2608 C C . ILE B 1 106 ? 36.367 62.817 27.807 1.00 24.24 121 ILE B C 1
ATOM 2609 O O . ILE B 1 106 ? 37.248 62.079 28.273 1.00 26.52 121 ILE B O 1
ATOM 2614 N N . ARG B 1 107 ? 36.087 64.005 28.286 1.00 24.15 122 ARG B N 1
ATOM 2615 C CA . ARG B 1 107 ? 36.798 64.546 29.446 1.00 24.43 122 ARG B CA 1
ATOM 2616 C C . ARG B 1 107 ? 36.433 63.802 30.693 1.00 23.91 122 ARG B C 1
ATOM 2617 O O . ARG B 1 107 ? 35.280 63.397 30.831 1.00 25.58 122 ARG B O 1
ATOM 2625 N N . LEU B 1 108 ? 37.334 63.602 31.624 1.00 25.78 123 LEU B N 1
ATOM 2626 C CA . LEU B 1 108 ? 36.994 62.969 32.885 1.00 29.74 123 LEU B CA 1
ATOM 2627 C C . LEU B 1 108 ? 36.999 64.072 33.932 1.00 32.77 123 LEU B C 1
ATOM 2628 O O . LEU B 1 108 ? 37.658 65.093 33.728 1.00 35.11 123 LEU B O 1
ATOM 2633 N N . PRO B 1 109 ? 36.264 63.995 35.034 1.00 36.66 124 PRO B N 1
ATOM 2634 C CA . PRO B 1 109 ? 36.272 65.005 36.074 1.00 39.18 124 PRO B CA 1
ATOM 2635 C C . PRO B 1 109 ? 37.606 65.145 36.785 1.00 43.22 124 PRO B C 1
ATOM 2636 O O . PRO B 1 109 ? 38.413 64.223 36.945 1.00 43.02 124 PRO B O 1
ATOM 2640 N N . SER B 1 110 ? 37.807 66.352 37.260 1.00 49.60 125 SER B N 1
ATOM 2641 C CA . SER B 1 110 ? 39.036 66.677 37.931 1.00 53.90 125 SER B CA 1
ATOM 2642 C C . SER B 1 110 ? 38.775 67.921 38.769 1.00 54.92 125 SER B C 1
ATOM 2643 O O . SER B 1 110 ? 37.727 68.585 38.681 1.00 55.08 125 SER B O 1
ATOM 2646 N N . GLY B 1 111 A 39.762 68.225 39.613 1.00 56.15 125 GLY B N 1
ATOM 2647 C CA . GLY B 1 111 A 39.719 69.365 40.508 1.00 56.52 125 GLY B CA 1
ATOM 2648 C C . GLY B 1 111 A 38.439 69.345 41.313 1.00 56.11 125 GLY B C 1
ATOM 2649 O O . GLY B 1 111 A 38.065 68.307 41.870 1.00 56.94 125 GLY B O 1
ATOM 2650 N N . GLU B 1 112 B 37.702 70.446 41.192 1.00 55.85 125 GLU B N 1
ATOM 2651 C CA . GLU B 1 112 B 36.500 70.574 41.979 1.00 56.04 125 GLU B CA 1
ATOM 2652 C C . GLU B 1 112 B 35.348 69.771 41.442 1.00 52.70 125 GLU B C 1
ATOM 2653 O O . GLU B 1 112 B 34.450 69.407 42.205 1.00 52.38 125 GLU B O 1
ATOM 2659 N N . GLU B 1 113 ? 35.397 69.408 40.149 1.00 49.80 126 GLU B N 1
ATOM 2660 C CA . GLU B 1 113 ? 34.384 68.550 39.554 1.00 45.26 126 GLU B CA 1
ATOM 2661 C C . GLU B 1 113 ? 34.382 67.218 40.314 1.00 41.90 126 GLU B C 1
ATOM 2662 O O . GLU B 1 113 ? 33.345 66.559 40.447 1.00 41.52 126 GLU B O 1
ATOM 2668 N N . LEU B 1 114 ? 35.490 66.829 40.951 1.00 38.83 127 LEU B N 1
ATOM 2669 C CA . LEU B 1 114 ? 35.529 65.608 41.717 1.00 38.51 127 LEU B CA 1
ATOM 2670 C C . LEU B 1 114 ? 34.614 65.601 42.916 1.00 39.52 127 LEU B C 1
ATOM 2671 O O . LEU B 1 114 ? 34.268 64.540 43.444 1.00 41.97 127 LEU B O 1
ATOM 2676 N N . ASN B 1 115 ? 34.193 66.788 43.343 1.00 40.79 128 ASN B N 1
ATOM 2677 C CA . ASN B 1 115 ? 33.343 66.971 44.512 1.00 41.24 128 ASN B CA 1
ATOM 2678 C C . ASN B 1 115 ? 31.869 67.176 44.194 1.00 40.31 128 ASN B C 1
ATOM 2679 O O . ASN B 1 115 ? 31.014 67.167 45.091 1.00 41.30 128 ASN B O 1
ATOM 2684 N N . ASN B 1 116 ? 31.594 67.349 42.943 1.00 38.15 129 ASN B N 1
ATOM 2685 C CA . ASN B 1 116 ? 30.234 67.588 42.473 1.00 37.32 129 ASN B CA 1
ATOM 2686 C C . ASN B 1 116 ? 29.451 66.278 42.413 1.00 36.28 129 ASN B C 1
ATOM 2687 O O . ASN B 1 116 ? 29.926 65.270 41.886 1.00 35.62 129 ASN B O 1
ATOM 2692 N N . LYS B 1 117 ? 28.245 66.295 42.941 1.00 34.20 130 LYS B N 1
ATOM 2693 C CA . LYS B 1 117 ? 27.406 65.091 42.926 1.00 34.92 130 LYS B CA 1
ATOM 2694 C C . LYS B 1 117 ? 26.520 65.084 41.674 1.00 32.07 130 LYS B C 1
ATOM 2695 O O . LYS B 1 117 ? 25.935 64.060 41.342 1.00 31.53 130 LYS B O 1
ATOM 2701 N N . PHE B 1 118 ? 26.447 66.194 40.939 1.00 30.69 131 PHE B N 1
ATOM 2702 C CA . PHE B 1 118 ? 25.732 66.366 39.669 1.00 29.39 131 PHE B CA 1
ATOM 2703 C C . PHE B 1 118 ? 24.240 66.122 39.771 1.00 30.62 131 PHE B C 1
ATOM 2704 O O . PHE B 1 118 ? 23.558 65.825 38.789 1.00 30.78 131 PHE B O 1
ATOM 2712 N N . GLU B 1 119 ? 23.683 66.348 40.958 1.00 32.02 132 GLU B N 1
ATOM 2713 C CA . GLU B 1 119 ? 22.270 66.136 41.178 1.00 34.14 132 GLU B CA 1
ATOM 2714 C C . GLU B 1 119 ? 21.466 67.089 40.359 1.00 34.44 132 GLU B C 1
ATOM 2715 O O . GLU B 1 119 ? 21.782 68.267 40.259 1.00 37.32 132 GLU B O 1
ATOM 2721 N N . ASN B 1 120 ? 20.427 66.520 39.801 1.00 33.45 133 ASN B N 1
ATOM 2722 C CA . ASN B 1 120 ? 19.414 67.208 39.058 1.00 36.05 133 ASN B CA 1
ATOM 2723 C C . ASN B 1 120 ? 19.846 67.928 37.797 1.00 35.71 133 ASN B C 1
ATOM 2724 O O . ASN B 1 120 ? 19.330 68.974 37.398 1.00 33.76 133 ASN B O 1
ATOM 2729 N N . ILE B 1 121 ? 20.770 67.271 37.102 1.00 34.08 134 ILE B N 1
ATOM 2730 C CA . ILE B 1 121 ? 21.212 67.741 35.803 1.00 34.42 134 ILE B CA 1
ATOM 2731 C C . ILE B 1 121 ? 20.763 66.702 34.789 1.00 31.84 134 ILE B C 1
ATOM 2732 O O . ILE B 1 121 ? 20.623 65.533 35.147 1.00 31.96 134 ILE B O 1
ATOM 2737 N N . TRP B 1 122 ? 20.510 67.068 33.540 1.00 29.24 135 TRP B N 1
ATOM 2738 C CA . TRP B 1 122 ? 20.186 66.119 32.489 1.00 26.63 135 TRP B CA 1
ATOM 2739 C C . TRP B 1 122 ? 21.484 65.639 31.920 1.00 27.31 135 TRP B C 1
ATOM 2740 O O . TRP B 1 122 ? 22.278 66.467 31.479 1.00 28.01 135 TRP B O 1
ATOM 2751 N N . ALA B 1 123 ? 21.736 64.337 31.903 1.00 25.75 136 ALA B N 1
ATOM 2752 C CA . ALA B 1 123 ? 22.931 63.816 31.280 1.00 21.55 136 ALA B CA 1
ATOM 2753 C C . ALA B 1 123 ? 22.499 62.921 30.130 1.00 21.27 136 ALA B C 1
ATOM 2754 O O . ALA B 1 123 ? 21.342 62.511 30.105 1.00 20.84 136 ALA B O 1
ATOM 2756 N N . THR B 1 124 ? 23.352 62.645 29.150 1.00 20.57 137 THR B N 1
ATOM 2757 C CA . THR B 1 124 ? 23.068 61.824 27.970 1.00 22.47 137 THR B CA 1
ATOM 2758 C C . THR B 1 124 ? 23.637 60.389 28.019 1.00 22.27 137 THR B C 1
ATOM 2759 O O . THR B 1 124 ? 24.850 60.200 28.213 1.00 20.04 137 THR B O 1
ATOM 2763 N N . VAL B 1 125 ? 22.790 59.379 27.808 1.00 21.50 138 VAL B N 1
ATOM 2764 C CA . VAL B 1 125 ? 23.194 57.962 27.820 1.00 21.77 138 VAL B CA 1
ATOM 2765 C C . VAL B 1 125 ? 23.097 57.531 26.359 1.00 22.47 138 VAL B C 1
ATOM 2766 O O . VAL B 1 125 ? 22.119 57.917 25.682 1.00 21.86 138 VAL B O 1
ATOM 2770 N N . SER B 1 126 ? 24.015 56.674 25.879 1.00 19.00 139 SER B N 1
ATOM 2771 C CA . SER B 1 126 ? 23.979 56.178 24.519 1.00 19.14 139 SER B CA 1
ATOM 2772 C C . SER B 1 126 ? 24.384 54.702 24.494 1.00 18.69 139 SER B C 1
ATOM 2773 O O . SER B 1 126 ? 25.112 54.219 25.388 1.00 20.28 139 SER B O 1
ATOM 2776 N N . GLY B 1 127 ? 23.925 53.932 23.512 1.00 19.18 140 GLY B N 1
ATOM 2777 C CA . GLY B 1 127 ? 24.320 52.534 23.393 1.00 18.97 140 GLY B CA 1
ATOM 2778 C C . GLY B 1 127 ? 23.487 51.841 22.351 1.00 18.08 140 GLY B C 1
A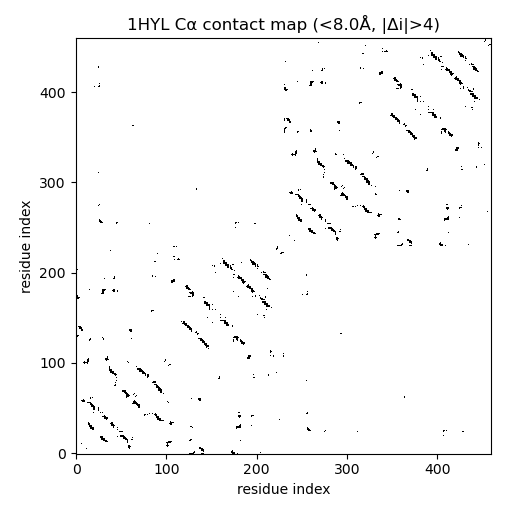TOM 2779 O O . GLY B 1 127 ? 22.571 52.433 21.768 1.00 19.26 140 GLY B O 1
ATOM 2780 N N . TRP B 1 128 ? 23.818 50.570 22.137 1.00 20.37 141 TRP B N 1
ATOM 2781 C CA . TRP B 1 128 ? 23.159 49.731 21.154 1.00 19.21 141 TRP B CA 1
ATOM 2782 C C . TRP B 1 128 ? 22.365 48.643 21.885 1.00 20.68 141 TRP B C 1
ATOM 2783 O O . TRP B 1 128 ? 22.134 47.535 21.401 1.00 25.97 141 TRP B O 1
ATOM 2794 N N . GLY B 1 129 ? 21.974 48.868 23.117 1.00 20.83 142 GLY B N 1
ATOM 2795 C CA . GLY B 1 129 ? 21.202 47.901 23.877 1.00 25.31 142 GLY B CA 1
ATOM 2796 C C . GLY B 1 129 ? 19.761 47.806 23.361 1.00 28.17 142 GLY B C 1
ATOM 2797 O O . GLY B 1 129 ? 19.385 48.532 22.418 1.00 28.00 142 GLY B O 1
ATOM 2798 N N . GLN B 1 130 ? 18.958 46.942 24.014 1.00 27.34 143 GLN B N 1
ATOM 2799 C CA . GLN B 1 130 ? 17.572 46.661 23.626 1.00 31.59 143 GLN B CA 1
ATOM 2800 C C . GLN B 1 130 ? 16.779 47.949 23.593 1.00 32.49 143 GLN B C 1
ATOM 2801 O O . GLN B 1 130 ? 16.898 48.837 24.462 1.00 29.17 143 GLN B O 1
ATOM 2807 N N . SER B 1 131 ? 16.134 48.090 22.452 1.00 36.18 144 SER B N 1
ATOM 2808 C CA . SER B 1 131 ? 15.266 49.223 22.226 1.00 43.17 144 SER B CA 1
ATOM 2809 C C . SER B 1 131 ? 13.886 48.687 21.849 1.00 48.12 144 SER B C 1
ATOM 2810 O O . SER B 1 131 ? 13.570 47.487 21.903 1.00 48.24 144 SER B O 1
ATOM 2813 N N . ASN B 1 132 ? 12.999 49.585 21.474 1.00 56.02 145 ASN B N 1
ATOM 2814 C CA . ASN B 1 132 ? 11.686 49.111 21.074 1.00 65.32 145 ASN B CA 1
ATOM 2815 C C . ASN B 1 132 ? 11.673 48.692 19.614 1.00 66.44 145 ASN B C 1
ATOM 2816 O O . ASN B 1 132 ? 10.713 48.072 19.133 1.00 70.27 145 ASN B O 1
ATOM 2821 N N . THR B 1 133 ? 12.744 49.036 18.964 1.00 66.55 146 THR B N 1
ATOM 2822 C CA . THR B 1 133 ? 12.946 48.725 17.560 1.00 65.58 146 THR B CA 1
ATOM 2823 C C . THR B 1 133 ? 14.136 47.803 17.416 1.00 67.48 146 THR B C 1
ATOM 2824 O O . THR B 1 133 ? 15.061 47.821 18.238 1.00 70.52 146 THR B O 1
ATOM 2828 N N . ASP B 1 134 ? 14.094 47.012 16.386 1.00 68.55 147 ASP B N 1
ATOM 2829 C CA . ASP B 1 134 ? 15.239 46.191 16.038 1.00 69.43 147 ASP B CA 1
ATOM 2830 C C . ASP B 1 134 ? 16.075 47.060 15.103 1.00 66.56 147 ASP B C 1
ATOM 2831 O O . ASP B 1 134 ? 15.829 47.109 13.891 1.00 67.96 147 ASP B O 1
ATOM 2836 N N . THR B 1 135 ? 17.023 47.756 15.706 1.00 59.26 152 THR B N 1
ATOM 2837 C CA . THR B 1 135 ? 17.894 48.696 14.984 1.00 49.41 152 THR B CA 1
ATOM 2838 C C . THR B 1 135 ? 19.360 48.474 15.349 1.00 46.28 152 THR B C 1
ATOM 2839 O O . THR B 1 135 ? 19.686 48.092 16.480 1.00 47.62 152 THR B O 1
ATOM 2843 N N . VAL B 1 136 ? 20.223 48.716 14.378 1.00 41.84 153 VAL B N 1
ATOM 2844 C CA . VAL B 1 136 ? 21.670 48.561 14.579 1.00 36.42 153 VAL B CA 1
ATOM 2845 C C . VAL B 1 136 ? 22.337 49.950 14.698 1.00 30.62 153 VAL B C 1
ATOM 2846 O O . VAL B 1 136 ? 23.559 50.049 14.733 1.00 31.42 153 VAL B O 1
ATOM 2850 N N . ILE B 1 137 ? 21.589 51.052 14.758 1.00 27.81 154 ILE B N 1
ATOM 2851 C CA . ILE B 1 137 ? 22.127 52.407 14.864 1.00 27.58 154 ILE B CA 1
ATOM 2852 C C . ILE B 1 137 ? 22.093 52.702 16.351 1.00 25.52 154 ILE B C 1
ATOM 2853 O O . ILE B 1 137 ? 21.140 52.344 17.062 1.00 25.04 154 ILE B O 1
ATOM 2858 N N . LEU B 1 138 ? 23.172 53.326 16.789 1.00 24.98 155 LEU B N 1
ATOM 2859 C CA . LEU B 1 138 ? 23.374 53.819 18.148 1.00 25.93 155 LEU B CA 1
ATOM 2860 C C . LEU B 1 138 ? 22.185 54.675 18.580 1.00 28.06 155 LEU B C 1
ATOM 2861 O O . LEU B 1 138 ? 21.754 55.501 17.762 1.00 29.38 155 LEU B O 1
ATOM 2866 N N . GLN B 1 139 ? 21.671 54.520 19.803 1.00 24.88 156 GLN B N 1
ATOM 2867 C CA . GLN B 1 139 ? 20.530 55.293 20.274 1.00 25.11 156 GLN B CA 1
ATOM 2868 C C . GLN B 1 139 ? 21.015 56.097 21.459 1.00 24.33 156 GLN B C 1
ATOM 2869 O O . GLN B 1 139 ? 22.046 55.729 22.063 1.00 21.31 156 GLN B O 1
ATOM 2875 N N . TYR B 1 140 ? 20.287 57.154 21.821 1.00 21.80 157 TYR B N 1
ATOM 2876 C CA . TYR B 1 140 ? 20.630 57.897 23.010 1.00 20.64 157 TYR B CA 1
ATOM 2877 C C . TYR B 1 140 ? 19.383 58.499 23.619 1.00 22.12 157 TYR B C 1
ATOM 2878 O O . TYR B 1 140 ? 18.349 58.584 22.948 1.00 23.24 157 TYR B O 1
ATOM 2887 N N . THR B 1 141 ? 19.464 58.947 24.865 1.00 22.08 158 THR B N 1
ATOM 2888 C CA . THR B 1 141 ? 18.365 59.569 25.550 1.00 21.84 158 THR B CA 1
ATOM 2889 C C . THR B 1 141 ? 18.960 60.456 26.637 1.00 22.11 158 THR B C 1
ATOM 2890 O O . THR B 1 141 ? 20.175 60.374 26.904 1.00 22.30 158 THR B O 1
ATOM 2894 N N . TYR B 1 142 ? 18.130 61.285 27.276 1.00 19.40 159 TYR B N 1
ATOM 2895 C CA . TYR B 1 142 ? 18.602 62.172 28.316 1.00 21.60 159 TYR B CA 1
ATOM 2896 C C . TYR B 1 142 ? 17.944 61.636 29.545 1.00 24.11 159 TYR B C 1
ATOM 2897 O O . TYR B 1 142 ? 16.766 61.312 29.448 1.00 26.99 159 TYR B O 1
ATOM 2906 N N . ASN B 1 143 ? 18.625 61.515 30.676 1.00 24.92 160 ASN B N 1
ATOM 2907 C CA . ASN B 1 143 ? 18.016 61.058 31.908 1.00 25.49 160 ASN B CA 1
ATOM 2908 C C . ASN B 1 143 ? 18.476 62.041 32.957 1.00 25.92 160 ASN B C 1
ATOM 2909 O O . ASN B 1 143 ? 19.565 62.621 32.892 1.00 24.27 160 ASN B O 1
ATOM 2914 N N . LEU B 1 144 ? 17.597 62.320 33.904 1.00 26.72 161 LEU B N 1
ATOM 2915 C CA . LEU B 1 144 ? 17.883 63.275 34.946 1.00 25.81 161 LEU B CA 1
ATOM 2916 C C . LEU B 1 144 ? 18.600 62.571 36.071 1.00 24.39 161 LEU B C 1
ATOM 2917 O O . LEU B 1 144 ? 18.149 61.544 36.576 1.00 23.42 161 LEU B O 1
ATOM 2922 N N . VAL B 1 145 ? 19.733 63.086 36.481 1.00 23.98 162 VAL B N 1
ATOM 2923 C CA . VAL B 1 145 ? 20.388 62.452 37.613 1.00 28.40 162 VAL B CA 1
ATOM 2924 C C . VAL B 1 145 ? 19.707 62.982 38.873 1.00 29.46 162 VAL B C 1
ATOM 2925 O O . VAL B 1 145 ? 19.517 64.200 39.037 1.00 30.18 162 VAL B O 1
ATOM 2929 N N . ILE B 1 146 ? 19.331 62.018 39.683 1.00 33.33 163 ILE B N 1
ATOM 2930 C CA . ILE B 1 146 ? 18.642 62.243 40.949 1.00 35.34 163 ILE B CA 1
ATOM 2931 C C . ILE B 1 146 ? 19.622 62.005 42.103 1.00 39.02 163 ILE B C 1
ATOM 2932 O O . ILE B 1 146 ? 20.765 61.555 41.893 1.00 41.91 163 ILE B O 1
ATOM 2937 N N . ASP B 1 147 ? 19.236 62.317 43.339 1.00 38.98 164 ASP B N 1
ATOM 2938 C CA . ASP B 1 147 ? 20.125 62.131 44.480 1.00 40.66 164 ASP B CA 1
ATOM 2939 C C . ASP B 1 147 ? 20.096 60.685 44.930 1.00 36.53 164 ASP B C 1
ATOM 2940 O O . ASP B 1 147 ? 19.135 59.931 44.744 1.00 36.33 164 ASP B O 1
ATOM 2945 N N . ASN B 1 148 ? 21.200 60.268 45.504 1.00 37.23 165 ASN B N 1
ATOM 2946 C CA . ASN B 1 148 ? 21.334 58.886 45.885 1.00 39.14 165 ASN B CA 1
ATOM 2947 C C . ASN B 1 148 ? 20.263 58.460 46.873 1.00 42.60 165 ASN B C 1
ATOM 2948 O O . ASN B 1 148 ? 19.739 57.356 46.774 1.00 43.95 165 ASN B O 1
ATOM 2953 N N . ASP B 1 149 ? 19.793 59.339 47.745 1.00 48.15 166 ASP B N 1
ATOM 2954 C CA . ASP B 1 149 ? 18.841 59.012 48.814 1.00 50.45 166 ASP B CA 1
ATOM 2955 C C . ASP B 1 149 ? 17.487 58.667 48.215 1.00 48.33 166 ASP B C 1
ATOM 2956 O O . ASP B 1 149 ? 16.828 57.688 48.578 1.00 47.72 166 ASP B O 1
ATOM 2961 N N . ARG B 1 150 ? 17.109 59.425 47.202 1.00 47.57 167 ARG B N 1
ATOM 2962 C CA . ARG B 1 150 ? 15.929 59.190 46.414 1.00 48.16 167 ARG B CA 1
ATOM 2963 C C . ARG B 1 150 ? 16.092 57.902 45.596 1.00 48.45 167 ARG B C 1
ATOM 2964 O O . ARG B 1 150 ? 15.153 57.101 45.484 1.00 47.53 167 ARG B O 1
ATOM 2972 N N . CYS B 1 151 ? 17.268 57.646 45.025 1.00 45.76 168 CYS B N 1
ATOM 2973 C CA . CYS B 1 151 ? 17.466 56.456 44.219 1.00 43.03 168 CYS B CA 1
ATOM 2974 C C . CYS B 1 151 ? 17.376 55.196 45.078 1.00 41.26 168 CYS B C 1
ATOM 2975 O O . CYS B 1 151 ? 16.698 54.226 44.767 1.00 36.98 168 CYS B O 1
ATOM 2978 N N . ALA B 1 152 ? 18.001 55.264 46.239 1.00 42.79 169 ALA B N 1
ATOM 2979 C CA . ALA B 1 152 ? 18.144 54.160 47.154 1.00 47.66 169 ALA B CA 1
ATOM 2980 C C . ALA B 1 152 ? 16.831 53.531 47.554 1.00 50.32 169 ALA B C 1
ATOM 2981 O O . ALA B 1 152 ? 16.709 52.308 47.665 1.00 52.28 169 ALA B O 1
ATOM 2983 N N . GLN B 1 153 ? 15.844 54.408 47.697 1.00 53.18 170 GLN B N 1
ATOM 2984 C CA . GLN B 1 153 ? 14.489 54.018 48.030 1.00 55.57 170 GLN B CA 1
ATOM 2985 C C . GLN B 1 153 ? 13.900 53.103 46.986 1.00 54.98 170 GLN B C 1
ATOM 2986 O O . GLN B 1 153 ? 13.038 52.272 47.267 1.00 58.43 170 GLN B O 1
ATOM 2992 N N . GLU B 1 154 A 14.345 53.263 45.759 1.00 52.66 170 GLU B N 1
ATOM 2993 C CA . GLU B 1 154 A 13.836 52.458 44.691 1.00 49.90 170 GLU B CA 1
ATOM 2994 C C . GLU B 1 154 A 14.509 51.081 44.554 1.00 47.25 170 GLU B C 1
ATOM 2995 O O . GLU B 1 154 A 14.110 50.258 43.716 1.00 46.09 170 GLU B O 1
ATOM 3001 N N . TYR B 1 155 ? 15.503 50.816 45.375 1.00 44.83 171 TYR B N 1
ATOM 3002 C CA . TYR B 1 155 ? 16.253 49.545 45.286 1.00 45.97 171 TYR B CA 1
ATOM 3003 C C . TYR B 1 155 ? 16.347 48.821 46.600 1.00 50.11 171 TYR B C 1
ATOM 3004 O O . TYR B 1 155 ? 15.946 49.350 47.643 1.00 53.14 171 TYR B O 1
ATOM 3013 N N . PRO B 1 156 ? 16.769 47.534 46.650 1.00 50.85 172 PRO B N 1
ATOM 3014 C CA . PRO B 1 156 ? 17.199 46.972 47.896 1.00 51.86 172 PRO B CA 1
ATOM 3015 C C . PRO B 1 156 ? 18.185 47.855 48.619 1.00 54.75 172 PRO B C 1
ATOM 3016 O O . PRO B 1 156 ? 18.966 48.615 48.025 1.00 57.04 172 PRO B O 1
ATOM 3020 N N . PRO B 1 157 ? 18.116 47.794 49.937 1.00 57.55 173 PRO B N 1
ATOM 3021 C CA . PRO B 1 157 ? 19.190 48.171 50.835 1.00 59.26 173 PRO B CA 1
ATOM 3022 C C . PRO B 1 157 ? 20.601 47.764 50.423 1.00 57.25 173 PRO B C 1
ATOM 3023 O O . PRO B 1 157 ? 20.841 46.605 50.085 1.00 56.34 173 PRO B O 1
ATOM 3027 N N . GLY B 1 158 ? 21.491 48.762 50.400 1.00 55.04 174 GLY B N 1
ATOM 3028 C CA . GLY B 1 158 ? 22.913 48.542 50.171 1.00 52.55 174 GLY B CA 1
ATOM 3029 C C . GLY B 1 158 ? 23.316 48.439 48.704 1.00 49.44 174 GLY B C 1
ATOM 3030 O O . GLY B 1 158 ? 24.500 48.251 48.383 1.00 48.54 174 GLY B O 1
ATOM 3031 N N . ILE B 1 159 ? 22.346 48.532 47.785 1.00 46.62 175 ILE B N 1
ATOM 3032 C CA . ILE B 1 159 ? 22.701 48.488 46.386 1.00 42.29 175 ILE B CA 1
ATOM 3033 C C . ILE B 1 159 ? 23.184 49.871 46.000 1.00 42.54 175 ILE B C 1
ATOM 3034 O O . ILE B 1 159 ? 24.221 49.966 45.344 1.00 42.90 175 ILE B O 1
ATOM 3039 N N . ILE B 1 160 ? 22.497 50.938 46.434 1.00 41.13 176 ILE B N 1
ATOM 3040 C CA . ILE B 1 160 ? 22.905 52.282 46.079 1.00 39.84 176 ILE B CA 1
ATOM 3041 C C . ILE B 1 160 ? 23.885 52.774 47.132 1.00 40.78 176 ILE B C 1
ATOM 3042 O O . ILE B 1 160 ? 23.524 52.913 48.304 1.00 43.37 176 ILE B O 1
ATOM 3047 N N . VAL B 1 161 ? 25.141 52.984 46.737 1.00 39.50 177 VAL B N 1
ATOM 3048 C CA . VAL B 1 161 ? 26.188 53.379 47.656 1.00 35.61 177 VAL B CA 1
ATOM 3049 C C . VAL B 1 161 ? 26.773 54.681 47.164 1.00 36.58 177 VAL B C 1
ATOM 3050 O O . VAL B 1 161 ? 26.382 55.226 46.133 1.00 37.84 177 VAL B O 1
ATOM 3054 N N . GLU B 1 162 ? 27.733 55.215 47.894 1.00 39.11 178 GLU B N 1
ATOM 3055 C CA . GLU B 1 162 ? 28.398 56.479 47.608 1.00 41.32 178 GLU B CA 1
ATOM 3056 C C . GLU B 1 162 ? 28.937 56.545 46.171 1.00 39.14 178 GLU B C 1
ATOM 3057 O O . GLU B 1 162 ? 28.818 57.571 45.478 1.00 38.05 178 GLU B O 1
ATOM 3063 N N . SER B 1 163 ? 29.514 55.425 45.714 1.00 34.06 179 SER B N 1
ATOM 3064 C CA . SER B 1 163 ? 30.001 55.320 44.366 1.00 29.84 179 SER B CA 1
ATOM 3065 C C . SER B 1 163 ? 28.964 54.990 43.296 1.00 28.31 179 SER B C 1
ATOM 3066 O O . SER B 1 163 ? 29.363 54.725 42.162 1.00 25.29 179 SER B O 1
ATOM 3069 N N . THR B 1 164 ? 27.646 55.035 43.564 1.00 27.91 180 THR B N 1
ATOM 3070 C CA . THR B 1 164 ? 26.605 54.862 42.553 1.00 28.41 180 THR B CA 1
ATOM 3071 C C . THR B 1 164 ? 26.043 56.251 42.210 1.00 29.89 180 THR B C 1
ATOM 3072 O O . THR B 1 164 ? 25.973 57.143 43.068 1.00 30.79 180 THR B O 1
ATOM 3076 N N . ILE B 1 165 ? 25.675 56.415 40.965 1.00 28.78 181 ILE B N 1
ATOM 3077 C CA . ILE B 1 165 ? 24.978 57.624 40.492 1.00 27.41 181 ILE B CA 1
ATOM 3078 C C . ILE B 1 165 ? 23.778 57.114 39.717 1.00 27.97 181 ILE B C 1
ATOM 3079 O O . ILE B 1 165 ? 23.884 56.159 38.937 1.00 30.27 181 ILE B O 1
ATOM 3084 N N . CYS B 1 166 ? 22.644 57.731 39.941 1.00 28.98 182 CYS B N 1
ATOM 3085 C CA . CYS B 1 166 ? 21.408 57.233 39.341 1.00 26.95 182 CYS B CA 1
ATOM 3086 C C . CYS B 1 166 ? 20.762 58.188 38.396 1.00 26.04 182 CYS B C 1
ATOM 3087 O O . CYS B 1 166 ? 20.803 59.387 38.599 1.00 25.31 182 CYS B O 1
ATOM 3090 N N . GLY B 1 167 ? 20.147 57.650 37.365 1.00 26.97 183 GLY B N 1
ATOM 3091 C CA . GLY B 1 167 ? 19.446 58.419 36.376 1.00 26.34 183 GLY B CA 1
ATOM 3092 C C . GLY B 1 167 ? 17.997 57.975 36.458 1.00 29.37 183 GLY B C 1
ATOM 3093 O O . GLY B 1 167 ? 17.725 56.776 36.555 1.00 29.08 183 GLY B O 1
ATOM 3094 N N . ASP B 1 168 ? 17.096 58.948 36.468 1.00 28.63 184 ASP B N 1
ATOM 3095 C CA . ASP B 1 168 ? 15.669 58.755 36.515 1.00 29.76 184 ASP B CA 1
ATOM 3096 C C . ASP B 1 168 ? 15.188 58.339 35.135 1.00 31.12 184 ASP B C 1
ATOM 3097 O O . ASP B 1 168 ? 15.643 58.920 34.145 1.00 32.21 184 ASP B O 1
ATOM 3102 N N . THR B 1 169 ? 14.310 57.341 35.023 1.00 32.05 185 THR B N 1
ATOM 3103 C CA . THR B 1 169 ? 13.801 56.930 33.733 1.00 34.16 185 THR B CA 1
ATOM 3104 C C . THR B 1 169 ? 12.274 57.022 33.743 1.00 36.91 185 THR B C 1
ATOM 3105 O O . THR B 1 169 ? 11.594 56.339 32.960 1.00 35.48 185 THR B O 1
ATOM 3109 N N . SER B 1 170 ? 11.663 57.875 34.564 1.00 40.75 186 SER B N 1
ATOM 3110 C CA . SER B 1 170 ? 10.216 57.842 34.684 1.00 44.64 186 SER B CA 1
ATOM 3111 C C . SER B 1 170 ? 9.424 58.322 33.465 1.00 42.77 186 SER B C 1
ATOM 3112 O O . SER B 1 170 ? 8.226 58.059 33.384 1.00 46.57 186 SER B O 1
ATOM 3115 N N . ASP B 1 171 A 10.021 58.960 32.462 1.00 43.13 186 ASP B N 1
ATOM 3116 C CA . ASP B 1 171 A 9.328 59.264 31.211 1.00 44.43 186 ASP B CA 1
ATOM 3117 C C . ASP B 1 171 A 9.392 58.031 30.317 1.00 41.52 186 ASP B C 1
ATOM 3118 O O . ASP B 1 171 A 9.005 58.070 29.145 1.00 42.77 186 ASP B O 1
ATOM 3123 N N . GLY B 1 172 ? 9.951 56.924 30.807 1.00 39.28 187 GLY B N 1
ATOM 3124 C CA . GLY B 1 172 ? 10.056 55.668 30.088 1.00 38.60 187 GLY B CA 1
ATOM 3125 C C . GLY B 1 172 ? 11.202 55.647 29.081 1.00 36.88 187 GLY B C 1
ATOM 3126 O O . GLY B 1 172 ? 11.248 54.794 28.182 1.00 37.27 187 GLY B O 1
ATOM 3127 N N . LYS B 1 173 ? 12.092 56.589 29.232 1.00 34.51 188 LYS B N 1
ATOM 3128 C CA . LYS B 1 173 ? 13.314 56.630 28.431 1.00 32.09 188 LYS B CA 1
ATOM 3129 C C . LYS B 1 173 ? 14.376 56.002 29.304 1.00 29.50 188 LYS B C 1
ATOM 3130 O O . LYS B 1 173 ? 14.745 56.549 30.352 1.00 31.44 188 LYS B O 1
ATOM 3136 N N . SER B 1 174 ? 14.852 54.853 28.889 1.00 28.09 189 SER B N 1
ATOM 3137 C CA . SER B 1 174 ? 15.763 54.118 29.745 1.00 27.18 189 SER B CA 1
ATOM 3138 C C . SER B 1 174 ? 16.866 53.362 29.013 1.00 24.93 189 SER B C 1
ATOM 3139 O O . SER B 1 174 ? 16.629 52.806 27.934 1.00 27.33 189 SER B O 1
ATOM 3142 N N . PRO B 1 175 ? 18.090 53.295 29.532 1.00 23.82 190 PRO B N 1
ATOM 3143 C CA . PRO B 1 175 ? 19.070 52.255 29.175 1.00 23.96 190 PRO B CA 1
ATOM 3144 C C . PRO B 1 175 ? 18.461 50.852 29.336 1.00 21.30 190 PRO B C 1
ATOM 3145 O O . PRO B 1 175 ? 17.577 50.656 30.165 1.00 23.10 190 PRO B O 1
ATOM 3149 N N . CYS B 1 176 ? 18.864 49.843 28.599 1.00 21.71 191 CYS B N 1
ATOM 3150 C CA . CYS B 1 176 ? 18.309 48.524 28.791 1.00 23.73 191 CYS B CA 1
ATOM 3151 C C . CYS B 1 176 ? 19.408 47.534 28.565 1.00 23.49 191 CYS B C 1
ATOM 3152 O O . CYS B 1 176 ? 20.558 47.945 28.494 1.00 26.79 191 CYS B O 1
ATOM 3155 N N . PHE B 1 177 ? 19.174 46.235 28.466 1.00 23.94 192 PHE B N 1
ATOM 3156 C CA . PHE B 1 177 ? 20.222 45.223 28.373 1.00 21.90 192 PHE B CA 1
ATOM 3157 C C . PHE B 1 177 ? 21.001 45.431 27.102 1.00 22.42 192 PHE B C 1
ATOM 3158 O O . PHE B 1 177 ? 20.407 45.631 26.042 1.00 23.45 192 PHE B O 1
ATOM 3166 N N . GLY B 1 178 ? 22.332 45.436 27.190 1.00 19.53 193 GLY B N 1
ATOM 3167 C CA . GLY B 1 178 ? 23.177 45.729 26.051 1.00 19.38 193 GLY B CA 1
ATOM 3168 C C . GLY B 1 178 ? 23.786 47.131 26.168 1.00 18.86 193 GLY B C 1
ATOM 3169 O O . GLY B 1 178 ? 24.815 47.391 25.530 1.00 18.86 193 GLY B O 1
ATOM 3170 N N . ASP B 1 179 ? 23.168 48.048 26.941 1.00 18.53 194 ASP B N 1
ATOM 3171 C CA . ASP B 1 179 ? 23.754 49.376 27.110 1.00 19.44 194 ASP B CA 1
ATOM 3172 C C . ASP B 1 179 ? 24.833 49.412 28.167 1.00 19.26 194 ASP B C 1
ATOM 3173 O O . ASP B 1 179 ? 25.607 50.375 28.223 1.00 20.83 194 ASP B O 1
ATOM 3178 N N . SER B 1 180 ? 24.957 48.358 28.980 1.00 19.49 195 SER B N 1
ATOM 3179 C CA . SER B 1 180 ? 26.060 48.143 29.925 1.00 17.37 195 SER B CA 1
ATOM 3180 C C . SER B 1 180 ? 27.417 48.692 29.539 1.00 16.55 195 SER B C 1
ATOM 3181 O O . SER B 1 180 ? 27.830 48.496 28.399 1.00 18.28 195 SER B O 1
ATOM 3184 N N . GLY B 1 181 ? 28.114 49.388 30.431 1.00 17.73 196 GLY B N 1
ATOM 3185 C CA . GLY B 1 181 ? 29.428 49.919 30.106 1.00 19.03 196 GLY B CA 1
ATOM 3186 C C . GLY B 1 181 ? 29.410 51.272 29.406 1.00 19.27 196 GLY B C 1
ATOM 3187 O O . GLY B 1 181 ? 30.409 51.985 29.477 1.00 20.51 196 GLY B O 1
ATOM 3188 N N . GLY B 1 182 ? 28.302 51.676 28.794 1.00 18.26 197 GLY B N 1
ATOM 3189 C CA . GLY B 1 182 ? 28.156 52.947 28.095 1.00 17.21 197 GLY B CA 1
ATOM 3190 C C . GLY B 1 182 ? 28.322 54.214 28.938 1.00 19.30 197 GLY B C 1
ATOM 3191 O O . GLY B 1 182 ? 28.192 54.242 30.179 1.00 19.16 197 GLY B O 1
ATOM 3192 N N . PRO B 1 183 ? 28.591 55.312 28.226 1.00 20.39 198 PRO B N 1
ATOM 3193 C CA . PRO B 1 183 ? 28.833 56.632 28.818 1.00 18.47 198 PRO B CA 1
ATOM 3194 C C . PRO B 1 183 ? 27.558 57.347 29.212 1.00 18.54 198 PRO B C 1
ATOM 3195 O O . PRO B 1 183 ? 26.539 57.261 28.466 1.00 17.82 198 PRO B O 1
ATOM 3199 N N . PHE B 1 184 ? 27.663 58.011 30.352 1.00 17.90 199 PHE B N 1
ATOM 3200 C CA . PHE B 1 184 ? 26.622 58.905 30.906 1.00 19.02 199 PHE B CA 1
ATOM 3201 C C . PHE B 1 184 ? 27.298 60.270 30.990 1.00 19.30 199 PHE B C 1
ATOM 3202 O O . PHE B 1 184 ? 28.109 60.528 31.887 1.00 19.60 199 PHE B O 1
ATOM 3210 N N . VAL B 1 185 ? 26.990 61.150 30.048 1.00 19.81 200 VAL B N 1
ATOM 3211 C CA . VAL B 1 185 ? 27.735 62.414 29.971 1.00 20.78 200 VAL B CA 1
ATOM 3212 C C . VAL B 1 185 ? 26.909 63.709 30.035 1.00 21.79 200 VAL B C 1
ATOM 3213 O O . VAL B 1 185 ? 25.777 63.782 29.549 1.00 22.97 200 VAL B O 1
ATOM 3217 N N . LEU B 1 186 ? 27.524 64.712 30.665 1.00 23.17 201 LEU B N 1
ATOM 3218 C CA . LEU B 1 186 ? 26.992 66.084 30.656 1.00 26.50 201 LEU B CA 1
ATOM 3219 C C . LEU B 1 186 ? 27.410 66.643 29.281 1.00 28.51 201 LEU B C 1
ATOM 3220 O O . LEU B 1 186 ? 28.587 67.007 29.075 1.00 27.55 201 LEU B O 1
ATOM 3225 N N . SER B 1 187 ? 26.490 66.676 28.304 1.00 34.57 202 SER B N 1
ATOM 3226 C CA . SER B 1 187 ? 26.813 67.017 26.921 1.00 39.47 202 SER B CA 1
ATOM 3227 C C . SER B 1 187 ? 27.460 68.376 26.782 1.00 41.14 202 SER B C 1
ATOM 3228 O O . SER B 1 187 ? 28.557 68.458 26.229 1.00 41.48 202 SER B O 1
ATOM 3231 N N . ASP B 1 188 ? 26.876 69.390 27.408 1.00 41.69 203 ASP B N 1
ATOM 3232 C CA . ASP B 1 188 ? 27.351 70.770 27.340 1.00 44.57 203 ASP B CA 1
ATOM 3233 C C . ASP B 1 188 ? 28.792 70.952 27.804 1.00 42.54 203 ASP B C 1
ATOM 3234 O O . ASP B 1 188 ? 29.531 71.762 27.237 1.00 41.02 203 ASP B O 1
ATOM 3239 N N . LYS B 1 189 ? 29.195 70.173 28.814 1.00 40.52 206 LYS B N 1
ATOM 3240 C CA . LYS B 1 189 ? 30.556 70.223 29.321 1.00 39.53 206 LYS B CA 1
ATOM 3241 C C . LYS B 1 189 ? 31.458 69.112 28.782 1.00 36.36 206 LYS B C 1
ATOM 3242 O O . LYS B 1 189 ? 32.632 69.051 29.161 1.00 33.64 206 LYS B O 1
ATOM 3248 N N . ASN B 1 190 ? 30.925 68.230 27.929 1.00 34.79 207 ASN B N 1
ATOM 3249 C CA . ASN B 1 190 ? 31.625 67.076 27.368 1.00 33.70 207 ASN B CA 1
ATOM 3250 C C . ASN B 1 190 ? 32.329 66.282 28.474 1.00 30.92 207 ASN B C 1
ATOM 3251 O O . ASN B 1 190 ? 33.486 65.854 28.353 1.00 30.74 207 ASN B O 1
ATOM 3256 N N . LEU B 1 191 ? 31.616 66.072 29.586 1.00 26.63 208 LEU B N 1
ATOM 3257 C CA . LEU B 1 191 ? 32.164 65.486 30.795 1.00 25.34 208 LEU B CA 1
ATOM 3258 C C . LEU B 1 191 ? 31.630 64.085 31.047 1.00 24.07 208 LEU B C 1
ATOM 3259 O O . LEU B 1 191 ? 30.404 63.968 31.103 1.00 24.26 208 LEU B O 1
ATOM 3264 N N . LEU B 1 192 ? 32.420 63.036 31.286 1.00 24.74 209 LEU B N 1
ATOM 3265 C CA . LEU B 1 192 ? 31.889 61.710 31.657 1.00 23.43 209 LEU B CA 1
ATOM 3266 C C . LEU B 1 192 ? 31.534 61.691 33.141 1.00 21.25 209 LEU B C 1
ATOM 3267 O O . LEU B 1 192 ? 32.422 61.944 33.969 1.00 21.52 209 LEU B O 1
ATOM 3272 N N . ILE B 1 193 ? 30.275 61.442 33.529 1.00 20.46 210 ILE B N 1
ATOM 3273 C CA . ILE B 1 193 ? 29.967 61.344 34.950 1.00 22.01 210 ILE B CA 1
ATOM 3274 C C . ILE B 1 193 ? 29.560 59.912 35.390 1.00 23.47 210 ILE B C 1
ATOM 3275 O O . ILE B 1 193 ? 29.589 59.610 36.598 1.00 22.30 210 ILE B O 1
ATOM 3280 N N . GLY B 1 194 ? 29.203 58.981 34.487 1.00 22.82 211 GLY B N 1
ATOM 3281 C CA . GLY B 1 194 ? 28.761 57.663 34.906 1.00 21.81 211 GLY B CA 1
ATOM 3282 C C . GLY B 1 194 ? 29.035 56.650 33.820 1.00 20.45 211 GLY B C 1
ATOM 3283 O O . GLY B 1 194 ? 29.237 57.014 32.663 1.00 20.24 211 GLY B O 1
ATOM 3284 N N . VAL B 1 195 ? 29.070 55.385 34.212 1.00 20.93 212 VAL B N 1
ATOM 3285 C CA . VAL B 1 195 ? 29.215 54.226 33.322 1.00 20.12 212 VAL B CA 1
ATOM 3286 C C . VAL B 1 195 ? 27.950 53.363 33.590 1.00 21.58 212 VAL B C 1
ATOM 3287 O O . VAL B 1 195 ? 27.721 52.996 34.754 1.00 21.22 212 VAL B O 1
ATOM 3291 N N . VAL B 1 196 ? 27.087 53.004 32.624 1.00 20.13 213 VAL B N 1
ATOM 3292 C CA . VAL B 1 196 ? 25.874 52.201 32.847 1.00 19.03 213 VAL B CA 1
ATOM 3293 C C . VAL B 1 196 ? 26.269 50.871 33.514 1.00 20.64 213 VAL B C 1
ATOM 3294 O O . VAL B 1 196 ? 27.144 50.120 33.062 1.00 21.56 213 VAL B O 1
ATOM 3298 N N . SER B 1 197 ? 25.634 50.628 34.638 1.00 20.70 214 SER B N 1
ATOM 3299 C CA . SER B 1 197 ? 25.939 49.509 35.473 1.00 20.26 214 SER B CA 1
ATOM 3300 C C . SER B 1 197 ? 24.763 48.592 35.630 1.00 21.27 214 SER B C 1
ATOM 3301 O O . SER B 1 197 ? 24.957 47.410 35.378 1.00 24.83 214 SER B O 1
ATOM 3304 N N . PHE B 1 198 ? 23.562 48.989 36.033 1.00 20.11 215 PHE B N 1
ATOM 3305 C CA . PHE B 1 198 ? 22.531 48.001 36.282 1.00 21.57 215 PHE B CA 1
ATOM 3306 C C . PHE B 1 198 ? 21.199 48.633 36.138 1.00 23.82 215 PHE B C 1
ATOM 3307 O O . PHE B 1 198 ? 21.018 49.812 36.394 1.00 27.64 215 PHE B O 1
ATOM 3315 N N . VAL B 1 199 ? 20.277 47.837 35.665 1.00 26.80 216 VAL B N 1
ATOM 3316 C CA . VAL B 1 199 ? 18.888 48.191 35.478 1.00 29.42 216 VAL B CA 1
ATOM 3317 C C . VAL B 1 199 ? 18.183 47.572 36.698 1.00 31.55 216 VAL B C 1
ATOM 3318 O O . VAL B 1 199 ? 18.722 46.722 37.438 1.00 29.14 216 VAL B O 1
ATOM 3322 N N . SER B 1 200 ? 16.988 48.060 36.950 1.00 30.69 217 SER B N 1
ATOM 3323 C CA . SER B 1 200 ? 16.138 47.581 38.000 1.00 33.68 217 SER B CA 1
ATOM 3324 C C . SER B 1 200 ? 15.787 46.137 37.771 1.00 33.11 217 SER B C 1
ATOM 3325 O O . SER B 1 200 ? 15.633 45.668 36.645 1.00 32.94 217 SER B O 1
ATOM 3328 N N . GLY B 1 201 A 15.587 45.440 38.875 1.00 37.11 217 GLY B N 1
ATOM 3329 C CA . GLY B 1 201 A 15.043 44.092 38.826 1.00 39.18 217 GLY B CA 1
ATOM 3330 C C . GLY B 1 201 A 13.677 44.112 38.120 1.00 41.55 217 GLY B C 1
ATOM 3331 O O . GLY B 1 201 A 13.304 43.163 37.428 1.00 45.43 217 GLY B O 1
ATOM 3332 N N . ALA B 1 202 ? 12.924 45.219 38.215 1.00 39.45 218 ALA B N 1
ATOM 3333 C CA . ALA B 1 202 ? 11.671 45.374 37.502 1.00 35.63 218 ALA B CA 1
ATOM 3334 C C . ALA B 1 202 ? 11.844 45.494 35.982 1.00 37.14 218 ALA B C 1
ATOM 3335 O O . ALA B 1 202 ? 10.850 45.576 35.257 1.00 40.10 218 ALA B O 1
ATOM 3337 N N . GLY B 1 203 ? 13.050 45.521 35.402 1.00 35.82 219 GLY B N 1
ATOM 3338 C CA . GLY B 1 203 ? 13.190 45.691 33.978 1.00 33.39 219 GLY B CA 1
ATOM 3339 C C . GLY B 1 203 ? 13.312 47.170 33.646 1.00 33.50 219 GLY B C 1
ATOM 3340 O O . GLY B 1 203 ? 13.326 48.092 34.476 1.00 31.36 219 GLY B O 1
ATOM 3341 N N . CYS B 1 204 ? 13.325 47.316 32.335 1.00 33.54 220 CYS B N 1
ATOM 3342 C CA . CYS B 1 204 ? 13.637 48.557 31.654 1.00 34.82 220 CYS B CA 1
ATOM 3343 C C . CYS B 1 204 ? 12.476 49.498 31.471 1.00 37.18 220 CYS B C 1
ATOM 3344 O O . CYS B 1 204 ? 12.651 50.716 31.414 1.00 37.49 220 CYS B O 1
ATOM 3347 N N . GLU B 1 205 ? 11.260 48.994 31.375 1.00 40.47 221 GLU B N 1
ATOM 3348 C CA . GLU B 1 205 ? 10.122 49.846 31.119 1.00 41.89 221 GLU B CA 1
ATOM 3349 C C . GLU B 1 205 ? 9.359 50.073 32.414 1.00 42.31 221 GLU B C 1
ATOM 3350 O O . GLU B 1 205 ? 8.187 50.443 32.398 1.00 45.97 221 GLU B O 1
ATOM 3356 N N . SER B 1 206 ? 9.980 49.900 33.576 1.00 43.04 222 SER B N 1
ATOM 3357 C CA . SER B 1 206 ? 9.323 50.030 34.874 1.00 44.35 222 SER B CA 1
ATOM 3358 C C . SER B 1 206 ? 9.274 51.471 35.435 1.00 45.08 222 SER B C 1
ATOM 3359 O O . SER B 1 206 ? 8.624 51.724 36.459 1.00 46.29 222 SER B O 1
ATOM 3362 N N . GLY B 1 207 ? 9.986 52.461 34.870 1.00 42.52 223 GLY B N 1
ATOM 3363 C CA . GLY B 1 207 ? 10.019 53.813 35.430 1.00 38.12 223 GLY B CA 1
ATOM 3364 C C . GLY B 1 207 ? 10.972 53.973 36.615 1.00 36.34 223 GLY B C 1
ATOM 3365 O O . GLY B 1 207 ? 11.056 55.068 37.192 1.00 35.87 223 GLY B O 1
ATOM 3366 N N . LYS B 1 208 ? 11.720 52.907 36.945 1.00 33.36 224 LYS B N 1
ATOM 3367 C CA . LYS B 1 208 ? 12.645 52.844 38.070 1.00 32.95 224 LYS B CA 1
ATOM 3368 C C . LYS B 1 208 ? 14.022 53.424 37.718 1.00 33.25 224 LYS B C 1
ATOM 3369 O O . LYS B 1 208 ? 14.402 53.396 36.542 1.00 30.09 224 LYS B O 1
ATOM 3375 N N . PRO B 1 209 ? 14.823 53.970 38.642 1.00 33.98 225 PRO B N 1
ATOM 3376 C CA . PRO B 1 209 ? 16.158 54.504 38.352 1.00 32.81 225 PRO B CA 1
ATOM 3377 C C . PRO B 1 209 ? 17.146 53.453 37.828 1.00 32.99 225 PRO B C 1
ATOM 3378 O O . PRO B 1 209 ? 16.962 52.245 38.044 1.00 32.56 225 PRO B O 1
ATOM 3382 N N . VAL B 1 210 ? 18.182 53.896 37.101 1.00 30.12 226 VAL B N 1
ATOM 3383 C CA . VAL B 1 210 ? 19.225 53.008 36.599 1.00 27.28 226 VAL B CA 1
ATOM 3384 C C . VAL B 1 210 ? 20.432 53.401 37.398 1.00 24.70 226 VAL B C 1
ATOM 3385 O O . VAL B 1 210 ? 20.593 54.578 37.711 1.00 25.75 226 VAL B O 1
ATOM 3389 N N . GLY B 1 211 ? 21.277 52.478 37.775 1.00 23.41 227 GLY B N 1
ATOM 3390 C CA . GLY B 1 211 ? 22.466 52.823 38.519 1.00 21.87 227 GLY B CA 1
ATOM 3391 C C . GLY B 1 211 ? 23.632 52.842 37.538 1.00 22.99 227 GLY B C 1
ATOM 3392 O O . GLY B 1 211 ? 23.705 52.138 36.506 1.00 21.70 227 GLY B O 1
ATOM 3393 N N . PHE B 1 212 ? 24.574 53.679 37.891 1.00 21.01 228 PHE B N 1
ATOM 3394 C CA . PHE B 1 212 ? 25.747 53.888 37.098 1.00 21.33 228 PHE B CA 1
ATOM 3395 C C . PHE B 1 212 ? 26.890 53.947 38.100 1.00 20.01 228 PHE B C 1
ATOM 3396 O O . PHE B 1 212 ? 26.680 54.307 39.260 1.00 19.64 228 PHE B O 1
ATOM 3404 N N . SER B 1 213 ? 28.100 53.597 37.674 1.00 22.33 229 SER B N 1
ATOM 3405 C CA . SER B 1 213 ? 29.288 53.771 38.493 1.00 23.33 229 SER B CA 1
ATOM 3406 C C . SER B 1 213 ? 29.565 55.266 38.464 1.00 24.33 229 SER B C 1
ATOM 3407 O O . SER B 1 213 ? 29.591 55.855 37.379 1.00 25.39 229 SER B O 1
ATOM 3410 N N . ARG B 1 214 ? 29.758 55.918 39.604 1.00 26.38 230 ARG B N 1
ATOM 3411 C CA . ARG B 1 214 ? 30.061 57.346 39.678 1.00 24.19 230 ARG B CA 1
ATOM 3412 C C . ARG B 1 214 ? 31.546 57.494 39.360 1.00 25.69 230 ARG B C 1
ATOM 3413 O O . ARG B 1 214 ? 32.424 57.138 40.158 1.00 24.61 230 ARG B O 1
ATOM 3421 N N . VAL B 1 215 ? 31.870 58.055 38.196 1.00 26.21 231 VAL B N 1
ATOM 3422 C CA . VAL B 1 215 ? 33.251 58.152 37.720 1.00 26.79 231 VAL B CA 1
ATOM 3423 C C . VAL B 1 215 ? 34.127 58.922 38.724 1.00 28.76 231 VAL B C 1
ATOM 3424 O O . VAL B 1 215 ? 35.304 58.602 38.920 1.00 28.86 231 VAL B O 1
ATOM 3428 N N . THR B 1 216 ? 33.573 59.933 39.390 1.00 30.15 232 THR B N 1
ATOM 3429 C CA . THR B 1 216 ? 34.385 60.714 40.351 1.00 26.98 232 THR B CA 1
ATOM 3430 C C . THR B 1 216 ? 34.882 59.815 41.500 1.00 27.23 232 THR B C 1
ATOM 3431 O O . THR B 1 216 ? 35.877 60.105 42.164 1.00 27.98 232 THR B O 1
ATOM 3435 N N . SER B 1 217 ? 34.208 58.704 41.740 1.00 28.06 233 SER B N 1
ATOM 3436 C CA . SER B 1 217 ? 34.627 57.788 42.822 1.00 26.98 233 SER B CA 1
ATOM 3437 C C . SER B 1 217 ? 35.767 56.894 42.343 1.00 26.70 233 SER B C 1
ATOM 3438 O O . SER B 1 217 ? 36.402 56.246 43.169 1.00 29.58 233 SER B O 1
ATOM 3441 N N . TYR B 1 218 ? 36.118 56.847 41.063 1.00 25.59 234 TYR B N 1
ATOM 3442 C CA . TYR B 1 218 ? 37.112 55.930 40.563 1.00 26.29 234 TYR B CA 1
ATOM 3443 C C . TYR B 1 218 ? 38.207 56.626 39.803 1.00 27.39 234 TYR B C 1
ATOM 3444 O O . TYR B 1 218 ? 39.012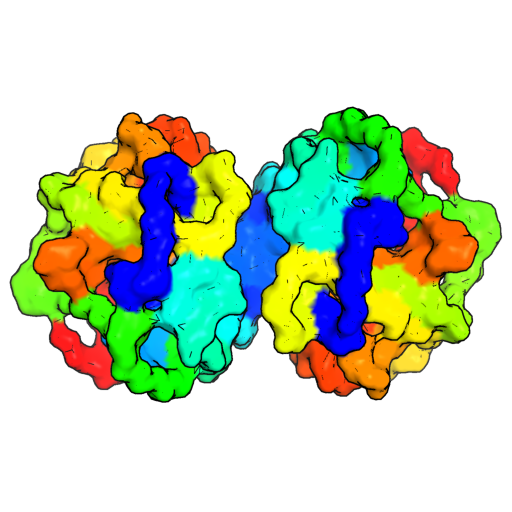 55.974 39.131 1.00 29.94 234 TYR B O 1
ATOM 3453 N N . MET B 1 219 ? 38.321 57.943 39.934 1.00 27.47 235 MET B N 1
ATOM 3454 C CA . MET B 1 219 ? 39.389 58.634 39.242 1.00 28.33 235 MET B CA 1
ATOM 3455 C C . MET B 1 219 ? 40.765 58.244 39.792 1.00 29.68 235 MET B C 1
ATOM 3456 O O . MET B 1 219 ? 41.748 58.219 39.038 1.00 27.53 235 MET B O 1
ATOM 3461 N N . ASP B 1 220 ? 40.909 57.848 41.055 1.00 32.89 236 ASP B N 1
ATOM 3462 C CA . ASP B 1 220 ? 42.219 57.393 41.492 1.00 37.77 236 ASP B CA 1
ATOM 3463 C C . ASP B 1 220 ? 42.560 56.085 40.858 1.00 36.95 236 ASP B C 1
ATOM 3464 O O . ASP B 1 220 ? 43.632 55.971 40.239 1.00 39.16 236 ASP B O 1
ATOM 3469 N N . TRP B 1 221 ? 41.610 55.139 40.929 1.00 33.45 237 TRP B N 1
ATOM 3470 C CA . TRP B 1 221 ? 41.804 53.810 40.364 1.00 29.22 237 TRP B CA 1
ATOM 3471 C C . TRP B 1 221 ? 42.163 53.936 38.894 1.00 27.99 237 TRP B C 1
ATOM 3472 O O . TRP B 1 221 ? 43.115 53.308 38.413 1.00 29.44 237 TRP B O 1
ATOM 3483 N N . ILE B 1 222 ? 41.497 54.840 38.168 1.00 28.65 238 ILE B N 1
ATOM 3484 C CA . ILE B 1 222 ? 41.799 55.018 36.753 1.00 29.51 238 ILE B CA 1
ATOM 3485 C C . ILE B 1 222 ? 43.220 55.541 36.504 1.00 32.39 238 ILE B C 1
ATOM 3486 O O . ILE B 1 222 ? 43.889 55.040 35.597 1.00 32.09 238 ILE B O 1
ATOM 3491 N N . GLN B 1 223 ? 43.722 56.528 37.254 1.00 35.29 239 GLN B N 1
ATOM 3492 C CA . GLN B 1 223 ? 45.078 57.043 37.060 1.00 39.11 239 GLN B CA 1
ATOM 3493 C C . GLN B 1 223 ? 46.115 56.008 37.508 1.00 40.73 239 GLN B C 1
ATOM 3494 O O . GLN B 1 223 ? 47.159 55.825 36.869 1.00 40.38 239 GLN B O 1
ATOM 3500 N N . GLN B 1 224 ? 45.832 55.257 38.585 1.00 41.42 240 GLN B N 1
ATOM 3501 C CA . GLN B 1 224 ? 46.732 54.200 39.038 1.00 42.88 240 GLN B CA 1
ATOM 3502 C C . GLN B 1 224 ? 46.936 53.172 37.940 1.00 41.49 240 GLN B C 1
ATOM 3503 O O . GLN B 1 224 ? 48.052 52.897 37.474 1.00 41.96 240 GLN B O 1
ATOM 3509 N N . ASN B 1 225 ? 45.823 52.676 37.425 1.00 38.89 241 ASN B N 1
ATOM 3510 C CA . ASN B 1 225 ? 45.916 51.642 36.437 1.00 37.65 241 ASN B CA 1
ATOM 3511 C C . ASN B 1 225 ? 46.358 52.044 35.054 1.00 36.39 241 ASN B C 1
ATOM 3512 O O . ASN B 1 225 ? 47.001 51.241 34.375 1.00 36.47 241 ASN B O 1
ATOM 3517 N N . THR B 1 226 ? 46.090 53.268 34.607 1.00 38.15 242 THR B N 1
ATOM 3518 C CA . THR B 1 226 ? 46.476 53.712 33.263 1.00 38.13 242 THR B CA 1
ATOM 3519 C C . THR B 1 226 ? 47.872 54.320 33.291 1.00 39.64 242 THR B C 1
ATOM 3520 O O . THR B 1 226 ? 48.566 54.397 32.267 1.00 41.27 242 THR B O 1
ATOM 3524 N N . GLY B 1 227 ? 48.240 54.784 34.485 1.00 39.44 243 GLY B N 1
ATOM 3525 C CA . GLY B 1 227 ? 49.466 55.512 34.673 1.00 44.72 243 GLY B CA 1
ATOM 3526 C C . GLY B 1 227 ? 49.320 56.972 34.207 1.00 47.68 243 GLY B C 1
ATOM 3527 O O . GLY B 1 227 ? 50.363 57.660 34.119 1.00 50.13 243 GLY B O 1
ATOM 3528 N N . ILE B 1 228 ? 48.113 57.521 33.919 1.00 45.87 244 ILE B N 1
ATOM 3529 C CA . ILE B 1 228 ? 48.031 58.902 33.458 1.00 44.54 244 ILE B CA 1
ATOM 3530 C C . ILE B 1 228 ? 47.291 59.776 34.413 1.00 41.58 244 ILE B C 1
ATOM 3531 O O . ILE B 1 228 ? 46.455 59.259 35.138 1.00 42.31 244 ILE B O 1
ATOM 3536 N N . LYS B 1 229 ? 47.694 61.054 34.491 1.00 41.29 245 LYS B N 1
ATOM 3537 C CA . LYS B 1 229 ? 47.012 62.054 35.323 1.00 42.85 245 LYS B CA 1
ATOM 3538 C C . LYS B 1 229 ? 46.044 62.891 34.489 1.00 40.53 245 LYS B C 1
ATOM 3539 O O . LYS B 1 229 ? 46.335 63.248 33.329 1.00 40.36 245 LYS B O 1
ATOM 3545 N N . PHE B 1 230 ? 44.894 63.137 35.118 1.00 40.59 246 PHE B N 1
ATOM 3546 C CA . PHE B 1 230 ? 43.761 63.877 34.580 1.00 40.34 246 PHE B CA 1
ATOM 3547 C C . PHE B 1 230 ? 43.590 65.146 35.402 1.00 41.70 246 PHE B C 1
ATOM 3548 O O . PHE B 1 230 ? 43.894 65.121 36.589 1.00 42.49 246 PHE B O 1
#

Solvent-accessible surface area: 17762 Å² total; per-residue (Å²): 0,12,70,24,158,88,6,150,60,32,55,20,25,9,7,0,0,0,5,0,9,4,121,42,28,6,38,1,13,0,0,0,1,0,8,27,29,85,14,0,1,0,0,0,2,0,3,83,30,15,97,46,0,32,0,15,2,9,25,4,40,22,48,96,25,96,17,72,26,89,25,107,144,46,23,38,24,105,129,27,52,82,125,44,34,69,23,2,1,0,0,0,48,0,50,107,14,139,68,41,132,39,2,68,41,3,95,10,1,43,60,139,42,68,99,72,83,9,88,105,59,149,2,6,0,1,0,17,5,36,28,93,77,130,32,59,49,4,8,28,5,116,3,42,0,6,45,33,117,119,0,45,146,63,27,89,139,55,32,20,52,123,20,7,0,0,0,20,4,79,101,28,85,2,0,6,33,2,0,8,0,0,0,0,2,6,70,113,85,62,0,0,1,0,1,3,2,12,9,11,84,77,18,12,133,46,35,66,7,2,0,2,6,7,1,18,40,12,5,119,30,0,22,139,52,18,67,48,168,69,0,9,73,24,102,116,4,146,65,32,60,22,26,10,8,0,0,0,3,0,10,3,122,42,26,7,32,2,15,0,1,0,0,0,9,29,32,82,13,0,0,0,0,0,3,0,2,78,36,14,96,48,2,33,0,29,1,9,24,4,43,24,69,93,25,91,17,77,25,95,22,101,134,42,35,35,22,112,130,27,52,75,127,44,33,68,24,2,2,0,0,0,30,0,47,100,13,119,71,51,133,38,2,71,40,4,113,14,0,43,55,145,31,64,105,67,85,7,90,95,78,138,0,4,0,1,0,13,5,42,27,89,86,104,43,66,46,4,14,33,0,93,4,44,0,17,40,32,111,95,0,39,134,44,23,85,132,55,31,19,48,134,21,7,0,0,0,33,3,78,97,22,55,1,0,6,36,3,0,8,0,0,0,0,1,7,64,129,84,61,0,0,1,0,0,3,3,11,9,11,85,70,20,12,127,48,26,59,4,2,0,1,6,6,3,19,45,12,6,103,30,0,44,138,57,19,48,53,180,86

Nearest PDB structures (foldseek):
  2hlc-assembly1_A  TM=1.004E+00  e=6.727E-48  Hypoderma lineatum
  1azz-assembly1_B  TM=9.095E-01  e=2.358E-23  Leptuca pugilator
  1gl1-assembly3_C  TM=8.759E-01  e=2.079E-20  Bos taurus
  2rdl-assembly1_A  TM=8.741E-01  e=3.004E-18  Mesocricetus auratus
  1uvs-assembly1_H  TM=8.792E-01  e=6.264E-18  Homo sapiens

B-factor: mean 31.87, std 13.57, range [12.52, 98.85]

Organism: Hypoderma lineatum (NCBI:txid7389)

Secondary structure (DSSP, 8-state):
-BS-EE--TTTSTTEEEEEEEETTS-EEEEEEEEEETTEEEE-HHHHTTEEEEEEEES-SBTT--SEEEE-SEEEE-TT-BTTTTBT--EEEE-S----BTTB-PPB---GGGGG---TT-EEEEEESS--SS---B-EEEEEEE--HHHHHTTS-TTSS-TTEEEEE-TTS-B--TT-TT-EEEETTTTEEEEEEEE--TT-TTS-PPEEEEEGGGGHHHHHHHHT---/-BT-EE--TTTSTTEEEEEEEETTS-EEEEEEEEEETTEEEE-HHHHTTEEEEEEEES-SBTT--SEEEE-SEEEE-TT-BTTTTBT--EEEE---PPP-SS--PPB---GGGGG---TT-EEEEEESS--SS---B-EEEEEEEE-HHHHHHTS-TTTS-TTEEEEE-TTS-B--TT-TT-EEEETTTTEEEEEEEE--TT-TTS---EEEEEGGGSHHHHHHHH----

Foldseek 3Di:
DAPWAFDFFLRQQFKKWKFFQFPVGDTAIEIWGAAAQFKTKFWCVRPVRTDKIWIAGGGQFAPHHPDTWIFPDKAQDPPQDPVLRPRTMIMTTTDGDDADSRHDGFHEDDDCSLVDLQAFAKWKWKFQADYPDDDRGITMDIFGWHDQVVQCVQAPPPNRDPQKIWTFCQVQDFDFGSHGGTFTARVVRSYGQWGFGADDPVGSRPRHITITGGRSVCQVVCCVVVVPRD/DAPFAFDWFLPQQQKKWKFFQFPVGDTAIEIFGNAAQFKTKFWLLRDVRTDKIWIAGTGQFHPHHPDTWIFPDKAHPPPQDPVLRPRTMIMTTTPGDDRDSRHDGFAEDDDCSLVDLQAFAWWKAKFQADYPDPGRGITMDIFTWHDLVVQPVLADPPSRDPQKIKTFCQVQDWDFGNHGGTFTGPVVRSYTQWHFGADDPVGRRPRHITITGGRSVCQVVVCVVVVDDD

InterPro domains:
  IPR001254 Serine proteases, trypsin domain [PF00089] (31-252)
  IPR001254 Serine proteases, trypsin domain [PS50240] (31-257)
  IPR001254 Serine proteases, trypsin domain [SM00020] (30-252)
  IPR001254 Serine proteases, trypsin domain [cd00190] (31-255)
  IPR001314 Peptidase S1A, chymotrypsin family [PR00722] (61-76)
  IPR001314 Peptidase S1A, chymotrypsin family [PR00722] (114-128)
  IPR001314 Peptidase S1A, chymotrypsin family [PR00722] (203-215)
  IPR009003 Peptidase S1, PA clan [SSF50494] (7-257)
  IPR018114 Serine proteases, trypsin family, histidine active site [PS00134] (71-76)
  IPR033116 Serine proteases, trypsin family, serine active site [PS00135] (204-215)
  IPR050430 Peptidase S1 family serine proteases [PTHR24276] (5-256)

CATH classification: 2.40.10.10 (+1 more: 2.40.10.10)

Radius of gyration: 22.63 Å; Cα contacts (8 Å, |Δi|>4): 1306; chains: 2; bounding box: 46×68×49 Å

Sequence (460 aa):
IINGYEAYTGLFPYQAGLDITLQDQRRVWCGGSLIDNKWILTAAHCVHDAVSVVVYLGSAVQYEGEAVVNSERIISHSMFNPDTYLNDVALIKIPHVEYTDNIQPIRLPSGEELNNKFENIWATVSGWGQSNTDTVILQYTYNLVIDNDRCAQEYPPGIIVESTICGDTSDGKSPCFGDSGGPFVLSDKNLLIGVVSFVSGAGCESGKPVGFSRVTSYMDWIQQNTGIKFIINGYEAYTGLFPYQAGLDITLQDQRRVWCGGSLIDNKWILTAAHCVHDAVSVVVYLGSAVQYEGEAVVNSERIISHSMFNPDTYLNDVALIKIPHVEYTDNIQPIRLPSGEELNNKFENIWATVSGWGQSNTDTVILQYTYNLVIDNDRCAQEYPPGIIVESTICGDTSDGKSPCFGDSGGPFVLSDKNLLIGVVSFVSGAGCESGKPVGFSRVTSYMDWIQQNTGIKF